Protein AF-0000000076552072 (afdb_homodimer)

pLDDT: mean 91.08, std 14.6, range [25.38, 98.88]

Nearest PDB structures (foldseek):
  7ns9-assembly1_A  TM=8.265E-01  e=8.270E-12  Sulfolobus acidocaldarius DSM 639
  3n10-assembly1_A  TM=8.066E-01  e=2.668E-11  Yersinia pestis
  2fjt-assembly1_B  TM=8.023E-01  e=6.512E-11  Yersinia pestis KIM10+
  2aca-assembly1_B  TM=8.263E-01  e=3.104E-10  Vibrio parahaemolyticus
  5a61-assembly1_A  TM=7.077E-01  e=4.773E-09  Escherichia coli K-12

Foldseek 3Di:
DKDKKKKWKFFDDDPVVVVVCQVVVQKDWDFAWWKKKKFWKAAPVRVCVVQVKTWIWIDTPQWIKIKIKGDDPPDCVVVVDPLIAIIIMDMDIDNDSVVVQVVCVVVRIHGQEMAMWIKIKIAGNVHRQWIKMWTGFLLGIMMMIIDDPVVVVVVCVVVVHDSVRMDNDDVVVVVVVSCVVPVQPARYRYCVRRVPPPPPD/DKDKKKKWKFFDDDPVVVVVCQVVVQKDWDFAWWKKKKFWKAAPVRVCVVQVKTWIWMDTPQWIKIKIKGDDPPDCVVVVDPLIAIIIMDMDIDNDSVVVQVVCVVVRIHGQEMAMWIKTKIAGNVHRQWIKMWTGFLLGIMMMIIDDPVVNVVVCVVVVHDSVRMDNDDPVVVVVVSCVVVVQPARYRYCVRRVPPPPPD

Organism: NCBI:txid570835

Solvent-accessible surface area (backbone atoms only — not comparable to full-atom values): 21334 Å² total; per-residue (Å²): 84,76,45,80,44,37,31,40,29,33,75,45,95,48,69,67,63,55,59,70,47,36,54,83,73,44,35,41,82,72,39,69,79,36,58,33,46,34,37,31,42,24,36,93,83,37,56,36,60,74,66,56,27,48,36,33,44,33,41,43,81,92,43,24,34,41,37,35,38,30,58,55,84,80,49,57,59,77,76,71,45,93,79,55,34,60,32,36,33,29,42,35,45,32,74,40,56,69,24,52,50,51,46,37,43,76,73,52,29,40,84,70,42,40,40,35,34,34,37,29,37,28,30,28,73,89,46,70,72,29,34,38,34,40,37,45,38,69,90,49,35,35,33,36,40,33,33,57,68,71,57,46,52,51,50,32,55,74,69,68,50,60,74,85,62,45,39,67,72,49,71,67,54,50,46,52,52,49,32,65,75,67,64,53,85,60,83,42,49,28,54,83,64,52,49,66,74,74,60,90,113,85,77,44,78,44,37,32,40,30,32,75,46,94,48,70,66,64,54,59,72,49,36,54,84,73,43,33,41,84,72,39,70,80,37,58,34,46,35,37,31,44,26,36,93,82,37,57,37,58,74,64,55,27,49,36,33,43,34,42,42,82,92,42,24,34,41,35,34,37,30,58,54,85,81,48,58,61,75,75,69,44,92,79,56,34,62,32,37,34,29,43,34,43,32,74,39,55,68,24,52,50,51,45,36,43,76,74,50,29,39,84,69,42,41,41,34,34,34,36,28,36,30,32,27,74,89,44,70,71,30,34,40,34,40,37,44,37,70,88,51,34,34,34,37,38,32,32,57,67,69,58,46,53,51,52,31,56,76,70,67,51,60,74,85,63,46,42,67,72,48,72,67,55,50,47,53,53,49,32,67,74,69,64,54,83,58,82,44,49,28,54,83,65,54,46,68,73,73,62,90,112

Radius of gyration: 26.34 Å; Cα contacts (8 Å, |Δi|>4): 809; chains: 2; bounding box: 53×74×59 Å

Secondary structure (DSSP, 8-state):
-EEEEEEEEEEES-HHHHHHHTGGGTEEEEEEEEEEEEEEEE-TT-HHHHTT-EEEEEEETTEEEEEEEE--SS-SSTT--TTSEEEEEEEEEES-HHHHHHHHHHTT-EEEEEEEEEEEEEEESS-TT-EEEEEEETTEEEEEEES-HHHHHHHHHHHT--GGG-B---HHHHHHHHHHHH----SSB-HHHHS------/-EEEEEEEEEEES-HHHHHHHTGGGTEEEEEEEEEEEEEEEE-TT-HHHHTT-EEEEEEETTEEEEEEEE--SS-SSTT--TTSEEEEEEEEEES-HHHHHHHHHHTT-EEEEEEEEEEEEEEESS-TT-EEEEEEETTEEEEEEES-HHHHHHHHHHHT--GGG-B---HHHHHHHHHHHH----SSB-HHHHS------

Structure (mmCIF, N/CA/C/O backbone):
data_AF-0000000076552072-model_v1
#
loop_
_entity.id
_entity.type
_entity.pdbx_description
1 polymer 'Adenylate cyclase'
#
loop_
_atom_site.group_PDB
_atom_site.id
_atom_site.type_symbol
_atom_site.label_atom_id
_atom_site.label_alt_id
_atom_site.label_comp_id
_atom_site.label_asym_id
_atom_site.label_entity_id
_atom_site.label_seq_id
_atom_site.pdbx_PDB_ins_code
_atom_site.Cartn_x
_atom_site.Cartn_y
_atom_site.Cartn_z
_atom_site.occupancy
_atom_site.B_iso_or_equiv
_atom_site.auth_seq_id
_atom_site.auth_comp_id
_atom_site.auth_asym_id
_atom_site.auth_atom_id
_atom_site.pdbx_PDB_model_num
ATOM 1 N N . MET A 1 1 ? -7.473 1.036 8.992 1 67.62 1 MET A N 1
ATOM 2 C CA . MET A 1 1 ? -8.5 1.71 9.781 1 67.62 1 MET A CA 1
ATOM 3 C C . MET A 1 1 ? -8.922 3.016 9.117 1 67.62 1 MET A C 1
ATOM 5 O O . MET A 1 1 ? -8.086 3.75 8.594 1 67.62 1 MET A O 1
ATOM 9 N N . GLN A 1 2 ? -10.148 3.154 8.773 1 73.38 2 GLN A N 1
ATOM 10 C CA . GLN A 1 2 ? -10.75 4.367 8.227 1 73.38 2 GLN A CA 1
ATOM 11 C C . GLN A 1 2 ? -11.398 5.203 9.32 1 73.38 2 GLN A C 1
ATOM 13 O O . GLN A 1 2 ? -12.117 4.672 10.172 1 73.38 2 GLN A O 1
ATOM 18 N N . ASN A 1 3 ? -10.938 6.453 9.438 1 81.88 3 ASN A N 1
ATOM 19 C CA . ASN A 1 3 ? -11.492 7.305 10.484 1 81.88 3 ASN A CA 1
ATOM 20 C C . ASN A 1 3 ? -11.719 8.727 9.984 1 81.88 3 ASN A C 1
ATOM 22 O O . ASN A 1 3 ? -11.008 9.203 9.102 1 81.88 3 ASN A O 1
ATOM 26 N N . ALA A 1 4 ? -12.797 9.234 10.484 1 83.75 4 ALA A N 1
ATOM 27 C CA . ALA A 1 4 ? -12.984 10.664 10.266 1 83.75 4 ALA A CA 1
ATOM 28 C C . ALA A 1 4 ? -12.141 11.484 11.234 1 83.75 4 ALA A C 1
ATOM 30 O O . ALA A 1 4 ? -12.172 11.258 12.445 1 83.75 4 ALA A O 1
ATOM 31 N N . GLU A 1 5 ? -11.414 12.359 10.641 1 90.56 5 GLU A N 1
ATOM 32 C CA . GLU A 1 5 ? -10.578 13.227 11.453 1 90.56 5 GLU A CA 1
ATOM 33 C C . GLU A 1 5 ? -11.102 14.656 11.461 1 90.56 5 GLU A C 1
ATOM 35 O O . GLU A 1 5 ? -11.469 15.195 10.406 1 90.56 5 GLU A O 1
ATOM 40 N N . ILE A 1 6 ? -11.289 15.25 12.617 1 91 6 ILE A N 1
ATOM 41 C CA . ILE A 1 6 ? -11.602 16.672 12.789 1 91 6 ILE A CA 1
ATOM 42 C C . ILE A 1 6 ? -10.391 17.406 13.367 1 91 6 ILE A C 1
ATOM 44 O O . ILE A 1 6 ? -9.859 17.016 14.414 1 91 6 ILE A O 1
ATOM 48 N N . GLU A 1 7 ? -9.945 18.422 12.641 1 94.44 7 GLU A N 1
ATOM 49 C CA . GLU A 1 7 ? -8.711 19.031 13.102 1 94.44 7 GLU A CA 1
ATOM 50 C C . GLU A 1 7 ? -8.664 20.516 12.75 1 94.44 7 GLU A C 1
ATOM 52 O O . GLU A 1 7 ? -9.43 20.984 11.891 1 94.44 7 GLU A O 1
ATOM 57 N N . LEU A 1 8 ? -7.891 21.25 13.477 1 94.25 8 LEU A N 1
ATOM 58 C CA . LEU A 1 8 ? -7.523 22.625 13.203 1 94.25 8 LEU A CA 1
ATOM 59 C C . LEU A 1 8 ? -6.016 22.812 13.297 1 94.25 8 LEU A C 1
ATOM 61 O O . LEU A 1 8 ? -5.359 22.203 14.148 1 94.25 8 LEU A O 1
ATOM 65 N N . LYS A 1 9 ? -5.574 23.641 12.438 1 96.31 9 LYS A N 1
ATOM 66 C CA . LYS A 1 9 ? -4.164 24.031 12.438 1 96.31 9 LYS A CA 1
ATOM 67 C C . LYS A 1 9 ? -3.994 25.5 12.852 1 96.31 9 LYS A C 1
ATOM 69 O O . LYS A 1 9 ? -4.828 26.344 12.516 1 96.31 9 LYS A O 1
ATOM 74 N N . PHE A 1 10 ? -2.945 25.812 13.57 1 96.25 10 PHE A N 1
ATOM 75 C CA . PHE A 1 10 ? -2.656 27.203 13.891 1 96.25 10 PHE A CA 1
ATOM 76 C C . PHE A 1 10 ? -1.151 27.453 13.914 1 96.25 10 PHE A C 1
ATOM 78 O O . PHE A 1 10 ? -0.379 26.578 14.297 1 96.25 10 PHE A O 1
ATOM 85 N N . PRO A 1 11 ? -0.752 28.625 13.453 1 96.62 11 PRO A N 1
ATOM 86 C CA . PRO A 1 11 ? 0.673 28.969 13.477 1 96.62 11 PRO A CA 1
ATOM 87 C C . PRO A 1 11 ? 1.206 29.172 14.891 1 96.62 11 PRO A C 1
ATOM 89 O O . PRO A 1 11 ? 0.476 29.641 15.766 1 96.62 11 PRO A O 1
ATOM 92 N N . ILE A 1 12 ? 2.428 28.781 15.047 1 96 12 ILE A N 1
ATOM 93 C CA . ILE A 1 12 ? 3.064 28.984 16.344 1 96 12 ILE A CA 1
ATOM 94 C C . ILE A 1 12 ? 4.43 29.641 16.141 1 96 12 ILE A C 1
ATOM 96 O O . ILE A 1 12 ? 5.152 29.312 15.195 1 96 12 ILE A O 1
ATOM 100 N N . SER A 1 13 ? 4.805 30.562 17.047 1 94.12 13 SER A N 1
ATOM 101 C CA . SER A 1 13 ? 6.07 31.281 16.938 1 94.12 13 SER A CA 1
ATOM 102 C C . SER A 1 13 ? 7.191 30.547 17.656 1 94.12 13 SER A C 1
ATOM 104 O O . SER A 1 13 ? 8.352 30.625 17.266 1 94.12 13 SER A O 1
ATOM 106 N N . ASP A 1 14 ? 6.867 29.844 18.656 1 95.5 14 ASP A N 1
ATOM 107 C CA . ASP A 1 14 ? 7.859 29.172 19.5 1 95.5 14 ASP A CA 1
ATOM 108 C C . ASP A 1 14 ? 7.402 27.766 19.875 1 95.5 14 ASP A C 1
ATOM 110 O O . ASP A 1 14 ? 6.742 27.578 20.906 1 95.5 14 ASP A O 1
ATOM 114 N N . PRO A 1 15 ? 7.852 26.75 19.109 1 97 15 PRO A N 1
ATOM 115 C CA . PRO A 1 15 ? 7.457 25.375 19.391 1 97 15 PRO A CA 1
ATOM 116 C C . PRO A 1 15 ? 7.832 24.922 20.797 1 97 15 PRO A C 1
ATOM 118 O O . PRO A 1 15 ? 7.059 24.219 21.453 1 97 15 PRO A O 1
ATOM 121 N N . ALA A 1 16 ? 8.961 25.297 21.281 1 96.25 16 ALA A N 1
ATOM 122 C CA . ALA A 1 16 ? 9.43 24.891 22.609 1 96.25 16 ALA A CA 1
ATOM 123 C C . ALA A 1 16 ? 8.516 25.438 23.688 1 96.25 16 ALA A C 1
ATOM 125 O O . ALA A 1 16 ? 8.227 24.75 24.672 1 96.25 16 ALA A O 1
ATOM 126 N N . ALA A 1 17 ? 8.117 26.688 23.516 1 95.88 17 ALA A N 1
ATOM 127 C CA . ALA A 1 17 ? 7.223 27.312 24.5 1 95.88 17 ALA A CA 1
ATOM 128 C C . ALA A 1 17 ? 5.895 26.578 24.578 1 95.88 17 ALA A C 1
ATOM 130 O O . ALA A 1 17 ? 5.379 26.328 25.672 1 95.88 17 ALA A O 1
ATOM 131 N N . LEU A 1 18 ? 5.32 26.266 23.453 1 96.81 18 LEU A N 1
ATOM 132 C CA . LEU A 1 18 ? 4.078 25.5 23.438 1 96.81 18 LEU A CA 1
ATOM 133 C C . LEU A 1 18 ? 4.266 24.141 24.094 1 96.81 18 LEU A C 1
ATOM 135 O O . LEU A 1 18 ? 3.475 23.75 24.953 1 96.81 18 LEU A O 1
ATOM 139 N N . GLN A 1 19 ? 5.305 23.438 23.719 1 97.19 19 GLN A N 1
ATOM 140 C CA . GLN A 1 19 ? 5.566 22.094 24.234 1 97.19 19 GLN A CA 1
ATOM 141 C C . GLN A 1 19 ? 5.656 22.078 25.75 1 97.19 19 GLN A C 1
ATOM 143 O O . GLN A 1 19 ? 5.188 21.141 26.406 1 97.19 19 GLN A O 1
ATOM 148 N N . SER A 1 20 ? 6.25 23.078 26.297 1 96.12 20 SER A N 1
ATOM 149 C CA . SER A 1 20 ? 6.461 23.156 27.75 1 96.12 20 SER A CA 1
ATOM 150 C C . SER A 1 20 ? 5.137 23.281 28.484 1 96.12 20 SER A C 1
ATOM 152 O O . SER A 1 20 ? 5.043 22.938 29.672 1 96.12 20 SER A O 1
ATOM 154 N N . ARG A 1 21 ? 4.125 23.766 27.797 1 96.06 21 ARG A N 1
ATOM 155 C CA . ARG A 1 21 ? 2.828 24 28.438 1 96.06 21 ARG A CA 1
ATOM 156 C C . ARG A 1 21 ? 1.948 22.766 28.359 1 96.06 21 ARG A C 1
ATOM 158 O O . ARG A 1 21 ? 1 22.625 29.141 1 96.06 21 ARG A O 1
ATOM 165 N N . LEU A 1 22 ? 2.217 21.844 27.453 1 97.31 22 LEU A N 1
ATOM 166 C CA . LEU A 1 22 ? 1.301 20.781 27.094 1 97.31 22 LEU A CA 1
ATOM 167 C C . LEU A 1 22 ? 1.114 19.797 28.25 1 97.31 22 LEU A C 1
ATOM 169 O O . LEU A 1 22 ? -0.006 19.359 28.531 1 97.31 22 LEU A O 1
ATOM 173 N N . PRO A 1 23 ? 2.168 19.484 29.078 1 96.88 23 PRO A N 1
ATOM 174 C CA . PRO A 1 23 ? 1.963 18.578 30.203 1 96.88 23 PRO A CA 1
ATOM 175 C C . PRO A 1 23 ? 0.987 19.141 31.234 1 96.88 23 PRO A C 1
ATOM 177 O O . PRO A 1 23 ? 0.161 18.391 31.766 1 96.88 23 PRO A O 1
ATOM 180 N N . GLN A 1 24 ? 1.025 20.406 31.5 1 95.5 24 GLN A N 1
ATOM 181 C CA . GLN A 1 24 ? 0.145 21.047 32.469 1 95.5 24 GLN A CA 1
ATOM 182 C C . GLN A 1 24 ? -1.304 21.031 32 1 95.5 24 GLN A C 1
ATOM 184 O O . GLN A 1 24 ? -2.23 21.141 32.812 1 95.5 24 GLN A O 1
ATOM 189 N N . LEU A 1 25 ? -1.431 20.906 30.672 1 94.81 25 LEU A N 1
ATOM 190 C CA . LEU A 1 25 ? -2.768 20.891 30.094 1 94.81 25 LEU A CA 1
ATOM 191 C C . LEU A 1 25 ? -3.279 19.469 29.953 1 94.81 25 LEU A C 1
ATOM 193 O O . LEU A 1 25 ? -4.34 19.234 29.359 1 94.81 25 LEU A O 1
ATOM 197 N N . GLY A 1 26 ? -2.48 18.484 30.422 1 95.69 26 GLY A N 1
ATOM 198 C CA . GLY A 1 26 ? -2.926 17.094 30.453 1 95.69 26 GLY A CA 1
ATOM 199 C C . GLY A 1 26 ? -2.459 16.297 29.25 1 95.69 26 GLY A C 1
ATOM 200 O O . GLY A 1 26 ? -2.938 15.18 29.016 1 95.69 26 GLY A O 1
ATOM 201 N N . PHE A 1 27 ? -1.583 16.844 28.469 1 97.25 27 PHE A N 1
ATOM 202 C CA . PHE A 1 27 ? -1.071 16.109 27.312 1 97.25 27 PHE A CA 1
ATOM 203 C C . PHE A 1 27 ? 0.176 15.312 27.688 1 97.25 27 PHE A C 1
ATOM 205 O O . PHE A 1 27 ? 0.976 15.758 28.516 1 97.25 27 PHE A O 1
ATOM 212 N N . HIS A 1 28 ? 0.271 14.219 27.062 1 97.12 28 HIS A N 1
ATOM 213 C CA . HIS A 1 28 ? 1.453 13.375 27.188 1 97.12 28 HIS A CA 1
ATOM 214 C C . HIS A 1 28 ? 2.17 13.219 25.844 1 97.12 28 HIS A C 1
ATOM 216 O O . HIS A 1 28 ? 1.526 13.102 24.812 1 97.12 28 HIS A O 1
ATOM 222 N N . LEU A 1 29 ? 3.488 13.18 25.953 1 97.56 29 LEU A N 1
ATOM 223 C CA . LEU A 1 29 ? 4.297 13.039 24.75 1 97.56 29 LEU A CA 1
ATOM 224 C C . LEU A 1 29 ? 4.227 11.609 24.219 1 97.56 29 LEU A C 1
ATOM 226 O O . LEU A 1 29 ? 4.578 10.664 24.906 1 97.56 29 LEU A O 1
ATOM 230 N N . ASP A 1 30 ? 3.725 11.477 23.062 1 96.62 30 ASP A N 1
ATOM 231 C CA . ASP A 1 30 ? 3.648 10.164 22.422 1 96.62 30 ASP A CA 1
ATOM 232 C C . ASP A 1 30 ? 4.906 9.875 21.609 1 96.62 30 ASP A C 1
ATOM 234 O O . ASP A 1 30 ? 5.473 8.781 21.688 1 96.62 30 ASP A O 1
ATOM 238 N N . THR A 1 31 ? 5.281 10.789 20.734 1 95.94 31 THR A N 1
ATOM 239 C CA . THR A 1 31 ? 6.414 10.672 19.828 1 95.94 31 THR A CA 1
ATOM 240 C C . THR A 1 31 ? 7.281 11.922 19.875 1 95.94 31 THR A C 1
ATOM 242 O O . THR A 1 31 ? 6.797 13.031 19.656 1 95.94 31 THR A O 1
ATOM 245 N N . PRO A 1 32 ? 8.562 11.789 20.234 1 96.75 32 PRO A N 1
ATOM 246 C CA . PRO A 1 32 ? 9.445 12.961 20.219 1 96.75 32 PRO A CA 1
ATOM 247 C C . PRO A 1 32 ? 9.641 13.531 18.828 1 96.75 32 PRO A C 1
ATOM 249 O O . PRO A 1 32 ? 9.148 12.969 17.844 1 96.75 32 PRO A O 1
ATOM 252 N N . ARG A 1 33 ? 10.258 14.68 18.797 1 97.12 33 ARG A N 1
ATOM 253 C CA . ARG A 1 33 ? 10.555 15.352 17.531 1 97.12 33 ARG A CA 1
ATOM 254 C C . ARG A 1 33 ? 11.164 14.383 16.531 1 97.12 33 ARG A C 1
ATOM 256 O O . ARG A 1 33 ? 12.281 13.898 16.703 1 97.12 33 ARG A O 1
ATOM 263 N N . THR A 1 34 ? 10.43 14.172 15.477 1 97.25 34 THR A N 1
ATOM 264 C CA . THR A 1 34 ? 10.828 13.18 14.477 1 97.25 34 THR A CA 1
ATOM 265 C C . THR A 1 34 ? 10.695 13.758 13.07 1 97.25 34 THR A C 1
ATOM 267 O O . THR A 1 34 ? 9.719 14.438 12.758 1 97.25 34 THR A O 1
ATOM 270 N N . PHE A 1 35 ? 11.711 13.461 12.25 1 97.69 35 PHE A N 1
ATOM 271 C CA . PHE A 1 35 ? 11.711 13.93 10.867 1 97.69 35 PHE A CA 1
ATOM 272 C C . PHE A 1 35 ? 10.734 13.117 10.023 1 97.69 35 PHE A C 1
ATOM 274 O O . PHE A 1 35 ? 10.742 11.883 10.078 1 97.69 35 PHE A O 1
ATOM 281 N N . GLU A 1 36 ? 9.883 13.844 9.32 1 98.06 36 GLU A N 1
ATOM 282 C CA . GLU A 1 36 ? 8.945 13.227 8.383 1 98.06 36 GLU A CA 1
ATOM 283 C C . GLU A 1 36 ? 9.219 13.672 6.953 1 98.06 36 GLU A C 1
ATOM 285 O O . GLU A 1 36 ? 9.383 14.867 6.684 1 98.06 36 GLU A O 1
ATOM 290 N N . HIS A 1 37 ? 9.344 12.75 6.078 1 98.5 37 HIS A N 1
ATOM 291 C CA . HIS A 1 37 ? 9.391 12.969 4.637 1 98.5 37 HIS A CA 1
ATOM 292 C C . HIS A 1 37 ? 8.109 12.477 3.969 1 98.5 37 HIS A C 1
ATOM 294 O O . HIS A 1 37 ? 7.859 11.273 3.91 1 98.5 37 HIS A O 1
ATOM 300 N N . ASN A 1 38 ? 7.305 13.43 3.434 1 98.75 38 ASN A N 1
ATOM 301 C CA . ASN A 1 38 ? 5.996 13.125 2.861 1 98.75 38 ASN A CA 1
ATOM 302 C C . ASN A 1 38 ? 5.988 13.32 1.348 1 98.75 38 ASN A C 1
ATOM 304 O O . ASN A 1 38 ? 6.344 14.383 0.851 1 98.75 38 ASN A O 1
ATOM 308 N N . THR A 1 39 ? 5.621 12.305 0.651 1 98.81 39 THR A N 1
ATOM 309 C CA . THR A 1 39 ? 5.445 12.414 -0.792 1 98.81 39 THR A CA 1
ATOM 310 C C . THR A 1 39 ? 3.982 12.203 -1.176 1 98.81 39 THR A C 1
ATOM 312 O O . THR A 1 39 ? 3.387 11.18 -0.832 1 98.81 39 THR A O 1
ATOM 315 N N . LEU A 1 40 ? 3.453 13.219 -1.807 1 98.81 40 LEU A N 1
ATOM 316 C CA . LEU A 1 40 ? 2.107 13.102 -2.357 1 98.81 40 LEU A CA 1
ATOM 317 C C . LEU A 1 40 ? 2.146 12.594 -3.793 1 98.81 40 LEU A C 1
ATOM 319 O O . LEU A 1 40 ? 2.932 13.086 -4.609 1 98.81 40 LEU A O 1
ATOM 323 N N . TYR A 1 41 ? 1.303 11.609 -4.055 1 98.88 41 TYR A N 1
ATOM 324 C CA . TYR A 1 41 ? 1.186 11.055 -5.398 1 98.88 41 TYR A CA 1
ATOM 325 C C . TYR A 1 41 ? -0.126 11.469 -6.051 1 98.88 41 TYR A C 1
ATOM 327 O O . TYR A 1 41 ? -1.154 11.578 -5.379 1 98.88 41 TYR A O 1
ATOM 335 N N . ASP A 1 42 ? -0.054 11.719 -7.316 1 98.75 42 ASP A N 1
ATOM 336 C CA . ASP A 1 42 ? -1.225 12.07 -8.117 1 98.75 42 ASP A CA 1
ATOM 337 C C . ASP A 1 42 ? -1.042 11.656 -9.57 1 98.75 42 ASP A C 1
ATOM 339 O O . ASP A 1 42 ? 0.049 11.242 -9.977 1 98.75 42 ASP A O 1
ATOM 343 N N . THR A 1 43 ? -2.125 11.664 -10.336 1 98.38 43 THR A N 1
ATOM 344 C CA . THR A 1 43 ? -2.027 11.461 -11.773 1 98.38 43 THR A CA 1
ATOM 345 C C . THR A 1 43 ? -1.414 12.688 -12.453 1 98.38 43 THR A C 1
ATOM 347 O O . THR A 1 43 ? -1.366 13.766 -11.867 1 98.38 43 THR A O 1
ATOM 350 N N . PRO A 1 44 ? -0.938 12.477 -13.648 1 97.81 44 PRO A N 1
ATOM 351 C CA . PRO A 1 44 ? -0.383 13.625 -14.367 1 97.81 44 PRO A CA 1
ATOM 352 C C . PRO A 1 44 ? -1.391 14.766 -14.531 1 97.81 44 PRO A C 1
ATOM 354 O O . PRO A 1 44 ? -1.007 15.938 -14.562 1 97.81 44 PRO A O 1
ATOM 357 N N . THR A 1 45 ? -2.611 14.43 -14.602 1 97.62 45 THR A N 1
ATOM 358 C CA . THR A 1 45 ? -3.658 15.43 -14.781 1 97.62 45 THR A CA 1
ATOM 359 C C . THR A 1 45 ? -4.137 15.953 -13.43 1 97.62 45 THR A C 1
ATOM 361 O O . THR A 1 45 ? -5.074 16.75 -13.359 1 97.62 45 THR A O 1
ATOM 364 N N . ARG A 1 46 ? -3.58 15.477 -12.336 1 97.25 46 ARG A N 1
ATOM 365 C CA . ARG A 1 46 ? -3.859 15.93 -10.977 1 97.25 46 ARG A CA 1
ATOM 366 C C . ARG A 1 46 ? -5.305 15.641 -10.586 1 97.25 46 ARG A C 1
ATOM 368 O O . ARG A 1 46 ? -5.996 16.516 -10.062 1 97.25 46 ARG A O 1
ATOM 375 N N . ASP A 1 47 ? -5.695 14.438 -10.883 1 97.31 47 ASP A N 1
ATOM 376 C CA . ASP A 1 47 ? -7.074 14.023 -10.648 1 97.31 47 ASP A CA 1
ATOM 377 C C . ASP A 1 47 ? -7.395 14.016 -9.156 1 97.31 47 ASP A C 1
ATOM 379 O O . ASP A 1 47 ? -8.5 14.391 -8.75 1 97.31 47 ASP A O 1
ATOM 383 N N . LEU A 1 48 ? -6.52 13.555 -8.281 1 97.5 48 LEU A N 1
ATOM 384 C CA . LEU A 1 48 ? -6.777 13.492 -6.848 1 97.5 48 LEU A CA 1
ATOM 385 C C . LEU A 1 48 ? -6.918 14.891 -6.262 1 97.5 48 LEU A C 1
ATOM 387 O O . LEU A 1 48 ? -7.816 15.141 -5.453 1 97.5 48 LEU A O 1
ATOM 391 N N . ARG A 1 49 ? -6.012 15.75 -6.637 1 95.06 49 ARG A N 1
ATOM 392 C CA . ARG A 1 49 ? -6.113 17.141 -6.191 1 95.06 49 ARG A CA 1
ATOM 393 C C . ARG A 1 49 ? -7.461 17.734 -6.574 1 95.06 49 ARG A C 1
ATOM 395 O O . ARG A 1 49 ? -8.094 18.422 -5.766 1 95.06 49 ARG A O 1
ATOM 402 N N . ALA A 1 50 ? -7.895 17.5 -7.781 1 94.81 50 ALA A N 1
ATOM 403 C CA . ALA A 1 50 ? -9.164 18.031 -8.281 1 94.81 50 ALA A CA 1
ATOM 404 C C . ALA A 1 50 ? -10.328 17.547 -7.43 1 94.81 50 ALA A C 1
ATOM 406 O O . ALA A 1 50 ? -11.312 18.266 -7.242 1 94.81 50 ALA A O 1
ATOM 407 N N . LYS A 1 51 ? -10.188 16.406 -6.934 1 93.62 51 LYS A N 1
ATOM 408 C CA . LYS A 1 51 ? -11.242 15.812 -6.117 1 93.62 51 LYS A CA 1
ATOM 409 C C . LYS A 1 51 ? -11.008 16.094 -4.633 1 93.62 51 LYS A C 1
ATOM 411 O O . LYS A 1 51 ? -11.703 15.539 -3.775 1 93.62 51 LYS A O 1
ATOM 416 N N . ARG A 1 52 ? -9.977 16.859 -4.332 1 92.25 52 ARG A N 1
ATOM 417 C CA . ARG A 1 52 ? -9.609 17.203 -2.963 1 92.25 52 ARG A CA 1
ATOM 418 C C . ARG A 1 52 ? -9.297 15.945 -2.154 1 92.25 52 ARG A C 1
ATOM 420 O O . ARG A 1 52 ? -9.727 15.82 -1.007 1 92.25 52 ARG A O 1
ATOM 427 N N . ALA A 1 53 ? -8.695 15.039 -2.809 1 95.88 53 ALA A N 1
ATOM 428 C CA . ALA A 1 53 ? -8.18 13.82 -2.189 1 95.88 53 ALA A CA 1
ATOM 429 C C . ALA A 1 53 ? -6.656 13.766 -2.258 1 95.88 53 ALA A C 1
ATOM 431 O O . ALA A 1 53 ? -6.047 14.438 -3.092 1 95.88 53 ALA A O 1
ATOM 432 N N . LEU A 1 54 ? -6.07 13.086 -1.352 1 96.75 54 LEU A N 1
ATOM 433 C CA . LEU A 1 54 ? -4.617 12.953 -1.381 1 96.75 54 LEU A CA 1
ATOM 434 C C . LEU A 1 54 ? -4.195 11.508 -1.195 1 96.75 54 LEU A C 1
ATOM 436 O O . LEU A 1 54 ? -4.891 10.727 -0.535 1 96.75 54 LEU A O 1
ATOM 440 N N . LEU A 1 55 ? -3.17 11.086 -1.785 1 98.75 55 LEU A N 1
ATOM 441 C CA . LEU A 1 55 ? -2.436 9.836 -1.626 1 98.75 55 LEU A CA 1
ATOM 442 C C . LEU A 1 55 ? -0.99 10.102 -1.22 1 98.75 55 LEU A C 1
ATOM 444 O O . LEU A 1 55 ? -0.253 10.781 -1.94 1 98.75 55 LEU A O 1
ATOM 448 N N . ARG A 1 56 ? -0.654 9.578 -0.064 1 98.75 56 ARG A N 1
ATOM 449 C CA . ARG A 1 56 ? 0.635 9.984 0.488 1 98.75 56 ARG A CA 1
ATOM 450 C C . ARG A 1 56 ? 1.429 8.773 0.966 1 98.75 56 ARG A C 1
ATOM 452 O O . ARG A 1 56 ? 0.873 7.863 1.589 1 98.75 56 ARG A O 1
ATOM 459 N N . LEU A 1 57 ? 2.662 8.75 0.659 1 98.81 57 LEU A N 1
ATOM 460 C CA . LEU A 1 57 ? 3.635 7.938 1.376 1 98.81 57 LEU A CA 1
ATOM 461 C C . LEU A 1 57 ? 4.453 8.789 2.34 1 98.81 57 LEU A C 1
ATOM 463 O O . LEU A 1 57 ? 4.969 9.844 1.96 1 98.81 57 LEU A O 1
ATOM 467 N N . ARG A 1 58 ? 4.527 8.375 3.594 1 98.69 58 ARG A N 1
ATOM 468 C CA . ARG A 1 58 ? 5.266 9.102 4.621 1 98.69 58 ARG A CA 1
ATOM 469 C C . ARG A 1 58 ? 6.352 8.227 5.238 1 98.69 58 ARG A C 1
ATOM 471 O O . ARG A 1 58 ? 6.07 7.129 5.723 1 98.69 58 ARG A O 1
ATOM 478 N N . GLN A 1 59 ? 7.547 8.648 5.09 1 97.5 59 GLN A N 1
ATOM 479 C CA . GLN A 1 59 ? 8.648 8.078 5.863 1 97.5 59 GLN A CA 1
ATOM 480 C C . GLN A 1 59 ? 8.82 8.812 7.191 1 97.5 59 GLN A C 1
ATOM 482 O O . GLN A 1 59 ? 8.992 10.039 7.215 1 97.5 59 GLN A O 1
ATOM 487 N N . TYR A 1 60 ? 8.734 8.094 8.266 1 92.62 60 TYR A N 1
ATOM 488 C CA . TYR A 1 60 ? 8.812 8.594 9.633 1 92.62 60 TYR A CA 1
ATOM 489 C C . TYR A 1 60 ? 9.695 7.703 10.492 1 92.62 60 TYR A C 1
ATOM 491 O O . TYR A 1 60 ? 9.227 6.715 11.062 1 92.62 60 TYR A O 1
ATOM 499 N N . GLY A 1 61 ? 10.938 8.203 10.703 1 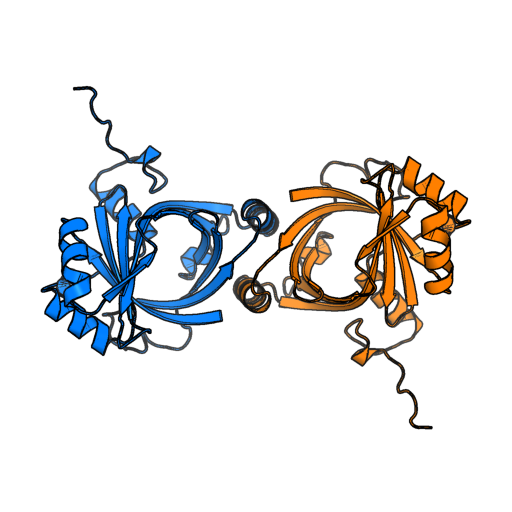86.75 61 GLY A N 1
ATOM 500 C CA . GLY A 1 61 ? 11.883 7.281 11.312 1 86.75 61 GLY A CA 1
ATOM 501 C C . GLY A 1 61 ? 12.055 5.996 10.516 1 86.75 61 GLY A C 1
ATOM 502 O O . GLY A 1 61 ? 12.398 6.031 9.336 1 86.75 61 GLY A O 1
ATOM 503 N N . SER A 1 62 ? 11.797 4.902 11.164 1 89.81 62 SER A N 1
ATOM 504 C CA . SER A 1 62 ? 11.906 3.611 10.484 1 89.81 62 SER A CA 1
ATOM 505 C C . SER A 1 62 ? 10.562 3.152 9.945 1 89.81 62 SER A C 1
ATOM 507 O O . SER A 1 62 ? 10.461 2.094 9.32 1 89.81 62 SER A O 1
ATOM 509 N N . LEU A 1 63 ? 9.617 3.959 10.141 1 95.25 63 LEU A N 1
ATOM 510 C CA . LEU A 1 63 ? 8.258 3.598 9.75 1 95.25 63 LEU A CA 1
ATOM 511 C C . LEU A 1 63 ? 7.871 4.262 8.438 1 95.25 63 LEU A C 1
ATOM 513 O O . LEU A 1 63 ? 8.227 5.418 8.188 1 95.25 63 LEU A O 1
ATOM 517 N N . CYS A 1 64 ? 7.234 3.52 7.582 1 98.12 64 CYS A N 1
ATOM 518 C CA . CYS A 1 64 ? 6.633 4.051 6.367 1 98.12 64 CYS A CA 1
ATOM 519 C C . CYS A 1 64 ? 5.129 3.789 6.344 1 98.12 64 CYS A C 1
ATOM 521 O O . CYS A 1 64 ? 4.684 2.672 6.613 1 98.12 64 CYS A O 1
ATOM 523 N N . THR A 1 65 ? 4.371 4.824 6.031 1 98.44 65 THR A N 1
ATOM 524 C CA . THR A 1 65 ? 2.922 4.656 5.977 1 98.44 65 THR A CA 1
ATOM 525 C C . THR A 1 65 ? 2.371 5.156 4.645 1 98.44 65 THR A C 1
ATOM 527 O O . THR A 1 65 ? 2.943 6.055 4.027 1 98.44 65 THR A O 1
ATOM 530 N N . VAL A 1 66 ? 1.329 4.523 4.203 1 98.75 66 VAL A N 1
ATOM 531 C CA . VAL A 1 66 ? 0.52 5.02 3.098 1 98.75 66 VAL A CA 1
ATOM 532 C C . VAL A 1 66 ? -0.814 5.539 3.625 1 98.75 66 VAL A C 1
ATOM 534 O O . VAL A 1 66 ? -1.414 4.938 4.52 1 98.75 66 VAL A O 1
ATOM 537 N N . THR A 1 67 ? -1.23 6.688 3.09 1 98.38 67 THR A N 1
ATOM 538 C CA . THR A 1 67 ? -2.455 7.328 3.559 1 98.38 67 THR A CA 1
ATOM 539 C C . THR A 1 67 ? -3.266 7.867 2.383 1 98.38 67 THR A C 1
ATOM 541 O O . THR A 1 67 ? -2.707 8.453 1.455 1 98.38 67 THR A O 1
ATOM 544 N N . HIS A 1 68 ? -4.473 7.59 2.383 1 98.38 68 HIS A N 1
ATOM 545 C CA . HIS A 1 68 ? -5.438 8.266 1.52 1 98.38 68 HIS A CA 1
ATOM 546 C C . HIS A 1 68 ? -6.379 9.148 2.332 1 98.38 68 HIS A C 1
ATOM 548 O O . HIS A 1 68 ? -6.875 8.734 3.383 1 98.38 68 HIS A O 1
ATOM 554 N N . LYS A 1 69 ? -6.535 10.367 1.95 1 96.38 69 LYS A N 1
ATOM 555 C CA . LYS A 1 69 ? -7.469 11.289 2.582 1 96.38 69 LYS A CA 1
ATOM 556 C C . LYS A 1 69 ? -8.453 11.859 1.564 1 96.38 69 LYS A C 1
ATOM 558 O O . LYS A 1 69 ? -8.078 12.148 0.426 1 96.38 69 LYS A O 1
ATOM 563 N N . ARG A 1 70 ? -9.664 11.992 1.935 1 94.31 70 ARG A N 1
ATOM 564 C CA . ARG A 1 70 ? -10.68 12.617 1.096 1 94.31 70 ARG A CA 1
ATOM 565 C C . ARG A 1 70 ? -11.703 13.367 1.943 1 94.31 70 ARG A C 1
ATOM 567 O O . ARG A 1 70 ? -11.766 13.18 3.158 1 94.31 70 ARG A O 1
ATOM 574 N N . ILE A 1 71 ? -12.445 14.227 1.218 1 88.56 71 ILE A N 1
ATOM 575 C CA . ILE A 1 71 ? -13.531 14.922 1.89 1 88.56 71 ILE A CA 1
ATOM 576 C C . ILE A 1 71 ? -14.68 13.945 2.16 1 88.56 71 ILE A C 1
ATOM 578 O O . ILE A 1 71 ? -14.961 13.07 1.34 1 88.56 71 ILE A O 1
ATOM 582 N N . ALA A 1 72 ? -15.328 13.945 3.166 1 77 72 ALA A N 1
ATOM 583 C CA . ALA A 1 72 ? -16.469 13.086 3.49 1 77 72 ALA A CA 1
ATOM 584 C C . ALA A 1 72 ? -17.641 13.367 2.57 1 77 72 ALA A C 1
ATOM 586 O O . ALA A 1 72 ? -17.875 14.508 2.166 1 77 72 ALA A O 1
ATOM 587 N N . ASP A 1 73 ? -18.125 12.367 1.581 1 62.06 73 ASP A N 1
ATOM 588 C CA . ASP A 1 73 ? -19.219 12.5 0.609 1 62.06 73 ASP A CA 1
ATOM 589 C C . ASP A 1 73 ? -20.312 13.43 1.127 1 62.06 73 ASP A C 1
ATOM 591 O O . ASP A 1 73 ? -20.812 14.266 0.381 1 62.06 73 ASP A O 1
ATOM 595 N N . ASP A 1 74 ? -21.234 12.594 1.872 1 50.62 74 ASP A N 1
ATOM 596 C CA . ASP A 1 74 ? -22.5 13.234 2.229 1 50.62 74 ASP A CA 1
ATOM 597 C C . ASP A 1 74 ? -22.25 14.562 2.939 1 50.62 74 ASP A C 1
ATOM 599 O O . ASP A 1 74 ? -23.203 15.312 3.205 1 50.62 74 ASP A O 1
ATOM 603 N N . GLN A 1 75 ? -21.406 14.453 3.871 1 46.56 75 GLN A N 1
ATOM 604 C CA . GLN A 1 75 ? -21.656 15.383 4.969 1 46.56 75 GLN A CA 1
ATOM 605 C C . GLN A 1 75 ? -21.219 16.797 4.602 1 46.56 75 GLN A C 1
ATOM 607 O O . GLN A 1 75 ? -20.109 17 4.074 1 46.56 75 GLN A O 1
ATOM 612 N N . GLU A 1 76 ? -22.141 17.547 4.113 1 43.78 76 GLU A N 1
ATOM 613 C CA . GLU A 1 76 ? -22 18.922 4.609 1 43.78 76 GLU A CA 1
ATOM 614 C C . GLU A 1 76 ? -20.969 18.984 5.73 1 43.78 76 GLU A C 1
ATOM 616 O O . GLU A 1 76 ? -20.719 18 6.422 1 43.78 76 GLU A O 1
ATOM 621 N N . ASP A 1 77 ? -19.859 19.594 5.516 1 45.62 77 ASP A N 1
ATOM 622 C CA . ASP A 1 77 ? -19.094 19.781 6.746 1 45.62 77 ASP A CA 1
ATOM 623 C C . ASP A 1 77 ? -19.922 19.391 7.969 1 45.62 77 ASP A C 1
ATOM 625 O O . ASP A 1 77 ? -20.891 20.062 8.305 1 45.62 77 ASP A O 1
ATOM 629 N N . PRO A 1 78 ? -20.203 18.031 8.141 1 42.41 78 PRO A N 1
ATOM 630 C CA . PRO A 1 78 ? -21.109 17.75 9.258 1 42.41 78 PRO A CA 1
ATOM 631 C C . PRO A 1 78 ? -21.172 18.891 10.273 1 42.41 78 PRO A C 1
ATOM 633 O O . PRO A 1 78 ? -22.109 18.969 11.062 1 42.41 78 PRO A O 1
ATOM 636 N N . SER A 1 79 ? -19.969 19.188 10.68 1 41.69 79 SER A N 1
ATOM 637 C CA . SER A 1 79 ? -20.094 20.25 11.68 1 41.69 79 SER A CA 1
ATOM 638 C C . SER A 1 79 ? -20.766 21.484 11.086 1 41.69 79 SER A C 1
ATOM 640 O O . SER A 1 79 ? -21.141 22.391 11.828 1 41.69 79 SER A O 1
ATOM 642 N N . GLY A 1 80 ? -21.266 21.312 9.797 1 42.97 80 GLY A N 1
ATOM 643 C CA . GLY A 1 80 ? -21.875 22.516 9.266 1 42.97 80 GLY A CA 1
ATOM 644 C C . GLY A 1 80 ? -21.016 23.75 9.422 1 42.97 80 GLY A C 1
ATOM 645 O O . GLY A 1 80 ? -21.406 24.859 9.031 1 42.97 80 GLY A O 1
ATOM 646 N N . ASN A 1 81 ? -20.203 23.641 10.391 1 48.91 81 ASN A N 1
ATOM 647 C CA . ASN A 1 81 ? -19.438 24.844 10.727 1 48.91 81 ASN A CA 1
ATOM 648 C C . ASN A 1 81 ? -18.094 24.875 10.008 1 48.91 81 ASN A C 1
ATOM 650 O O . ASN A 1 81 ? -17.203 24.078 10.305 1 48.91 81 ASN A O 1
ATOM 654 N N . PRO A 1 82 ? -17.953 25.562 8.898 1 59.72 82 PRO A N 1
ATOM 655 C CA . PRO A 1 82 ? -16.766 25.859 8.094 1 59.72 82 PRO A CA 1
ATOM 656 C C . PRO A 1 82 ? -15.523 26.078 8.953 1 59.72 82 PRO A C 1
ATOM 658 O O . PRO A 1 82 ? -14.438 26.328 8.414 1 59.72 82 PRO A O 1
ATOM 661 N N . ARG A 1 83 ? -15.695 25.672 10.234 1 78.38 83 ARG A N 1
ATOM 662 C CA . ARG A 1 83 ? -14.617 26.094 11.117 1 78.38 83 ARG A CA 1
ATOM 663 C C . ARG A 1 83 ? -13.562 25 11.266 1 78.38 83 ARG A C 1
ATOM 665 O O . ARG A 1 83 ? -12.391 25.281 11.516 1 78.38 83 ARG A O 1
ATOM 672 N N . TYR A 1 84 ? -13.977 23.688 10.969 1 84.56 84 TYR A N 1
ATOM 673 C CA . TYR A 1 84 ? -13.023 22.609 11.156 1 84.56 84 TYR A CA 1
ATOM 674 C C . TYR A 1 84 ? -12.742 21.891 9.844 1 84.56 84 TYR A C 1
ATOM 676 O O . TYR A 1 84 ? -13.586 21.875 8.945 1 84.56 84 TYR A O 1
ATOM 684 N N . LYS A 1 85 ? -11.5 21.344 9.781 1 85.94 85 LYS A N 1
ATOM 685 C CA . LYS A 1 85 ? -11.164 20.438 8.68 1 85.94 85 LYS A CA 1
ATOM 686 C C . LYS A 1 85 ? -11.633 19.016 8.977 1 85.94 85 LYS A C 1
ATOM 688 O O . LYS A 1 85 ? -11.266 18.438 10 1 85.94 85 LYS A O 1
ATOM 693 N N . VAL A 1 86 ? -12.547 18.5 8.164 1 87.38 86 VAL A N 1
ATOM 694 C CA . VAL A 1 86 ? -13.023 17.141 8.32 1 87.38 86 VAL A CA 1
ATOM 695 C C . VAL A 1 86 ? -12.602 16.297 7.113 1 87.38 86 VAL A C 1
ATOM 697 O O . VAL A 1 86 ? -12.898 16.656 5.969 1 87.38 86 VAL A O 1
ATOM 700 N N . ARG A 1 87 ? -11.914 15.219 7.363 1 90.5 87 ARG A N 1
ATOM 701 C CA . ARG A 1 87 ? -11.461 14.328 6.301 1 90.5 87 ARG A CA 1
ATOM 702 C C . ARG A 1 87 ? -11.641 12.867 6.695 1 90.5 87 ARG A C 1
ATOM 704 O O . ARG A 1 87 ? -11.57 12.523 7.879 1 90.5 87 ARG A O 1
ATOM 711 N N . ILE A 1 88 ? -11.992 12.086 5.746 1 94 88 ILE A N 1
ATOM 712 C CA . ILE A 1 88 ? -11.898 10.641 5.902 1 94 88 ILE A CA 1
ATOM 713 C C . ILE A 1 88 ? -10.477 10.18 5.582 1 94 88 ILE A C 1
ATOM 715 O O . ILE A 1 88 ? -9.953 10.469 4.504 1 94 88 ILE A O 1
ATOM 719 N N . GLU A 1 89 ? -9.914 9.5 6.504 1 96.06 89 GLU A N 1
ATOM 720 C CA . GLU A 1 89 ? -8.523 9.062 6.363 1 96.06 89 GLU A CA 1
ATOM 721 C C . GLU A 1 89 ? -8.414 7.547 6.449 1 96.06 89 GLU A C 1
ATOM 723 O O . GLU A 1 89 ? -9.047 6.914 7.297 1 96.06 89 GLU A O 1
ATOM 728 N N . THR A 1 90 ? -7.723 6.945 5.578 1 97.81 90 THR A N 1
ATOM 729 C CA . THR A 1 90 ? -7.312 5.547 5.617 1 97.81 90 THR A CA 1
ATOM 730 C C . THR A 1 90 ? -5.789 5.43 5.578 1 97.81 90 THR A C 1
ATOM 732 O O . THR A 1 90 ? -5.137 6.027 4.719 1 97.81 90 THR A O 1
ATOM 735 N N . GLU A 1 91 ? -5.266 4.707 6.539 1 97.5 91 GLU A N 1
ATOM 736 C CA . GLU A 1 91 ? -3.812 4.645 6.672 1 97.5 91 GLU A CA 1
ATOM 737 C C . GLU A 1 91 ? -3.357 3.252 7.098 1 97.5 91 GLU A C 1
ATOM 739 O O . GLU A 1 91 ? -4.062 2.561 7.836 1 97.5 91 GLU A O 1
ATOM 744 N N . THR A 1 92 ? -2.195 2.844 6.668 1 98.12 92 THR A N 1
ATOM 745 C CA . THR A 1 92 ? -1.562 1.613 7.133 1 98.12 92 THR A CA 1
ATOM 746 C C . THR A 1 92 ? -0.049 1.678 6.938 1 98.12 92 THR A C 1
ATOM 748 O O . THR A 1 92 ? 0.441 2.416 6.082 1 98.12 92 THR A O 1
ATOM 751 N N . ALA A 1 93 ? 0.677 0.936 7.719 1 98.06 93 ALA A N 1
ATOM 752 C CA . ALA A 1 93 ? 2.127 0.841 7.578 1 98.06 93 ALA A CA 1
ATOM 753 C C . ALA A 1 93 ? 2.508 -0.082 6.426 1 98.06 93 ALA A C 1
ATOM 755 O O . ALA A 1 93 ? 1.781 -1.029 6.113 1 98.06 93 ALA A O 1
ATOM 756 N N . VAL A 1 94 ? 3.568 0.231 5.824 1 98.06 94 VAL A N 1
ATOM 757 C CA . VAL A 1 94 ? 4.129 -0.574 4.742 1 98.06 94 VAL A CA 1
ATOM 758 C C . VAL A 1 94 ? 5.602 -0.868 5.027 1 98.06 94 VAL A C 1
ATOM 760 O O . VAL A 1 94 ? 6.328 -0.002 5.516 1 98.06 94 VAL A O 1
ATOM 763 N N . ALA A 1 95 ? 6.023 -2.025 4.719 1 97.56 95 ALA A N 1
ATOM 7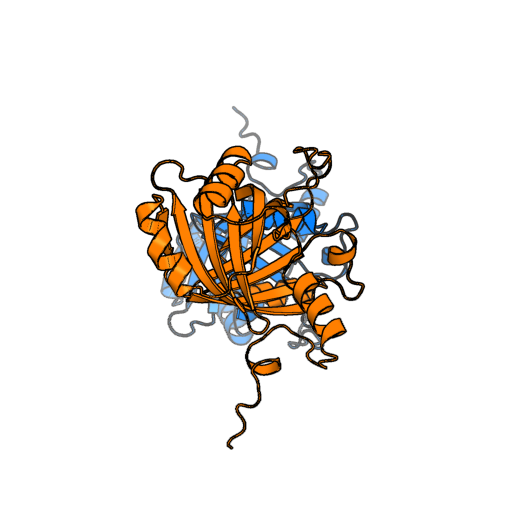64 C CA . ALA A 1 95 ? 7.387 -2.43 5.059 1 97.56 95 ALA A CA 1
ATOM 765 C C . ALA A 1 95 ? 8.406 -1.69 4.195 1 97.56 95 ALA A C 1
ATOM 767 O O . ALA A 1 95 ? 9.43 -1.214 4.699 1 97.56 95 ALA A O 1
ATOM 768 N N . GLU A 1 96 ? 8.148 -1.635 2.908 1 97.12 96 GLU A N 1
ATOM 769 C CA . GLU A 1 96 ? 9.055 -0.971 1.977 1 97.12 96 GLU A CA 1
ATOM 770 C C . GLU A 1 96 ? 8.336 0.111 1.18 1 97.12 96 GLU A C 1
ATOM 772 O O . GLU A 1 96 ? 7.699 -0.179 0.163 1 97.12 96 GLU A O 1
ATOM 777 N N . GLY A 1 97 ? 8.562 1.3 1.54 1 97.5 97 GLY A N 1
ATOM 778 C CA . GLY A 1 97 ? 7.918 2.426 0.882 1 97.5 97 GLY A CA 1
ATOM 779 C C . GLY A 1 97 ? 8.266 2.535 -0.59 1 97.5 97 GLY A C 1
ATOM 780 O O . GLY A 1 97 ? 7.418 2.891 -1.41 1 97.5 97 GLY A O 1
ATOM 781 N N . SER A 1 98 ? 9.531 2.244 -0.935 1 97.25 98 SER A N 1
ATOM 782 C CA . SER A 1 98 ? 9.984 2.355 -2.318 1 97.25 98 SER A CA 1
ATOM 783 C C . SER A 1 98 ? 9.258 1.362 -3.219 1 97.25 98 SER A C 1
ATOM 785 O O . SER A 1 98 ? 8.984 1.656 -4.387 1 97.25 98 SER A O 1
ATOM 787 N N . ALA A 1 99 ? 8.977 0.219 -2.717 1 97.94 99 ALA A N 1
ATOM 788 C CA . ALA A 1 99 ? 8.227 -0.771 -3.486 1 97.94 99 ALA A CA 1
ATOM 789 C C . ALA A 1 99 ? 6.812 -0.284 -3.775 1 97.94 99 ALA A C 1
ATOM 791 O O . ALA A 1 99 ? 6.328 -0.404 -4.902 1 97.94 99 ALA A O 1
ATOM 792 N N . LEU A 1 100 ? 6.145 0.245 -2.74 1 98.62 100 LEU A N 1
ATOM 793 C CA . LEU A 1 100 ? 4.789 0.738 -2.963 1 98.62 100 LEU A CA 1
ATOM 794 C C . LEU A 1 100 ? 4.797 1.949 -3.889 1 98.62 100 LEU A C 1
ATOM 796 O O . LEU A 1 100 ? 3.893 2.111 -4.715 1 98.62 100 LEU A O 1
ATOM 800 N N . ALA A 1 101 ? 5.812 2.787 -3.773 1 98.5 101 ALA A N 1
ATOM 801 C CA . ALA A 1 101 ? 5.969 3.904 -4.699 1 98.5 101 ALA A CA 1
ATOM 802 C C . ALA A 1 101 ? 6.035 3.414 -6.145 1 98.5 101 ALA A C 1
ATOM 804 O O . ALA A 1 101 ? 5.418 4.004 -7.035 1 98.5 101 ALA A O 1
ATOM 805 N N . GLU A 1 102 ? 6.801 2.391 -6.363 1 98.12 102 GLU A N 1
ATOM 806 C CA . GLU A 1 102 ? 6.906 1.808 -7.699 1 98.12 102 GLU A CA 1
ATOM 807 C C . GLU A 1 102 ? 5.559 1.271 -8.172 1 98.12 102 GLU A C 1
ATOM 809 O O . GLU A 1 102 ? 5.191 1.435 -9.336 1 98.12 102 GLU A O 1
ATOM 814 N N . ILE A 1 103 ? 4.887 0.646 -7.277 1 98.56 103 ILE A N 1
ATOM 815 C CA . ILE A 1 103 ? 3.557 0.152 -7.621 1 98.56 103 ILE A CA 1
ATOM 816 C C . ILE A 1 103 ? 2.662 1.319 -8.031 1 98.56 103 ILE A C 1
ATOM 818 O O . ILE A 1 103 ? 1.975 1.251 -9.055 1 98.56 103 ILE A O 1
ATOM 822 N N . PHE A 1 104 ? 2.658 2.436 -7.281 1 98.69 104 PHE A N 1
ATOM 823 C CA . PHE A 1 104 ? 1.889 3.623 -7.633 1 98.69 104 PHE A CA 1
ATOM 824 C C . PHE A 1 104 ? 2.283 4.133 -9.016 1 98.69 104 PHE A C 1
ATOM 826 O O . PHE A 1 104 ? 1.42 4.48 -9.82 1 98.69 104 PHE A O 1
ATOM 833 N N . HIS A 1 105 ? 3.535 4.133 -9.281 1 98.12 105 HIS A N 1
ATOM 834 C CA . HIS A 1 105 ? 4.027 4.574 -10.586 1 98.12 105 HIS A CA 1
ATOM 835 C C . HIS A 1 105 ? 3.42 3.746 -11.711 1 98.12 105 HIS A C 1
ATOM 837 O O . HIS A 1 105 ? 2.953 4.297 -12.711 1 98.12 105 HIS A O 1
ATOM 843 N N . GLN A 1 106 ? 3.418 2.467 -11.531 1 96.81 106 GLN A N 1
ATOM 844 C CA . GLN A 1 106 ? 2.9 1.572 -12.562 1 96.81 106 GLN A CA 1
ATOM 845 C C . GLN A 1 106 ? 1.394 1.744 -12.734 1 96.81 106 GLN A C 1
ATOM 847 O O . GLN A 1 106 ? 0.852 1.483 -13.812 1 96.81 106 GLN A O 1
ATOM 852 N N . LEU A 1 107 ? 0.75 2.24 -11.695 1 97.94 107 LEU A N 1
ATOM 853 C CA . LEU A 1 107 ? -0.689 2.469 -11.758 1 97.94 107 LEU A CA 1
ATOM 854 C C . LEU A 1 107 ? -0.999 3.867 -12.281 1 97.94 107 LEU A C 1
ATOM 856 O O . LEU A 1 107 ? -2.164 4.258 -12.375 1 97.94 107 LEU A O 1
ATOM 860 N N . GLY A 1 108 ? 0.009 4.645 -12.5 1 97.44 108 GLY A N 1
ATOM 861 C CA . GLY A 1 108 ? -0.169 5.949 -13.117 1 97.44 108 GLY A CA 1
ATOM 862 C C . GLY A 1 108 ? -0.113 7.09 -12.125 1 97.44 108 GLY A C 1
ATOM 863 O O . GLY A 1 108 ? -0.467 8.227 -12.453 1 97.44 108 GLY A O 1
ATOM 864 N N . TYR A 1 109 ? 0.279 6.82 -10.922 1 98.69 109 TYR A N 1
ATOM 865 C CA . TYR A 1 109 ? 0.438 7.852 -9.906 1 98.69 109 TYR A CA 1
ATOM 866 C C . TYR A 1 109 ? 1.907 8.211 -9.719 1 98.69 109 TYR A C 1
ATOM 868 O O . TYR A 1 109 ? 2.727 7.355 -9.383 1 98.69 109 TYR A O 1
ATOM 876 N N . LEU A 1 110 ? 2.199 9.438 -9.898 1 98.5 110 LEU A N 1
ATOM 877 C CA . LEU A 1 110 ? 3.57 9.922 -9.82 1 98.5 110 LEU A CA 1
ATOM 878 C C . LEU A 1 110 ? 3.723 10.922 -8.68 1 98.5 110 LEU A C 1
ATOM 880 O O . LEU A 1 110 ? 2.744 11.547 -8.258 1 98.5 110 LEU A O 1
ATOM 884 N N . PRO A 1 111 ? 4.977 11.062 -8.117 1 98.56 111 PRO A N 1
ATOM 885 C CA . PRO A 1 111 ? 5.176 12.109 -7.109 1 98.56 111 PRO A CA 1
ATOM 886 C C . PRO A 1 111 ? 4.777 13.5 -7.609 1 98.56 111 PRO A C 1
ATOM 888 O O . PRO A 1 111 ? 5.27 13.945 -8.648 1 98.56 111 PRO A O 1
ATOM 891 N N . ALA A 1 112 ? 3.916 14.141 -6.957 1 98.19 112 ALA A N 1
ATOM 892 C CA . ALA A 1 112 ? 3.4 15.445 -7.367 1 98.19 112 ALA A CA 1
ATOM 893 C C . ALA A 1 112 ? 3.939 16.562 -6.473 1 98.19 112 ALA A C 1
ATOM 895 O O . ALA A 1 112 ? 4.102 17.703 -6.914 1 98.19 112 ALA A O 1
ATOM 896 N N . PHE A 1 113 ? 4.145 16.25 -5.25 1 98.12 113 PHE A N 1
ATOM 897 C CA . PHE A 1 113 ? 4.582 17.219 -4.254 1 98.12 113 PHE A CA 1
ATOM 898 C C . PHE A 1 113 ? 5.254 16.516 -3.078 1 98.12 113 PHE A C 1
ATOM 900 O O . PHE A 1 113 ? 4.777 15.477 -2.615 1 98.12 113 PHE A O 1
ATOM 907 N N . THR A 1 114 ? 6.312 17 -2.602 1 98.56 114 THR A N 1
ATOM 908 C CA . THR A 1 114 ? 7.016 16.5 -1.425 1 98.56 114 THR A CA 1
ATOM 909 C C . THR A 1 114 ? 7.133 17.594 -0.363 1 98.56 114 THR A C 1
ATOM 911 O O . THR A 1 114 ? 7.422 18.75 -0.682 1 98.56 114 THR A O 1
ATOM 914 N N . TYR A 1 115 ? 6.848 17.25 0.82 1 98.44 115 TYR A N 1
ATOM 915 C CA . TYR A 1 115 ? 7.078 18.203 1.904 1 98.44 115 TYR A CA 1
ATOM 916 C C . TYR A 1 115 ? 7.707 17.516 3.107 1 98.44 115 TYR A C 1
ATOM 918 O O . TYR A 1 115 ? 7.453 16.328 3.359 1 98.44 115 TYR A O 1
ATOM 926 N N . GLU A 1 116 ? 8.484 18.219 3.785 1 98.25 116 GLU A N 1
ATOM 927 C CA . GLU A 1 116 ? 9.234 17.75 4.949 1 98.25 116 GLU A CA 1
ATOM 928 C C . GLU A 1 116 ? 8.914 18.594 6.184 1 98.25 116 GLU A C 1
ATOM 930 O O . GLU A 1 116 ? 8.625 19.781 6.078 1 98.25 116 GLU A O 1
ATOM 935 N N . LYS A 1 117 ? 8.969 17.922 7.238 1 98.06 117 LYS A N 1
ATOM 936 C CA . LYS A 1 117 ? 8.766 18.562 8.531 1 98.06 117 LYS A CA 1
ATOM 937 C C . LYS A 1 117 ? 9.344 17.734 9.664 1 98.06 117 LYS A C 1
ATOM 939 O O . LYS A 1 117 ? 9.617 16.547 9.492 1 98.06 117 LYS A O 1
ATOM 944 N N . TYR A 1 118 ? 9.609 18.375 10.75 1 97.75 118 TYR A N 1
ATOM 945 C CA . TYR A 1 118 ? 9.734 17.688 12.023 1 97.75 118 TYR A CA 1
ATOM 946 C C . TYR A 1 118 ? 8.422 17.734 12.805 1 97.75 118 TYR A C 1
ATOM 948 O O . TYR A 1 118 ? 7.762 18.766 12.859 1 97.75 118 TYR A O 1
ATOM 956 N N . ARG A 1 119 ? 8.047 16.562 13.312 1 97.88 119 ARG A N 1
ATOM 957 C CA . ARG A 1 119 ? 6.797 16.516 14.062 1 97.88 119 ARG A CA 1
ATOM 958 C C . ARG A 1 119 ? 7.012 15.953 15.461 1 97.88 119 ARG A C 1
ATOM 960 O O . ARG A 1 119 ? 7.762 14.992 15.641 1 97.88 119 ARG A O 1
ATOM 967 N N . THR A 1 120 ? 6.402 16.578 16.422 1 98 120 THR A N 1
ATOM 968 C CA . THR A 1 120 ? 6.223 16.047 17.781 1 98 120 THR A CA 1
ATOM 969 C C . THR A 1 120 ? 4.754 15.758 18.062 1 98 120 THR A C 1
ATOM 971 O O . THR A 1 120 ? 3.879 16.562 17.719 1 98 120 THR A O 1
ATOM 974 N N . GLU A 1 121 ? 4.473 14.602 18.625 1 97.56 121 GLU A N 1
ATOM 975 C CA . GLU A 1 121 ? 3.086 14.18 18.797 1 97.56 121 GLU A CA 1
ATOM 976 C C . GLU A 1 121 ? 2.74 14.047 20.281 1 97.56 121 GLU A C 1
ATOM 978 O O . GLU A 1 121 ? 3.537 13.531 21.062 1 97.56 121 GLU A O 1
ATOM 983 N N . TRP A 1 122 ? 1.533 14.516 20.547 1 98.06 122 TRP A N 1
ATOM 984 C CA . TRP A 1 122 ? 1.007 14.484 21.906 1 98.06 122 TRP A CA 1
ATOM 985 C C . TRP A 1 122 ? -0.416 13.938 21.938 1 98.06 122 TRP A C 1
ATOM 987 O O . TRP A 1 122 ? -1.179 14.133 20.984 1 98.06 122 TRP A O 1
ATOM 997 N N . SER A 1 123 ? -0.787 13.258 22.984 1 97.56 123 SER A N 1
ATOM 998 C CA . SER A 1 123 ? -2.17 12.852 23.219 1 97.56 123 SER A CA 1
ATOM 999 C C . SER A 1 123 ? -2.643 13.273 24.609 1 97.56 123 SER A C 1
ATOM 1001 O O . SER A 1 123 ? -1.832 13.461 25.516 1 97.56 123 SER A O 1
ATOM 1003 N N . HIS A 1 124 ? -3.92 13.461 24.672 1 96.19 124 HIS A N 1
ATOM 1004 C CA . HIS A 1 124 ? -4.48 13.859 25.953 1 96.19 124 HIS A CA 1
ATOM 1005 C C . HIS A 1 124 ? -4.684 12.656 26.875 1 96.19 124 HIS A C 1
ATOM 1007 O O . HIS A 1 124 ? -5.227 11.633 26.453 1 96.19 124 HIS A O 1
ATOM 1013 N N . THR A 1 125 ? -4.395 12.758 28.109 1 93.38 125 THR A N 1
ATOM 1014 C CA . THR A 1 125 ? -4.383 11.648 29.078 1 93.38 125 THR A CA 1
ATOM 1015 C C . THR A 1 125 ? -5.801 11.172 29.359 1 93.38 125 THR A C 1
ATOM 1017 O O . THR A 1 125 ? -6.047 9.969 29.453 1 93.38 125 THR A O 1
ATOM 1020 N N . VAL A 1 126 ? -6.73 12.078 29.453 1 91.56 126 VAL A N 1
ATOM 1021 C CA . VAL A 1 126 ? -8.086 11.734 29.875 1 91.56 126 VAL A CA 1
ATOM 1022 C C . VAL A 1 126 ? -8.969 11.523 28.641 1 91.56 126 VAL A C 1
ATOM 1024 O O . VAL A 1 126 ? -9.945 10.773 28.688 1 91.56 126 VAL A O 1
ATOM 1027 N N . GLU A 1 127 ? -8.625 12.156 27.562 1 92.5 127 GLU A N 1
ATOM 1028 C CA . GLU A 1 127 ? -9.336 12.008 26.297 1 92.5 127 GLU A CA 1
ATOM 1029 C C . GLU A 1 127 ? -8.391 11.555 25.188 1 92.5 127 GLU A C 1
ATOM 1031 O O . GLU A 1 127 ? -7.934 12.367 24.375 1 92.5 127 GLU A O 1
ATOM 1036 N N . PRO A 1 128 ? -8.281 10.352 25.016 1 89.06 128 PRO A N 1
ATOM 1037 C CA . PRO A 1 128 ? -7.27 9.82 24.094 1 89.06 128 PRO A CA 1
ATOM 1038 C C . PRO A 1 128 ? -7.551 10.18 22.641 1 89.06 128 PRO A C 1
ATOM 1040 O O . PRO A 1 128 ? -6.648 10.109 21.797 1 89.06 128 PRO A O 1
ATOM 1043 N N . SER A 1 129 ? -8.766 10.508 22.344 1 90.75 129 SER A N 1
ATOM 1044 C CA . SER A 1 129 ? -9.117 10.875 20.969 1 90.75 129 SER A CA 1
ATOM 1045 C C . SER A 1 129 ? -8.578 12.258 20.609 1 90.75 129 SER A C 1
ATOM 1047 O O . SER A 1 129 ? -8.57 12.648 19.438 1 90.75 129 SER A O 1
ATOM 1049 N N . VAL A 1 130 ? -8.109 12.992 21.578 1 94.31 130 VAL A N 1
ATOM 1050 C CA . VAL A 1 130 ? -7.574 14.328 21.344 1 94.31 130 VAL A CA 1
ATOM 1051 C C . VAL A 1 130 ? -6.059 14.258 21.188 1 94.31 130 VAL A C 1
ATOM 1053 O O . VAL A 1 130 ? -5.355 13.742 22.062 1 94.31 130 VAL A O 1
ATOM 1056 N N . HIS A 1 131 ? -5.625 14.75 20.125 1 96.94 131 HIS A N 1
ATOM 1057 C CA . HIS A 1 131 ? -4.207 14.773 19.797 1 96.94 131 HIS A CA 1
ATOM 1058 C C . HIS A 1 131 ? -3.746 16.188 19.438 1 96.94 131 HIS A C 1
ATOM 1060 O O . HIS A 1 131 ? -4.52 16.984 18.891 1 96.94 131 HIS A O 1
ATOM 1066 N N . LEU A 1 132 ? -2.57 16.469 19.75 1 97.88 132 LEU A N 1
ATOM 1067 C CA . LEU A 1 132 ? -1.912 17.688 19.328 1 97.88 132 LEU A CA 1
ATOM 1068 C C . LEU A 1 132 ? -0.532 17.406 18.75 1 97.88 132 LEU A C 1
ATOM 1070 O O . LEU A 1 132 ? 0.256 16.672 19.359 1 97.88 132 LEU A O 1
ATOM 1074 N N . VAL A 1 133 ? -0.284 17.922 17.625 1 98.31 133 VAL A N 1
ATOM 1075 C CA . VAL A 1 133 ? 1.033 17.734 17.016 1 98.31 133 VAL A CA 1
ATOM 1076 C C . VAL A 1 133 ? 1.683 19.094 16.766 1 98.31 133 VAL A C 1
ATOM 1078 O O . VAL A 1 133 ? 0.988 20.094 16.578 1 98.31 133 VAL A O 1
ATOM 1081 N N . ILE A 1 134 ? 2.914 19.125 16.891 1 98.5 134 ILE A N 1
ATOM 1082 C CA . ILE A 1 134 ? 3.725 20.297 16.562 1 98.5 134 ILE A CA 1
ATOM 1083 C C . ILE A 1 134 ? 4.578 20 15.336 1 98.5 134 ILE A C 1
ATOM 1085 O O . ILE A 1 134 ? 5.391 19.078 15.344 1 98.5 134 ILE A O 1
ATOM 1089 N N . ASP A 1 135 ? 4.379 20.797 14.359 1 98.38 135 ASP A N 1
ATOM 1090 C CA . ASP A 1 135 ? 5.055 20.625 13.078 1 98.38 135 ASP A CA 1
ATOM 1091 C C . ASP A 1 135 ? 6.012 21.781 12.805 1 98.38 135 ASP A C 1
ATOM 1093 O O . ASP A 1 135 ? 5.605 22.953 12.805 1 98.38 135 ASP A O 1
ATOM 1097 N N . GLU A 1 136 ? 7.273 21.469 12.609 1 98.12 136 GLU A N 1
ATOM 1098 C CA . GLU A 1 136 ? 8.281 22.438 12.18 1 98.12 136 GLU A CA 1
ATOM 1099 C C . GLU A 1 136 ? 8.609 22.281 10.703 1 98.12 136 GLU A C 1
ATOM 1101 O O . GLU A 1 136 ? 9.164 21.25 10.289 1 98.12 136 GLU A O 1
ATOM 1106 N N . THR A 1 137 ? 8.234 23.297 9.922 1 97.81 137 THR A N 1
ATOM 1107 C CA . THR A 1 137 ? 8.445 23.25 8.477 1 97.81 137 THR A CA 1
ATOM 1108 C C . THR A 1 137 ? 9.398 24.344 8.031 1 97.81 137 THR A C 1
ATOM 1110 O O . THR A 1 137 ? 9.68 25.281 8.797 1 97.81 137 THR A O 1
ATOM 1113 N N . PRO A 1 138 ? 9.867 24.359 6.785 1 97 138 PRO A N 1
ATOM 1114 C CA . PRO A 1 138 ? 10.742 25.406 6.277 1 97 138 PRO A CA 1
ATOM 1115 C C . PRO A 1 138 ? 10.039 26.766 6.137 1 97 138 PRO A C 1
ATOM 1117 O O . PRO A 1 138 ? 10.695 27.797 6.031 1 97 138 PRO A O 1
ATOM 1120 N N . ILE A 1 139 ? 8.75 26.734 6.152 1 96.75 139 ILE A N 1
ATOM 1121 C CA . ILE A 1 139 ? 8.07 28 5.879 1 96.75 139 ILE A CA 1
ATOM 1122 C C . ILE A 1 139 ? 7.363 28.5 7.141 1 96.75 139 ILE A C 1
ATOM 1124 O O . ILE A 1 139 ? 6.547 29.422 7.086 1 96.75 139 ILE A O 1
ATOM 1128 N N . GLY A 1 140 ? 7.656 27.828 8.258 1 96.38 140 GLY A N 1
ATOM 1129 C CA . GLY A 1 140 ? 7.055 28.203 9.523 1 96.38 140 GLY A CA 1
ATOM 1130 C C . GLY A 1 140 ? 6.676 27.016 10.391 1 96.38 140 GLY A C 1
ATOM 1131 O O . GLY A 1 140 ? 6.77 25.875 9.953 1 96.38 140 GLY A O 1
ATOM 1132 N N . ASN A 1 141 ? 6.301 27.312 11.609 1 98.12 141 ASN A N 1
ATOM 1133 C CA . ASN A 1 141 ? 5.879 26.281 12.562 1 98.12 141 ASN A CA 1
ATOM 1134 C C . ASN A 1 141 ? 4.371 26.328 12.805 1 98.12 141 ASN A C 1
ATOM 1136 O O . ASN A 1 141 ? 3.779 27.406 12.859 1 98.12 141 ASN A O 1
ATOM 1140 N N . TYR A 1 142 ? 3.834 25.188 12.898 1 98.19 142 TYR A N 1
ATOM 1141 C CA . TYR A 1 142 ? 2.395 25.047 13.086 1 98.19 142 TYR A CA 1
ATOM 1142 C C . TYR A 1 142 ? 2.08 24.016 14.156 1 98.19 142 TYR A C 1
ATOM 1144 O O . TYR A 1 142 ? 2.904 23.141 14.438 1 98.19 142 TYR A O 1
ATOM 1152 N N . ALA A 1 143 ? 0.989 24.109 14.727 1 98.06 143 ALA A N 1
ATOM 1153 C CA . ALA A 1 143 ? 0.41 23.062 15.562 1 98.06 143 ALA A CA 1
ATOM 1154 C C . ALA A 1 143 ? -0.967 22.641 15.047 1 98.06 143 ALA A C 1
ATOM 1156 O O . ALA A 1 143 ? -1.664 23.453 14.414 1 98.06 143 ALA A O 1
ATOM 1157 N N . GLU A 1 144 ? -1.267 21.438 15.203 1 97.56 144 GLU A N 1
ATOM 1158 C CA . GLU A 1 144 ? -2.59 20.906 14.875 1 97.56 144 GLU A CA 1
ATOM 1159 C C . GLU A 1 144 ? -3.232 20.234 16.094 1 97.56 144 GLU A C 1
ATOM 1161 O O . GLU A 1 144 ? -2.566 19.516 16.828 1 97.56 144 GLU A O 1
ATOM 1166 N N . ILE A 1 145 ? -4.449 20.531 16.297 1 96.12 145 ILE A N 1
ATOM 1167 C CA . ILE A 1 145 ? -5.238 19.812 17.297 1 96.12 145 ILE A CA 1
ATOM 1168 C C . ILE A 1 145 ? -6.32 18.984 16.609 1 96.12 145 ILE A C 1
ATOM 1170 O O . ILE A 1 145 ? -7.043 19.484 15.742 1 96.12 145 ILE A O 1
ATOM 1174 N N . GLU A 1 146 ? -6.371 17.797 16.969 1 95.62 146 GLU A N 1
ATOM 1175 C CA . GLU A 1 146 ? -7.336 16.844 16.422 1 95.62 146 GLU A CA 1
ATOM 1176 C C . GLU A 1 146 ? -8.227 16.266 17.516 1 95.62 146 GLU A C 1
ATOM 1178 O O . GLU A 1 146 ? -7.746 15.961 18.609 1 95.62 146 GLU A O 1
ATOM 1183 N N . GLY A 1 147 ? -9.516 16.078 17.25 1 94 147 GLY A N 1
ATOM 1184 C CA . GLY A 1 147 ? -10.477 15.523 18.188 1 94 147 GLY A CA 1
ATOM 1185 C C . GLY A 1 147 ? -11.875 16.078 18.016 1 94 147 GLY A C 1
ATOM 1186 O O . GLY A 1 147 ? -12.18 16.703 17 1 94 147 GLY A O 1
ATOM 1187 N N . PRO A 1 148 ? -12.742 15.812 19 1 91.94 148 PRO A N 1
ATOM 1188 C CA . PRO A 1 148 ? -14.078 16.406 18.938 1 91.94 148 PRO A CA 1
ATOM 1189 C C . PRO A 1 148 ? -14.047 17.938 18.984 1 91.94 148 PRO A C 1
ATOM 1191 O O . PRO A 1 148 ? -13.219 18.516 19.688 1 91.94 148 PRO A O 1
ATOM 1194 N N . PRO A 1 149 ? -14.969 18.547 18.281 1 91.06 149 PRO A N 1
ATOM 1195 C CA . PRO A 1 149 ? -14.969 20.016 18.172 1 91.06 149 PRO A CA 1
ATOM 1196 C C . PRO A 1 149 ? -14.953 20.703 19.531 1 91.06 149 PRO A C 1
ATOM 1198 O O . PRO A 1 149 ? -14.227 21.672 19.734 1 91.06 149 PRO A O 1
ATOM 1201 N N . ASP A 1 150 ? -15.695 20.172 20.453 1 92.06 150 ASP A N 1
ATOM 1202 C CA . ASP A 1 150 ? -15.758 20.797 21.781 1 92.06 150 ASP A CA 1
ATOM 1203 C C . ASP A 1 150 ? -14.398 20.766 22.469 1 92.06 150 ASP A C 1
ATOM 1205 O O . ASP A 1 150 ? -14.023 21.734 23.141 1 92.06 150 ASP A O 1
ATOM 1209 N N . TRP A 1 151 ? -13.695 19.703 22.328 1 92 151 TRP A N 1
ATOM 1210 C CA . TRP A 1 151 ? -12.375 19.578 22.938 1 92 151 TRP A CA 1
ATOM 1211 C C . TRP A 1 151 ? -11.367 20.469 22.234 1 92 151 TRP A C 1
ATOM 1213 O O . TRP A 1 151 ? -10.492 21.062 22.875 1 92 151 TRP A O 1
ATOM 1223 N N . ILE A 1 152 ? -11.484 20.562 20.969 1 92.81 152 ILE A N 1
ATOM 1224 C CA . ILE A 1 152 ? -10.617 21.453 20.203 1 92.81 152 ILE A CA 1
ATOM 1225 C C . ILE A 1 152 ? -10.797 22.891 20.672 1 92.81 152 ILE A C 1
ATOM 1227 O O . ILE A 1 152 ? -9.82 23.562 21 1 92.81 152 ILE A O 1
ATOM 1231 N N . ASP A 1 153 ? -12.016 23.312 20.812 1 93.12 153 ASP A N 1
ATOM 1232 C CA . ASP A 1 153 ? -12.312 24.688 21.219 1 93.12 153 ASP A CA 1
ATOM 1233 C C . ASP A 1 153 ? -11.805 24.953 22.625 1 93.12 153 ASP A C 1
ATOM 1235 O O . ASP A 1 153 ? -11.219 26.016 22.891 1 93.12 153 ASP A O 1
ATOM 1239 N N . ARG A 1 154 ? -11.992 24.031 23.484 1 93.56 154 ARG A N 1
ATOM 1240 C CA . ARG A 1 154 ? -11.531 24.172 24.859 1 93.56 154 ARG A CA 1
ATOM 1241 C C . ARG A 1 154 ? -10.008 24.266 24.922 1 93.56 154 ARG A C 1
ATOM 1243 O O . ARG A 1 154 ? -9.469 25.078 25.672 1 93.56 154 ARG A O 1
ATOM 1250 N N . THR A 1 155 ? -9.367 23.406 24.172 1 93.25 155 THR A N 1
ATOM 1251 C CA . THR A 1 155 ? -7.906 23.406 24.141 1 93.25 155 THR A CA 1
ATOM 1252 C C . THR A 1 155 ? -7.379 24.734 23.578 1 93.25 155 THR A C 1
ATOM 1254 O O . THR A 1 155 ? -6.453 25.312 24.141 1 93.25 155 THR A O 1
ATOM 1257 N N . LEU A 1 156 ? -8.008 25.25 22.547 1 93.31 156 LEU A N 1
ATOM 1258 C CA . LEU A 1 156 ? -7.613 26.531 21.969 1 93.31 156 LEU A CA 1
ATOM 1259 C C . LEU A 1 156 ? -7.762 27.656 22.984 1 93.31 156 LEU A C 1
ATOM 1261 O O . LEU A 1 156 ? -6.871 28.484 23.125 1 93.31 156 LEU A O 1
ATOM 1265 N N . ALA A 1 157 ? -8.844 27.641 23.656 1 94.62 157 ALA A N 1
ATOM 1266 C CA . ALA A 1 157 ? -9.109 28.672 24.672 1 94.62 157 ALA A CA 1
ATOM 1267 C C . ALA A 1 157 ? -8.062 28.625 25.781 1 94.62 157 ALA A C 1
ATOM 1269 O O . ALA A 1 157 ? -7.543 29.656 26.203 1 94.62 157 ALA A O 1
ATOM 1270 N N . THR A 1 158 ? -7.754 27.453 26.203 1 93.88 158 THR A N 1
ATOM 1271 C CA . THR A 1 158 ? -6.785 27.266 27.281 1 93.88 158 THR A CA 1
ATOM 1272 C C . THR A 1 158 ? -5.398 27.734 26.844 1 93.88 158 THR A C 1
ATOM 1274 O O . THR A 1 158 ? -4.637 28.281 27.641 1 93.88 158 THR A O 1
ATOM 1277 N N . LEU A 1 159 ? -5.098 27.531 25.594 1 93.06 159 LEU A N 1
ATOM 1278 C CA . LEU A 1 159 ? -3.795 27.891 25.047 1 93.06 159 LEU A CA 1
ATOM 1279 C C . LEU A 1 159 ? -3.754 29.375 24.672 1 93.06 159 LEU A C 1
ATOM 1281 O O . LEU A 1 159 ? -2.686 29.906 24.375 1 93.06 159 LEU A O 1
ATOM 1285 N N . GLY A 1 160 ? -4.93 30.031 24.656 1 92.56 160 GLY A N 1
ATOM 1286 C CA . GLY A 1 160 ? -5.016 31.438 24.297 1 92.56 160 GLY A CA 1
ATOM 1287 C C . GLY A 1 160 ? -4.883 31.672 22.797 1 92.56 160 GLY A C 1
ATOM 1288 O O . GLY A 1 160 ? -4.332 32.688 22.359 1 92.56 160 GLY A O 1
ATOM 1289 N N . ILE A 1 161 ? -5.25 30.672 22.094 1 92.69 161 ILE A N 1
ATOM 1290 C CA . ILE A 1 161 ? -5.164 30.781 20.641 1 92.69 161 ILE A CA 1
ATOM 1291 C C . ILE A 1 161 ? -6.465 31.359 20.094 1 92.69 161 ILE A C 1
ATOM 1293 O O . ILE A 1 161 ? -7.551 30.859 20.375 1 92.69 161 ILE A O 1
ATOM 1297 N N . ASP A 1 162 ? -6.355 32.406 19.344 1 91.44 162 ASP A N 1
ATOM 1298 C CA . ASP A 1 162 ? -7.496 33 18.656 1 91.44 162 ASP A CA 1
ATOM 1299 C C . ASP A 1 162 ? -7.988 32.125 17.516 1 91.44 162 ASP A C 1
ATOM 1301 O O . ASP A 1 162 ? -7.223 31.797 16.609 1 91.44 162 ASP A O 1
ATOM 1305 N N . HIS A 1 163 ? -9.273 31.828 17.5 1 89.56 163 HIS A N 1
ATOM 1306 C CA . HIS A 1 163 ? -9.875 31 16.453 1 89.56 163 HIS A CA 1
ATOM 1307 C C . HIS A 1 163 ? -9.664 31.609 15.078 1 89.56 163 HIS A C 1
ATOM 1309 O O . HIS A 1 163 ? -9.539 30.891 14.086 1 89.56 163 HIS A O 1
ATOM 1315 N N . ALA A 1 164 ? -9.578 32.844 15.039 1 90.5 164 ALA A N 1
ATOM 1316 C CA . ALA A 1 164 ? -9.438 33.562 13.781 1 90.5 164 ALA A CA 1
ATOM 1317 C C . ALA A 1 164 ? -8.078 33.281 13.141 1 90.5 164 ALA A C 1
ATOM 1319 O O . ALA A 1 164 ? -7.895 33.5 11.945 1 90.5 164 ALA A O 1
ATOM 1320 N N . THR A 1 165 ? -7.133 32.844 13.93 1 91.75 165 THR A N 1
ATOM 1321 C CA . THR A 1 165 ? -5.797 32.562 13.414 1 91.75 165 THR A CA 1
ATOM 1322 C C . THR A 1 165 ? -5.672 31.125 12.953 1 91.75 165 THR A C 1
ATOM 1324 O O . THR A 1 165 ? -4.66 30.734 12.367 1 91.75 165 THR A O 1
ATOM 1327 N N . CYS A 1 166 ? -6.688 30.359 13.203 1 93.62 166 CYS A N 1
ATOM 1328 C CA . CYS A 1 166 ? -6.656 28.938 12.852 1 93.62 166 CYS A CA 1
ATOM 1329 C C . CYS A 1 166 ? -6.863 28.734 11.359 1 93.62 166 CYS A C 1
ATOM 1331 O O . CYS A 1 166 ? -7.473 29.578 10.695 1 93.62 166 CYS A O 1
ATOM 1333 N N . LEU A 1 167 ? -6.312 27.688 10.883 1 91.69 167 LEU A N 1
ATOM 1334 C CA . LEU A 1 167 ? -6.312 27.359 9.461 1 91.69 167 LEU A CA 1
ATOM 1335 C C . LEU A 1 167 ? -6.809 25.938 9.234 1 91.69 167 LEU A C 1
ATOM 1337 O O . LEU A 1 167 ? -6.613 25.062 10.086 1 91.69 167 LEU A O 1
ATOM 1341 N N . THR A 1 168 ? -7.387 25.641 8.086 1 90.38 168 THR A N 1
ATOM 1342 C CA . THR A 1 168 ? -7.754 24.297 7.664 1 90.38 168 THR A CA 1
ATOM 1343 C C . THR A 1 168 ? -6.953 23.875 6.434 1 90.38 168 THR A C 1
ATOM 1345 O O . THR A 1 168 ? -7.082 22.75 5.961 1 90.38 168 THR A O 1
ATOM 1348 N N . ASP A 1 169 ? -6.051 24.75 6 1 91.94 169 ASP A N 1
ATOM 1349 C CA . ASP A 1 169 ? -5.27 24.531 4.785 1 91.94 169 ASP A CA 1
ATOM 1350 C C . ASP A 1 169 ? -4.309 23.359 4.953 1 91.94 169 ASP A C 1
ATOM 1352 O O . ASP A 1 169 ? -3.746 23.156 6.031 1 91.94 169 ASP A O 1
ATOM 1356 N N . SER A 1 170 ? -4.145 22.625 3.906 1 93.69 170 SER A N 1
ATOM 1357 C CA . SER A 1 170 ? -3.109 21.594 3.857 1 93.69 170 SER A CA 1
ATOM 1358 C C . SER A 1 170 ? -1.722 22.219 3.721 1 93.69 170 SER A C 1
ATOM 1360 O O . SER A 1 170 ? -1.593 23.406 3.432 1 93.69 170 SER A O 1
ATOM 1362 N N . TYR A 1 171 ? -0.708 21.438 3.938 1 96.69 171 TYR A N 1
ATOM 1363 C CA . TYR A 1 171 ? 0.65 21.953 3.77 1 96.69 171 TYR A CA 1
ATOM 1364 C C . TYR A 1 171 ? 0.928 22.297 2.311 1 96.69 171 TYR A C 1
ATOM 1366 O O . TYR A 1 171 ? 1.711 23.203 2.02 1 96.69 171 TYR A O 1
ATOM 1374 N N . GLY A 1 172 ? 0.296 21.578 1.402 1 95.94 172 GLY A N 1
ATOM 1375 C CA . GLY A 1 172 ? 0.394 21.953 0.005 1 95.94 172 GLY A CA 1
ATOM 1376 C C . GLY A 1 172 ? -0.134 23.359 -0.265 1 95.94 172 GLY A C 1
ATOM 1377 O O . GLY A 1 172 ? 0.524 24.156 -0.935 1 95.94 172 GLY A O 1
ATOM 1378 N N . LYS A 1 173 ? -1.319 23.609 0.245 1 94.38 173 LYS A N 1
ATOM 1379 C CA . LYS A 1 173 ? -1.915 24.938 0.06 1 94.38 173 LYS A CA 1
ATOM 1380 C C . LYS A 1 173 ? -1.088 26.016 0.753 1 94.38 173 LYS A C 1
ATOM 1382 O O . LYS A 1 173 ? -0.878 27.094 0.198 1 94.38 173 LYS A O 1
ATOM 1387 N N . LEU A 1 174 ? -0.591 25.734 1.969 1 96.56 174 LEU A N 1
ATOM 1388 C CA . LEU A 1 174 ? 0.263 26.672 2.682 1 96.56 174 LEU A CA 1
ATOM 1389 C C . LEU A 1 174 ? 1.522 26.984 1.879 1 96.56 174 LEU A C 1
ATOM 1391 O O . LEU A 1 174 ? 1.958 28.141 1.816 1 96.56 174 LEU A O 1
ATOM 1395 N N . PHE A 1 175 ? 2.084 26.031 1.255 1 97.81 175 PHE A N 1
ATOM 1396 C CA . PHE A 1 175 ? 3.277 26.188 0.43 1 97.81 175 PHE A CA 1
ATOM 1397 C C . PHE A 1 175 ? 2.988 27.078 -0.773 1 97.81 175 PHE A C 1
ATOM 1399 O O . PHE A 1 175 ? 3.76 27.984 -1.074 1 97.81 175 PHE A O 1
ATOM 1406 N N . LEU A 1 176 ? 1.87 26.812 -1.442 1 96.44 176 LEU A N 1
ATOM 1407 C CA . LEU A 1 176 ? 1.523 27.594 -2.621 1 96.44 176 LEU A CA 1
ATOM 1408 C C . LEU A 1 176 ? 1.304 29.062 -2.254 1 96.44 176 LEU A C 1
ATOM 1410 O O . LEU A 1 176 ? 1.737 29.969 -2.979 1 96.44 176 LEU A O 1
ATOM 1414 N N . ASP A 1 177 ? 0.601 29.266 -1.146 1 96.25 177 ASP A N 1
ATOM 1415 C CA . ASP A 1 177 ? 0.407 30.625 -0.67 1 96.25 177 ASP A CA 1
ATOM 1416 C C . ASP A 1 177 ? 1.744 31.297 -0.353 1 96.25 177 ASP A C 1
ATOM 1418 O O . ASP A 1 177 ? 1.965 32.469 -0.708 1 96.25 177 ASP A O 1
ATOM 1422 N N . TRP A 1 178 ? 2.604 30.562 0.358 1 97 178 TRP A N 1
ATOM 1423 C CA . TRP A 1 178 ? 3.936 31.062 0.696 1 97 178 TRP A CA 1
ATOM 1424 C C . TRP A 1 178 ? 4.73 31.391 -0.564 1 97 178 TRP A C 1
ATOM 1426 O O . TRP A 1 178 ? 5.391 32.438 -0.634 1 97 178 TRP A O 1
ATOM 1436 N N . LYS A 1 179 ? 4.664 30.531 -1.515 1 96.19 179 LYS A N 1
ATOM 1437 C CA . LYS A 1 179 ? 5.363 30.734 -2.781 1 96.19 179 LYS A CA 1
ATOM 1438 C C . LYS A 1 179 ? 4.883 32 -3.475 1 96.19 179 LYS A C 1
ATOM 1440 O O . LYS A 1 179 ? 5.688 32.781 -4.016 1 96.19 179 LYS A O 1
ATOM 1445 N N . GLN A 1 180 ? 3.629 32.219 -3.461 1 96.75 180 GLN A N 1
ATOM 1446 C CA . GLN A 1 180 ? 3.053 33.406 -4.078 1 96.75 180 GLN A CA 1
ATOM 1447 C C . GLN A 1 180 ? 3.523 34.656 -3.371 1 96.75 180 GLN A C 1
ATOM 1449 O O . GLN A 1 180 ? 3.871 35.656 -4.023 1 96.75 180 GLN A O 1
ATOM 1454 N N . ARG A 1 181 ? 3.594 34.625 -2.139 1 96.5 181 ARG A N 1
ATOM 1455 C CA . ARG A 1 181 ? 3.971 35.781 -1.336 1 96.5 181 ARG A CA 1
ATOM 1456 C C . ARG A 1 181 ? 5.457 36.094 -1.479 1 96.5 181 ARG A C 1
ATOM 1458 O O . ARG A 1 181 ? 5.855 37.25 -1.509 1 96.5 181 ARG A O 1
ATOM 1465 N N . THR A 1 182 ? 6.262 35.094 -1.617 1 96 182 THR A N 1
ATOM 1466 C CA . THR A 1 182 ? 7.707 35.281 -1.543 1 96 182 THR A CA 1
ATOM 1467 C C . THR A 1 182 ? 8.32 35.281 -2.939 1 96 182 THR A C 1
ATOM 1469 O O . THR A 1 182 ? 9.461 35.75 -3.117 1 96 182 THR A O 1
ATOM 1472 N N . GLY A 1 183 ? 7.613 34.719 -3.898 1 96.06 183 GLY A N 1
ATOM 1473 C CA . GLY A 1 183 ? 8.164 34.594 -5.234 1 96.06 183 GLY A CA 1
ATOM 1474 C C . GLY A 1 183 ? 9.211 33.5 -5.34 1 96.06 183 GLY A C 1
ATOM 1475 O O . GLY A 1 183 ? 9.977 33.438 -6.301 1 96.06 183 GLY A O 1
ATOM 1476 N N . SER A 1 184 ? 9.297 32.656 -4.414 1 96 184 SER A N 1
ATOM 1477 C CA . SER A 1 184 ? 10.297 31.594 -4.387 1 96 184 SER A CA 1
ATOM 1478 C C . SER A 1 184 ? 10.125 30.625 -5.555 1 96 184 SER A C 1
ATOM 1480 O O . SER A 1 184 ? 8.992 30.281 -5.922 1 96 184 SER A O 1
ATOM 1482 N N . PRO A 1 185 ? 11.172 30.125 -6.098 1 95.69 185 PRO A N 1
ATOM 1483 C CA . PRO A 1 185 ? 11.094 29.141 -7.188 1 95.69 185 PRO A CA 1
ATOM 1484 C C . PRO A 1 185 ? 10.961 27.703 -6.68 1 95.69 185 PRO A C 1
ATOM 1486 O O . PRO A 1 185 ? 10.93 26.766 -7.48 1 95.69 185 PRO A O 1
ATOM 1489 N N . ALA A 1 186 ? 10.977 27.484 -5.359 1 97 186 ALA A N 1
ATOM 1490 C CA . ALA A 1 186 ? 10.914 26.141 -4.801 1 97 186 ALA A CA 1
ATOM 1491 C C . ALA A 1 186 ? 9.742 25.359 -5.379 1 97 186 ALA A C 1
ATOM 1493 O O . ALA A 1 186 ? 8.656 25.906 -5.566 1 97 186 ALA A O 1
ATOM 1494 N N . LYS A 1 187 ? 9.914 24.094 -5.656 1 96.75 187 LYS A N 1
ATOM 1495 C CA . LYS A 1 187 ? 8.859 23.25 -6.191 1 96.75 187 LYS A CA 1
ATOM 1496 C C . LYS A 1 187 ? 8.25 22.375 -5.098 1 96.75 187 LYS A C 1
ATOM 1498 O O . LYS A 1 187 ? 7.129 21.875 -5.246 1 96.75 187 LYS A O 1
ATOM 1503 N N . ASN A 1 188 ? 9.062 22.156 -4.055 1 98.25 188 ASN A N 1
ATOM 1504 C CA . ASN A 1 188 ? 8.648 21.344 -2.916 1 98.25 188 ASN A CA 1
ATOM 1505 C C . ASN A 1 188 ? 8.891 22.062 -1.593 1 98.25 188 ASN A C 1
ATOM 1507 O O . ASN A 1 188 ? 9.688 23 -1.53 1 98.25 188 ASN A O 1
ATOM 1511 N N . LEU A 1 189 ? 8.203 21.625 -0.605 1 98.19 189 LEU A N 1
ATOM 1512 C CA . LEU A 1 189 ? 8.367 22.172 0.739 1 98.19 189 LEU A CA 1
ATOM 1513 C C . LEU A 1 189 ? 9.383 21.359 1.53 1 98.19 189 LEU A C 1
ATOM 1515 O O . LEU A 1 189 ? 9.016 20.625 2.457 1 98.19 189 LEU A O 1
ATOM 1519 N N . THR A 1 190 ? 10.609 21.453 1.176 1 98.06 190 THR A N 1
ATOM 1520 C CA . THR A 1 190 ? 11.695 20.719 1.816 1 98.06 190 THR A CA 1
ATOM 1521 C C . THR A 1 190 ? 12.727 21.672 2.41 1 98.06 190 THR A C 1
ATOM 1523 O O . THR A 1 190 ? 12.875 22.812 1.936 1 98.06 190 THR A O 1
ATOM 1526 N N . PHE A 1 191 ? 13.375 21.203 3.414 1 97.12 191 PHE A N 1
ATOM 1527 C CA . PHE A 1 191 ? 14.398 22.031 4.047 1 97.12 191 PHE A CA 1
ATOM 1528 C C . PHE A 1 191 ? 15.516 22.359 3.059 1 97.12 191 PHE A C 1
ATOM 1530 O O . PHE A 1 191 ? 16.047 23.469 3.064 1 97.12 191 PHE A O 1
ATOM 1537 N N . ALA A 1 192 ? 15.859 21.453 2.156 1 95.62 192 ALA A N 1
ATOM 1538 C CA . ALA A 1 192 ? 16.922 21.641 1.166 1 95.62 192 ALA A CA 1
ATOM 1539 C C . ALA A 1 192 ? 16.531 22.703 0.146 1 95.62 192 ALA A C 1
ATOM 1541 O O . ALA A 1 192 ? 17.359 23.547 -0.224 1 95.62 192 ALA A O 1
ATOM 1542 N N . GLU A 1 193 ? 15.312 22.719 -0.281 1 95.81 193 GLU A N 1
ATOM 1543 C CA . GLU A 1 193 ? 14.883 23.641 -1.325 1 95.81 193 GLU A CA 1
ATOM 1544 C C . GLU A 1 193 ? 14.633 25.031 -0.759 1 95.81 193 GLU A C 1
ATOM 1546 O O . GLU A 1 193 ? 14.781 26.031 -1.466 1 95.81 193 GLU A O 1
ATOM 1551 N N . ILE A 1 194 ? 14.18 25.078 0.489 1 94.94 194 ILE A N 1
ATOM 1552 C CA . ILE A 1 194 ? 13.734 26.344 1.031 1 94.94 194 ILE A CA 1
ATOM 1553 C C . ILE A 1 194 ? 14.766 26.891 2.018 1 94.94 194 ILE A C 1
ATOM 1555 O O . ILE A 1 194 ? 14.898 28.094 2.195 1 94.94 194 ILE A O 1
ATOM 1559 N N . ALA A 1 195 ? 15.453 26.031 2.936 1 73.25 195 ALA A N 1
ATOM 1560 C CA . ALA A 1 195 ? 16.422 26.516 3.922 1 73.25 195 ALA A CA 1
ATOM 1561 C C . ALA A 1 195 ? 17.188 27.719 3.391 1 73.25 195 ALA A C 1
ATOM 1563 O O . ALA A 1 195 ? 17.688 27.688 2.266 1 73.25 195 ALA A O 1
ATOM 1564 N N . PRO A 1 196 ? 16.875 28.75 4.062 1 55.97 196 PRO A N 1
ATOM 1565 C CA . PRO A 1 196 ? 17.609 30 3.82 1 55.97 196 PRO A CA 1
ATOM 1566 C C . PRO A 1 196 ? 19.094 29.781 3.562 1 55.97 196 PRO A C 1
ATOM 1568 O O . PRO A 1 196 ? 19.656 28.781 4.016 1 55.97 196 PRO A O 1
ATOM 1571 N N . ALA A 1 197 ? 19.641 30.25 2.473 1 44.78 197 ALA A N 1
ATOM 1572 C CA . ALA A 1 197 ? 21.078 30.453 2.393 1 44.78 197 ALA A CA 1
ATOM 1573 C C . ALA A 1 197 ? 21.656 30.844 3.752 1 44.78 197 ALA A C 1
ATOM 1575 O O . ALA A 1 197 ? 21.391 31.938 4.258 1 44.78 197 ALA A O 1
ATOM 1576 N N . LEU A 1 198 ? 21.562 30.031 4.77 1 39.97 198 LEU A N 1
ATOM 1577 C CA . LEU A 1 198 ? 22.531 30.594 5.699 1 39.97 198 LEU A CA 1
ATOM 1578 C C . LEU A 1 198 ? 23.641 31.328 4.949 1 39.97 198 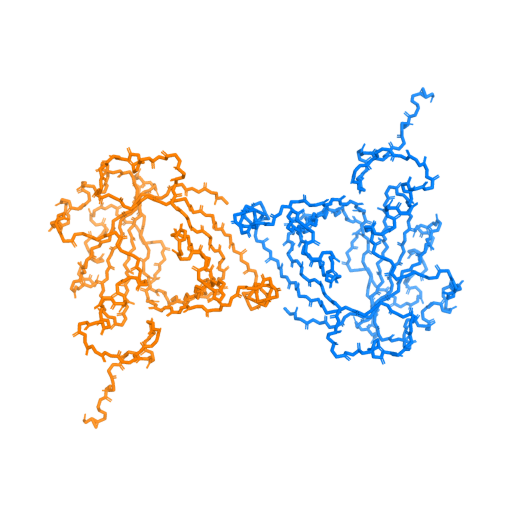LEU A C 1
ATOM 1580 O O . LEU A 1 198 ? 24.328 30.734 4.117 1 39.97 198 LEU A O 1
ATOM 1584 N N . ALA A 1 199 ? 23.453 32.531 4.648 1 34.44 199 ALA A N 1
ATOM 1585 C CA . ALA A 1 199 ? 24.547 33.438 4.273 1 34.44 199 ALA A CA 1
ATOM 1586 C C . ALA A 1 199 ? 25.812 33.125 5.043 1 34.44 199 ALA A C 1
ATOM 1588 O O . ALA A 1 199 ? 25.797 32.969 6.27 1 34.44 199 ALA A O 1
ATOM 1589 N N . THR A 1 200 ? 26.656 32.281 4.582 1 30.25 200 THR A N 1
ATOM 1590 C CA . THR A 1 200 ? 28.031 32.438 5.055 1 30.25 200 THR A CA 1
ATOM 1591 C C . THR A 1 200 ? 28.312 33.875 5.457 1 30.25 200 THR A C 1
ATOM 1593 O O . THR A 1 200 ? 28.609 34.719 4.605 1 30.25 200 THR A O 1
ATOM 1596 N N . ARG A 1 201 ? 27.375 34.75 5.836 1 25.38 201 ARG A N 1
ATOM 1597 C CA . ARG A 1 201 ? 28.078 35.875 6.445 1 25.38 201 ARG A CA 1
ATOM 1598 C C . ARG A 1 201 ? 28.5 35.562 7.875 1 25.38 201 ARG A C 1
ATOM 1600 O O . ARG A 1 201 ? 27.797 34.844 8.586 1 25.38 201 ARG A O 1
ATOM 1607 N N . MET B 1 1 ? 11.234 -4.172 -3.293 1 67.94 1 MET B N 1
ATOM 1608 C CA . MET B 1 1 ? 12.211 -4.82 -4.16 1 67.94 1 MET B CA 1
ATOM 1609 C C . MET B 1 1 ? 11.57 -5.242 -5.48 1 67.94 1 MET B C 1
ATOM 1611 O O . MET B 1 1 ? 10.438 -5.711 -5.504 1 67.94 1 MET B O 1
ATOM 1615 N N . GLN B 1 2 ? 12.039 -4.75 -6.562 1 73.44 2 GLN B N 1
ATOM 1616 C CA . GLN B 1 2 ? 11.625 -5.121 -7.914 1 73.44 2 GLN B CA 1
ATOM 1617 C C . GLN B 1 2 ? 12.555 -6.184 -8.5 1 73.44 2 GLN B C 1
ATOM 1619 O O . GLN B 1 2 ? 13.773 -6.062 -8.414 1 73.44 2 GLN B O 1
ATOM 1624 N N . ASN B 1 3 ? 11.945 -7.316 -8.891 1 81.69 3 ASN B N 1
ATOM 1625 C CA . ASN B 1 3 ? 12.773 -8.383 -9.445 1 81.69 3 ASN B CA 1
ATOM 1626 C C . ASN B 1 3 ? 12.094 -9.062 -10.633 1 81.69 3 ASN B C 1
ATOM 1628 O O . ASN B 1 3 ? 10.867 -9.094 -10.719 1 81.69 3 ASN B O 1
ATOM 1632 N N . ALA B 1 4 ? 12.961 -9.406 -11.539 1 83.75 4 ALA B N 1
ATOM 1633 C CA . ALA B 1 4 ? 12.461 -10.266 -12.602 1 83.75 4 ALA B CA 1
ATOM 1634 C C . ALA B 1 4 ? 12.367 -11.711 -12.148 1 83.75 4 ALA B C 1
ATOM 1636 O O . ALA B 1 4 ? 13.328 -12.258 -11.594 1 83.75 4 ALA B O 1
ATOM 1637 N N . GLU B 1 5 ? 11.211 -12.227 -12.359 1 90.69 5 GLU B N 1
ATOM 1638 C CA . GLU B 1 5 ? 11.008 -13.625 -11.992 1 90.69 5 GLU B CA 1
ATOM 1639 C C . GLU B 1 5 ? 10.875 -14.508 -13.227 1 90.69 5 GLU B C 1
ATOM 1641 O O . GLU B 1 5 ? 10.172 -14.148 -14.172 1 90.69 5 GLU B O 1
ATOM 1646 N N . ILE B 1 6 ? 11.641 -15.57 -13.312 1 91.06 6 ILE B N 1
ATOM 1647 C CA . ILE B 1 6 ? 11.508 -16.609 -14.328 1 91.06 6 ILE B CA 1
ATOM 1648 C C . ILE B 1 6 ? 10.938 -17.875 -13.695 1 91.06 6 ILE B C 1
ATOM 1650 O O . ILE B 1 6 ? 11.484 -18.391 -12.719 1 91.06 6 ILE B O 1
ATOM 1654 N N . GLU B 1 7 ? 9.812 -18.328 -14.242 1 94.31 7 GLU B N 1
ATOM 1655 C CA . GLU B 1 7 ? 9.172 -19.453 -13.562 1 94.31 7 GLU B CA 1
ATOM 1656 C C . GLU B 1 7 ? 8.422 -20.344 -14.547 1 94.31 7 GLU B C 1
ATOM 1658 O O . GLU B 1 7 ? 8.125 -19.922 -15.664 1 94.31 7 GLU B O 1
ATOM 1663 N N . LEU B 1 8 ? 8.227 -21.562 -14.164 1 94.06 8 LEU B N 1
ATOM 1664 C CA . LEU B 1 8 ? 7.363 -22.531 -14.828 1 94.06 8 LEU B CA 1
ATOM 1665 C C . LEU B 1 8 ? 6.441 -23.219 -13.828 1 94.06 8 LEU B C 1
ATOM 1667 O O . LEU B 1 8 ? 6.844 -23.484 -12.688 1 94.06 8 LEU B O 1
ATOM 1671 N N . LYS B 1 9 ? 5.273 -23.453 -14.312 1 96.25 9 LYS B N 1
ATOM 1672 C CA . LYS B 1 9 ? 4.285 -24.188 -13.531 1 96.25 9 LYS B CA 1
ATOM 1673 C C . LYS B 1 9 ? 4.004 -25.562 -14.141 1 96.25 9 LYS B C 1
ATOM 1675 O O . LYS B 1 9 ? 4.004 -25.703 -15.359 1 96.25 9 LYS B O 1
ATOM 1680 N N . PHE B 1 10 ? 3.787 -26.547 -13.32 1 96.19 10 PHE B N 1
ATOM 1681 C CA . PHE B 1 10 ? 3.389 -27.859 -13.844 1 96.19 10 PHE B CA 1
ATOM 1682 C C . PHE B 1 10 ? 2.402 -28.531 -12.898 1 96.19 10 PHE B C 1
ATOM 1684 O O . PHE B 1 10 ? 2.479 -28.359 -11.68 1 96.19 10 PHE B O 1
ATOM 1691 N N . PRO B 1 11 ? 1.444 -29.25 -13.477 1 96.56 11 PRO B N 1
ATOM 1692 C CA . PRO B 1 11 ? 0.473 -29.953 -12.648 1 96.56 11 PRO B CA 1
ATOM 1693 C C . PRO B 1 11 ? 1.093 -31.141 -11.891 1 96.56 11 PRO B C 1
ATOM 1695 O O . PRO B 1 11 ? 2.021 -31.781 -12.391 1 96.56 11 PRO B O 1
ATOM 1698 N N . ILE B 1 12 ? 0.578 -31.328 -10.719 1 95.94 12 ILE B N 1
ATOM 1699 C CA . ILE B 1 12 ? 1.044 -32.469 -9.93 1 95.94 12 ILE B CA 1
ATOM 1700 C C . ILE B 1 12 ? -0.152 -33.25 -9.414 1 95.94 12 ILE B C 1
ATOM 1702 O O . ILE B 1 12 ? -1.173 -32.688 -9.039 1 95.94 12 ILE B O 1
ATOM 1706 N N . SER B 1 13 ? -0.028 -34.594 -9.391 1 94.12 13 SER B N 1
ATOM 1707 C CA . SER B 1 13 ? -1.11 -35.469 -8.945 1 94.12 13 SER B CA 1
ATOM 1708 C C . SER B 1 13 ? -1.046 -35.719 -7.445 1 94.12 13 SER B C 1
ATOM 1710 O O . SER B 1 13 ? -2.076 -35.906 -6.801 1 94.12 13 SER B O 1
ATOM 1712 N N . ASP B 1 14 ? 0.116 -35.688 -6.914 1 95.5 14 ASP B N 1
ATOM 1713 C CA . ASP B 1 14 ? 0.319 -36.031 -5.508 1 95.5 14 ASP B CA 1
ATOM 1714 C C . ASP B 1 14 ? 1.321 -35.094 -4.855 1 95.5 14 ASP B C 1
ATOM 1716 O O . ASP B 1 14 ? 2.525 -35.344 -4.855 1 95.5 14 ASP B O 1
ATOM 1720 N N . PRO B 1 15 ? 0.809 -34.031 -4.199 1 96.94 15 PRO B N 1
ATOM 1721 C CA . PRO B 1 15 ? 1.695 -33.062 -3.549 1 96.94 15 PRO B CA 1
ATOM 1722 C C . PRO B 1 15 ? 2.621 -33.688 -2.52 1 96.94 15 PRO B C 1
ATOM 1724 O O . PRO B 1 15 ? 3.795 -33.344 -2.424 1 96.94 15 PRO B O 1
ATOM 1727 N N . ALA B 1 16 ? 2.15 -34.625 -1.763 1 96.19 16 ALA B N 1
ATOM 1728 C CA . ALA B 1 16 ? 2.939 -35.281 -0.725 1 96.19 16 ALA B CA 1
ATOM 1729 C C . ALA B 1 16 ? 4.117 -36.031 -1.329 1 96.19 16 ALA B C 1
ATOM 1731 O O . ALA B 1 16 ? 5.219 -36.031 -0.776 1 96.19 16 ALA B O 1
ATOM 1732 N N . ALA B 1 17 ? 3.842 -36.719 -2.416 1 95.81 17 ALA B N 1
ATOM 1733 C CA . ALA B 1 17 ? 4.898 -37.469 -3.088 1 95.81 17 ALA B CA 1
ATOM 1734 C C . ALA B 1 17 ? 6.012 -36.562 -3.564 1 95.81 17 ALA B C 1
ATOM 1736 O O . ALA B 1 17 ? 7.195 -36.844 -3.404 1 95.81 17 ALA B O 1
ATOM 1737 N N . LEU B 1 18 ? 5.652 -35.469 -4.188 1 96.81 18 LEU B N 1
ATOM 1738 C CA . LEU B 1 18 ? 6.652 -34.5 -4.629 1 96.81 18 LEU B CA 1
ATOM 1739 C C . LEU B 1 18 ? 7.441 -33.969 -3.443 1 96.81 18 LEU B C 1
ATOM 1741 O O . LEU B 1 18 ? 8.672 -33.938 -3.473 1 96.81 18 LEU B O 1
ATOM 1745 N N . GLN B 1 19 ? 6.758 -33.562 -2.4 1 97.12 19 GLN B N 1
ATOM 1746 C CA . GLN B 1 19 ? 7.387 -32.969 -1.224 1 97.12 19 GLN B CA 1
ATOM 1747 C C . GLN B 1 19 ? 8.422 -33.906 -0.623 1 97.12 19 GLN B C 1
ATOM 1749 O O . GLN B 1 19 ? 9.484 -33.469 -0.167 1 97.12 19 GLN B O 1
ATOM 1754 N N . SER B 1 20 ? 8.141 -35.156 -0.615 1 96.06 20 SER B N 1
ATOM 1755 C CA . SER B 1 20 ? 9.023 -36.156 -0.006 1 96.06 20 SER B CA 1
ATOM 1756 C C . SER B 1 20 ? 10.336 -36.25 -0.774 1 96.06 20 SER B C 1
ATOM 1758 O O . SER B 1 20 ? 11.352 -36.688 -0.219 1 96.06 20 SER B O 1
ATOM 1760 N N . ARG B 1 21 ? 10.32 -35.875 -2.033 1 96 21 ARG B N 1
ATOM 1761 C CA . ARG B 1 21 ? 11.492 -36 -2.889 1 96 21 ARG B CA 1
ATOM 1762 C C . ARG B 1 21 ? 12.383 -34.781 -2.797 1 96 21 ARG B C 1
ATOM 1764 O O . ARG B 1 21 ? 13.57 -34.812 -3.123 1 96 21 ARG B O 1
ATOM 1771 N N . LEU B 1 22 ? 11.852 -33.656 -2.363 1 97.31 22 LEU B N 1
ATOM 1772 C CA . LEU B 1 22 ? 12.5 -32.344 -2.504 1 97.31 22 LEU B CA 1
ATOM 1773 C C . LEU B 1 22 ? 13.758 -32.281 -1.645 1 97.31 22 LEU B C 1
ATOM 1775 O O . LEU B 1 22 ? 14.789 -31.766 -2.092 1 97.31 22 LEU B O 1
ATOM 1779 N N . PRO B 1 23 ? 13.797 -32.875 -0.42 1 96.88 23 PRO B N 1
ATOM 1780 C CA . PRO B 1 23 ? 15.031 -32.812 0.375 1 96.88 23 PRO B CA 1
ATOM 1781 C C . PRO B 1 23 ? 16.203 -33.531 -0.298 1 96.88 23 PRO B C 1
ATOM 1783 O O . PRO B 1 23 ? 17.328 -33.031 -0.256 1 96.88 23 PRO B O 1
ATOM 1786 N N . GLN B 1 24 ? 15.961 -34.625 -0.942 1 95.5 24 GLN B N 1
ATOM 1787 C CA . GLN B 1 24 ? 17 -35.406 -1.615 1 95.5 24 GLN B CA 1
ATOM 1788 C C . GLN B 1 24 ? 17.547 -34.656 -2.818 1 95.5 24 GLN B C 1
ATOM 1790 O O . GLN B 1 24 ? 18.672 -34.906 -3.26 1 95.5 24 GLN B O 1
ATOM 1795 N N . LEU B 1 25 ? 16.734 -33.719 -3.291 1 94.81 25 LEU B N 1
ATOM 1796 C CA . LEU B 1 25 ? 17.141 -32.938 -4.445 1 94.81 25 LEU B CA 1
ATOM 1797 C C . LEU B 1 25 ? 17.812 -31.625 -4.004 1 94.81 25 LEU B C 1
ATOM 1799 O O . LEU B 1 25 ? 18.125 -30.766 -4.832 1 94.81 25 LEU B O 1
ATOM 1803 N N . GLY B 1 26 ? 17.969 -31.453 -2.68 1 95.69 26 GLY B N 1
ATOM 1804 C CA . GLY B 1 26 ? 18.703 -30.312 -2.158 1 95.69 26 GLY B CA 1
ATOM 1805 C C . GLY B 1 26 ? 17.812 -29.141 -1.76 1 95.69 26 GLY B C 1
ATOM 1806 O O . GLY B 1 26 ? 18.297 -28.047 -1.518 1 95.69 26 GLY B O 1
ATOM 1807 N N . PHE B 1 27 ? 16.516 -29.359 -1.735 1 97.25 27 PHE B N 1
ATOM 1808 C CA . PHE B 1 27 ? 15.609 -28.297 -1.33 1 97.25 27 PHE B CA 1
ATOM 1809 C C . PHE B 1 27 ? 15.359 -28.344 0.173 1 97.25 27 PHE B C 1
ATOM 1811 O O . PHE B 1 27 ? 15.32 -29.422 0.77 1 97.25 27 PHE B O 1
ATOM 1818 N N . HIS B 1 28 ? 15.211 -27.203 0.688 1 97.06 28 HIS B N 1
ATOM 1819 C CA . HIS B 1 28 ? 14.836 -27.047 2.09 1 97.06 28 HIS B CA 1
ATOM 1820 C C . HIS B 1 28 ? 13.484 -26.359 2.227 1 97.06 28 HIS B C 1
ATOM 1822 O O . HIS B 1 28 ? 13.18 -25.438 1.472 1 97.06 28 HIS B O 1
ATOM 1828 N N . LEU B 1 29 ? 12.758 -26.797 3.227 1 97.5 29 LEU B N 1
ATOM 1829 C CA . LEU B 1 29 ? 11.438 -26.234 3.473 1 97.5 29 LEU B CA 1
ATOM 1830 C C . LEU B 1 29 ? 11.547 -24.844 4.086 1 97.5 29 LEU B C 1
ATOM 1832 O O . LEU B 1 29 ? 12.148 -24.672 5.152 1 97.5 29 LEU B O 1
ATOM 1836 N N . ASP B 1 30 ? 11.062 -23.875 3.402 1 96.56 30 ASP B N 1
ATOM 1837 C CA . ASP B 1 30 ? 11.078 -22.516 3.912 1 96.56 30 ASP B CA 1
ATOM 1838 C C . ASP B 1 30 ? 9.805 -22.219 4.707 1 96.56 30 ASP B C 1
ATOM 1840 O O . ASP B 1 30 ? 9.875 -21.656 5.801 1 96.56 30 ASP B O 1
ATOM 1844 N N . THR B 1 31 ? 8.664 -22.484 4.125 1 95.88 31 THR B N 1
ATOM 1845 C CA . THR B 1 31 ? 7.348 -22.219 4.691 1 95.88 31 THR B CA 1
ATOM 1846 C C . THR B 1 31 ? 6.445 -23.438 4.582 1 95.88 31 THR B C 1
ATOM 18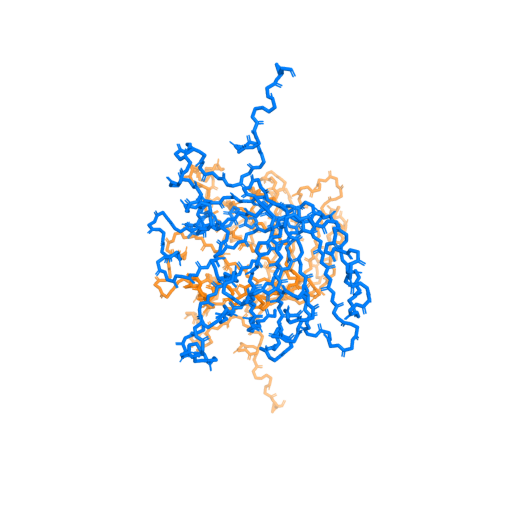48 O O . THR B 1 31 ? 6.227 -23.953 3.484 1 95.88 31 THR B O 1
ATOM 1851 N N . PRO B 1 32 ? 5.957 -23.969 5.707 1 96.69 32 PRO B N 1
ATOM 1852 C CA . PRO B 1 32 ? 5.027 -25.094 5.637 1 96.69 32 PRO B CA 1
ATOM 1853 C C . PRO B 1 32 ? 3.715 -24.734 4.941 1 96.69 32 PRO B C 1
ATOM 1855 O O . PRO B 1 32 ? 3.494 -23.562 4.598 1 96.69 32 PRO B O 1
ATOM 1858 N N . ARG B 1 33 ? 2.949 -25.75 4.688 1 97.06 33 ARG B N 1
ATOM 1859 C CA . ARG B 1 33 ? 1.646 -25.594 4.051 1 97.06 33 ARG B CA 1
ATOM 1860 C C . ARG B 1 33 ? 0.855 -24.469 4.719 1 97.06 33 ARG B C 1
ATOM 1862 O O . ARG B 1 33 ? 0.452 -24.594 5.875 1 97.06 33 ARG B O 1
ATOM 1869 N N . THR B 1 34 ? 0.613 -23.453 3.959 1 97.12 34 THR B N 1
ATOM 1870 C CA . THR B 1 34 ? -0.034 -22.266 4.488 1 97.12 34 THR B CA 1
ATOM 1871 C C . THR B 1 34 ? -1.152 -21.797 3.561 1 97.12 34 THR B C 1
ATOM 1873 O O . THR B 1 34 ? -0.989 -21.781 2.34 1 97.12 34 THR B O 1
ATOM 1876 N N . PHE B 1 35 ? -2.279 -21.422 4.18 1 97.62 35 PHE B N 1
ATOM 1877 C CA . PHE B 1 35 ? -3.418 -20.922 3.41 1 97.62 35 PHE B CA 1
ATOM 1878 C C . PHE B 1 35 ? -3.164 -19.516 2.906 1 97.62 35 PHE B C 1
ATOM 1880 O O . PHE B 1 35 ? -2.738 -18.641 3.672 1 97.62 35 PHE B O 1
ATOM 1887 N N . GLU B 1 36 ? -3.383 -19.344 1.612 1 98.12 36 GLU B N 1
ATOM 1888 C CA . GLU B 1 36 ? -3.275 -18.031 0.985 1 98.12 36 GLU B CA 1
ATOM 1889 C C . GLU B 1 36 ? -4.617 -17.578 0.413 1 98.12 36 GLU B C 1
ATOM 1891 O O . GLU B 1 36 ? -5.289 -18.344 -0.282 1 98.12 36 GLU B O 1
ATOM 1896 N N . HIS B 1 37 ? -5.023 -16.422 0.746 1 98.5 37 HIS B N 1
ATOM 1897 C CA . HIS B 1 37 ? -6.152 -15.734 0.139 1 98.5 37 HIS B CA 1
ATOM 1898 C C . HIS B 1 37 ? -5.684 -14.562 -0.721 1 98.5 37 HIS B C 1
ATOM 1900 O O . HIS B 1 37 ? -5.172 -13.57 -0.2 1 98.5 37 HIS B O 1
ATOM 1906 N N . ASN B 1 38 ? -5.879 -14.68 -2.055 1 98.75 38 ASN B N 1
ATOM 1907 C CA . ASN B 1 38 ? -5.383 -13.695 -3.01 1 98.75 38 ASN B CA 1
ATOM 1908 C C . ASN B 1 38 ? -6.523 -12.922 -3.664 1 98.75 38 ASN B C 1
ATOM 1910 O O . ASN B 1 38 ? -7.441 -13.523 -4.227 1 98.75 38 ASN B O 1
ATOM 1914 N N . THR B 1 39 ? -6.465 -11.641 -3.564 1 98.81 39 THR B N 1
ATOM 1915 C CA . THR B 1 39 ? -7.426 -10.789 -4.266 1 98.81 39 THR B CA 1
ATOM 1916 C C . THR B 1 39 ? -6.73 -9.945 -5.324 1 98.81 39 THR B C 1
ATOM 1918 O O . THR B 1 39 ? -5.785 -9.211 -5.02 1 98.81 39 THR B O 1
ATOM 1921 N N . LEU B 1 40 ? -7.184 -10.133 -6.527 1 98.81 40 LEU B N 1
ATOM 1922 C CA . LEU B 1 40 ? -6.711 -9.297 -7.621 1 98.81 40 LEU B CA 1
ATOM 1923 C C . LEU B 1 40 ? -7.602 -8.07 -7.793 1 98.81 40 LEU B C 1
ATOM 1925 O O . LEU B 1 40 ? -8.828 -8.188 -7.812 1 98.81 40 LEU B O 1
ATOM 1929 N N . TYR B 1 41 ? -6.965 -6.926 -7.895 1 98.88 41 TYR B N 1
ATOM 1930 C CA . TYR B 1 41 ? -7.676 -5.672 -8.117 1 98.88 41 TYR B CA 1
ATOM 1931 C C . TYR B 1 41 ? -7.469 -5.164 -9.539 1 98.88 41 TYR B C 1
ATOM 1933 O O . TYR B 1 41 ? -6.387 -5.328 -10.109 1 98.88 41 TYR B O 1
ATOM 1941 N N . ASP B 1 42 ? -8.492 -4.605 -10.078 1 98.75 42 ASP B N 1
ATOM 1942 C CA . ASP B 1 42 ? -8.461 -4.008 -11.414 1 98.75 42 ASP B CA 1
ATOM 1943 C C . ASP B 1 42 ? -9.484 -2.881 -11.539 1 98.75 42 ASP B C 1
ATOM 1945 O O . ASP B 1 42 ? -10.305 -2.686 -10.641 1 98.75 42 ASP B O 1
ATOM 1949 N N . THR B 1 43 ? -9.359 -2.086 -12.602 1 98.38 43 THR B N 1
ATOM 1950 C CA . THR B 1 43 ? -10.391 -1.102 -12.906 1 98.38 43 THR B CA 1
ATOM 1951 C C . THR B 1 43 ? -11.648 -1.783 -13.43 1 98.38 43 THR B C 1
ATOM 1953 O O . THR B 1 43 ? -11.609 -2.945 -13.844 1 98.38 43 THR B O 1
ATOM 1956 N N . PRO B 1 44 ? -12.734 -1.066 -13.383 1 97.81 44 PRO B N 1
ATOM 1957 C CA . PRO B 1 44 ? -13.961 -1.653 -13.922 1 97.81 44 PRO B CA 1
ATOM 1958 C C . PRO B 1 44 ? -13.828 -2.061 -15.383 1 97.81 44 PRO B C 1
ATOM 1960 O O . PRO B 1 44 ? -14.469 -3.02 -15.828 1 97.81 44 PRO B O 1
ATOM 1963 N N . THR B 1 45 ? -13.023 -1.382 -16.094 1 97.62 45 THR B N 1
ATOM 1964 C CA . THR B 1 45 ? -12.828 -1.675 -17.516 1 97.62 45 THR B CA 1
ATOM 1965 C C . THR B 1 45 ? -11.727 -2.719 -17.703 1 97.62 45 THR B C 1
ATOM 1967 O O . THR B 1 45 ? -11.359 -3.043 -18.828 1 97.62 45 THR B O 1
ATOM 1970 N N . ARG B 1 46 ? -11.133 -3.213 -16.641 1 97.25 46 ARG B N 1
ATOM 1971 C CA . ARG B 1 46 ? -10.125 -4.27 -16.641 1 97.25 46 ARG B CA 1
ATOM 1972 C C . ARG B 1 46 ? -8.859 -3.826 -17.359 1 97.25 46 ARG B C 1
ATOM 1974 O O . ARG B 1 46 ? -8.336 -4.559 -18.203 1 97.25 46 ARG B O 1
ATOM 1981 N N . ASP B 1 47 ? -8.453 -2.635 -17.031 1 97.38 47 ASP B N 1
ATOM 1982 C CA . ASP B 1 47 ? -7.297 -2.029 -17.688 1 97.38 47 ASP B CA 1
ATOM 1983 C C . ASP B 1 47 ? -6.02 -2.818 -17.391 1 97.38 47 ASP B C 1
ATOM 1985 O O . ASP B 1 47 ? -5.168 -2.979 -18.266 1 97.38 47 ASP B O 1
ATOM 1989 N N . LEU B 1 48 ? -5.789 -3.287 -16.172 1 97.5 48 LEU B N 1
ATOM 1990 C CA . LEU B 1 48 ? -4.578 -4.02 -15.82 1 97.5 48 LEU B CA 1
ATOM 1991 C C . LEU B 1 48 ? -4.516 -5.355 -16.562 1 97.5 48 LEU B C 1
ATOM 1993 O O . LEU B 1 48 ? -3.461 -5.734 -17.062 1 97.5 48 LEU B O 1
ATOM 1997 N N . ARG B 1 49 ? -5.609 -6.047 -16.547 1 95 49 ARG B N 1
ATOM 1998 C CA . ARG B 1 49 ? -5.664 -7.301 -17.297 1 95 49 ARG B CA 1
ATOM 1999 C C . ARG B 1 49 ? -5.301 -7.078 -18.766 1 95 49 ARG B C 1
ATOM 2001 O O . ARG B 1 49 ? -4.547 -7.863 -19.344 1 95 49 ARG B O 1
ATOM 2008 N N . ALA B 1 50 ? -5.84 -6.047 -19.359 1 94.75 50 ALA B N 1
ATOM 2009 C CA . ALA B 1 50 ? -5.586 -5.73 -20.766 1 94.75 50 ALA B CA 1
ATOM 2010 C C . ALA B 1 50 ? -4.098 -5.508 -21.016 1 94.75 50 ALA B C 1
ATOM 2012 O O . ALA B 1 50 ? -3.59 -5.836 -22.094 1 94.75 50 ALA B O 1
ATOM 2013 N N . LYS B 1 51 ? -3.463 -5.012 -20.047 1 93.62 51 LYS B N 1
ATOM 2014 C CA . LYS B 1 51 ? -2.033 -4.738 -20.172 1 93.62 51 LYS B CA 1
ATOM 2015 C C . LYS B 1 51 ? -1.203 -5.906 -19.656 1 93.62 51 LYS B C 1
ATOM 2017 O O . LYS B 1 51 ? 0.016 -5.793 -19.5 1 93.62 51 LYS B O 1
ATOM 2022 N N . ARG B 1 52 ? -1.876 -6.98 -19.266 1 92.19 52 ARG B N 1
ATOM 2023 C CA . ARG B 1 52 ? -1.226 -8.164 -18.719 1 92.19 52 ARG B CA 1
ATOM 2024 C C . ARG B 1 52 ? -0.438 -7.832 -17.453 1 92.19 52 ARG B C 1
ATOM 2026 O O . ARG B 1 52 ? 0.692 -8.289 -17.281 1 92.19 52 ARG B O 1
ATOM 2033 N N . ALA B 1 53 ? -0.982 -6.973 -16.703 1 95.88 53 ALA B N 1
ATOM 2034 C CA . ALA B 1 53 ? -0.466 -6.617 -15.391 1 95.88 53 ALA B CA 1
ATOM 2035 C C . ALA B 1 53 ? -1.44 -7.027 -14.289 1 95.88 53 ALA B C 1
ATOM 2037 O O . ALA B 1 53 ? -2.633 -7.215 -14.547 1 95.88 53 ALA B O 1
ATOM 2038 N N . LEU B 1 54 ? -0.934 -7.254 -13.133 1 96.69 54 LEU B N 1
ATOM 2039 C CA . LEU B 1 54 ? -1.81 -7.613 -12.023 1 96.69 54 LEU B CA 1
ATOM 2040 C C . LEU B 1 54 ? -1.474 -6.797 -10.781 1 96.69 54 LEU B C 1
ATOM 2042 O O . LEU B 1 54 ? -0.322 -6.402 -10.586 1 96.69 54 LEU B O 1
ATOM 2046 N N . LEU B 1 55 ? -2.396 -6.465 -10 1 98.75 55 LEU B N 1
ATOM 2047 C CA . LEU B 1 55 ? -2.334 -5.879 -8.664 1 98.75 55 LEU B CA 1
ATOM 2048 C C . LEU B 1 55 ? -3.021 -6.777 -7.641 1 98.75 55 LEU B C 1
ATOM 2050 O O . LEU B 1 55 ? -4.215 -7.066 -7.766 1 98.75 55 LEU B O 1
ATOM 2054 N N . ARG B 1 56 ? -2.227 -7.203 -6.684 1 98.75 56 ARG B N 1
ATOM 2055 C CA . ARG B 1 56 ? -2.756 -8.242 -5.809 1 98.75 56 ARG B CA 1
ATOM 2056 C C . ARG B 1 56 ? -2.512 -7.898 -4.344 1 98.75 56 ARG B C 1
ATOM 2058 O O . ARG B 1 56 ? -1.43 -7.434 -3.98 1 98.75 56 ARG B O 1
ATOM 2065 N N . LEU B 1 57 ? -3.492 -8.094 -3.557 1 98.81 57 LEU B N 1
ATOM 2066 C CA . LEU B 1 57 ? -3.314 -8.234 -2.115 1 98.81 57 LEU B CA 1
ATOM 2067 C C . LEU B 1 57 ? -3.404 -9.703 -1.7 1 98.81 57 LEU B C 1
ATOM 2069 O O . LEU B 1 57 ? -4.336 -10.406 -2.092 1 98.81 57 LEU B O 1
ATOM 2073 N N . ARG B 1 58 ? -2.422 -10.18 -0.959 1 98.69 58 ARG B N 1
ATOM 2074 C CA . ARG B 1 58 ? -2.377 -11.562 -0.503 1 98.69 58 ARG B CA 1
ATOM 2075 C C . ARG B 1 58 ? -2.326 -11.641 1.02 1 98.69 58 ARG B C 1
ATOM 2077 O O . ARG B 1 58 ? -1.455 -11.031 1.647 1 98.69 58 ARG B O 1
ATOM 2084 N N . GLN B 1 59 ? -3.307 -12.242 1.569 1 97.5 59 GLN B N 1
ATOM 2085 C CA . GLN B 1 59 ? -3.25 -12.641 2.973 1 97.5 59 GLN B CA 1
ATOM 2086 C C . GLN B 1 59 ? -2.652 -14.039 3.127 1 97.5 59 GLN B C 1
ATOM 2088 O O . GLN B 1 59 ? -3.139 -15 2.527 1 97.5 59 GLN B O 1
ATOM 2093 N N . TYR B 1 60 ? -1.597 -14.133 3.879 1 92.38 60 TYR B N 1
ATOM 2094 C CA . TYR B 1 60 ? -0.84 -15.352 4.121 1 92.38 60 TYR B CA 1
ATOM 2095 C C . TYR B 1 60 ? -0.473 -15.484 5.594 1 92.38 60 TYR B C 1
ATOM 2097 O O . TYR B 1 60 ? 0.542 -14.945 6.039 1 92.38 60 TYR B O 1
ATOM 2105 N N . GLY B 1 61 ? -1.234 -16.375 6.266 1 86.25 61 GLY B N 1
ATOM 2106 C CA . GLY B 1 61 ? -1.074 -16.359 7.711 1 86.25 61 GLY B CA 1
ATOM 2107 C C . GLY B 1 61 ? -1.334 -14.992 8.32 1 86.25 61 GLY B C 1
ATOM 2108 O O . GLY B 1 61 ? -2.414 -14.422 8.148 1 86.25 61 GLY B O 1
ATOM 2109 N N . SER B 1 62 ? -0.364 -14.492 9.023 1 89.5 62 SER B N 1
ATOM 2110 C CA . SER B 1 62 ? -0.502 -13.18 9.641 1 89.5 62 SER B CA 1
ATOM 2111 C C . SER B 1 62 ? 0.088 -12.086 8.758 1 89.5 62 SER B C 1
ATOM 2113 O O . SER B 1 62 ? 0.055 -10.906 9.117 1 89.5 62 SER B O 1
ATOM 2115 N N . LEU B 1 63 ? 0.538 -12.492 7.645 1 95.06 63 LEU B N 1
ATOM 2116 C CA . LEU B 1 63 ? 1.213 -11.555 6.75 1 95.06 63 LEU B CA 1
ATOM 2117 C C . LEU B 1 63 ? 0.291 -11.125 5.617 1 95.06 63 LEU B C 1
ATOM 2119 O O . LEU B 1 63 ? -0.48 -11.938 5.098 1 95.06 63 LEU B O 1
ATOM 2123 N N . CYS B 1 64 ? 0.321 -9.867 5.293 1 98.12 64 CYS B N 1
ATOM 2124 C CA . CYS B 1 64 ? -0.347 -9.336 4.113 1 98.12 64 CYS B CA 1
ATOM 2125 C C . CYS B 1 64 ? 0.651 -8.656 3.182 1 98.12 64 CYS B C 1
ATOM 2127 O O . CYS B 1 64 ? 1.478 -7.855 3.627 1 98.12 64 CYS B O 1
ATOM 2129 N N . THR B 1 65 ? 0.568 -8.992 1.911 1 98.44 65 THR B N 1
ATOM 2130 C CA . THR B 1 65 ? 1.478 -8.383 0.95 1 98.44 65 THR B CA 1
ATOM 2131 C C . THR B 1 65 ? 0.703 -7.773 -0.215 1 98.44 65 THR B C 1
ATOM 2133 O O . THR B 1 65 ? -0.378 -8.25 -0.566 1 98.44 65 THR B O 1
ATOM 2136 N N . VAL B 1 66 ? 1.23 -6.703 -0.729 1 98.75 66 VAL B N 1
ATOM 2137 C CA . VAL B 1 66 ? 0.775 -6.145 -1.996 1 98.75 66 VAL B CA 1
ATOM 2138 C C . VAL B 1 66 ? 1.812 -6.414 -3.084 1 98.75 66 VAL B C 1
ATOM 2140 O O . VAL B 1 66 ? 3.018 -6.316 -2.84 1 98.75 66 VAL B O 1
ATOM 2143 N N . THR B 1 67 ? 1.319 -6.805 -4.258 1 98.38 67 THR B N 1
ATOM 2144 C CA . THR B 1 67 ? 2.207 -7.164 -5.359 1 98.38 67 THR B CA 1
ATOM 2145 C C . THR B 1 67 ? 1.688 -6.598 -6.68 1 98.38 67 THR B C 1
ATOM 2147 O O . THR B 1 67 ? 0.488 -6.648 -6.953 1 98.38 67 THR B O 1
ATOM 2150 N N . HIS B 1 68 ? 2.52 -6 -7.379 1 98.38 68 HIS B N 1
ATOM 2151 C CA . HIS B 1 68 ? 2.279 -5.668 -8.781 1 98.38 68 HIS B CA 1
ATOM 2152 C C . HIS B 1 68 ? 3.16 -6.504 -9.703 1 98.38 68 HIS B C 1
ATOM 2154 O O . HIS B 1 68 ? 4.355 -6.672 -9.445 1 98.38 68 HIS B O 1
ATOM 2160 N N . LYS B 1 69 ? 2.598 -7.109 -10.68 1 96.38 69 LYS B N 1
ATOM 2161 C CA . LYS B 1 69 ? 3.336 -7.863 -11.688 1 96.38 69 LYS B CA 1
ATOM 2162 C C . LYS B 1 69 ? 3.029 -7.352 -13.094 1 96.38 69 LYS B C 1
ATOM 2164 O O . LYS B 1 69 ? 1.888 -7 -13.398 1 96.38 69 LYS B O 1
ATOM 2169 N N . ARG B 1 70 ? 3.988 -7.293 -13.914 1 94.31 70 ARG B N 1
ATOM 2170 C CA . ARG B 1 70 ? 3.814 -6.918 -15.312 1 94.31 70 ARG B CA 1
ATOM 2171 C C . ARG B 1 70 ? 4.812 -7.648 -16.203 1 94.31 70 ARG B C 1
ATOM 2173 O O . ARG B 1 70 ? 5.789 -8.219 -15.719 1 94.31 70 ARG B O 1
ATOM 2180 N N . ILE B 1 71 ? 4.48 -7.605 -17.516 1 88.5 71 ILE B N 1
ATOM 2181 C CA . ILE B 1 71 ? 5.418 -8.164 -18.484 1 88.5 71 ILE B CA 1
ATOM 2182 C C . ILE B 1 71 ? 6.633 -7.25 -18.609 1 88.5 71 ILE B C 1
ATOM 2184 O O . ILE B 1 71 ? 6.5 -6.027 -18.562 1 88.5 71 ILE B O 1
ATOM 2188 N N . ALA B 1 72 ? 7.754 -7.648 -18.75 1 77.06 72 ALA B N 1
ATOM 2189 C CA . ALA B 1 72 ? 8.969 -6.855 -18.922 1 77.06 72 ALA B CA 1
ATOM 2190 C C . ALA B 1 72 ? 8.953 -6.121 -20.266 1 77.06 72 ALA B C 1
ATOM 2192 O O . ALA B 1 72 ? 8.438 -6.645 -21.25 1 77.06 72 ALA B O 1
ATOM 2193 N N . ASP B 1 73 ? 8.852 -4.637 -20.344 1 62.06 73 ASP B N 1
ATOM 2194 C CA . ASP B 1 73 ? 8.789 -3.803 -21.547 1 62.06 73 ASP B CA 1
ATOM 2195 C C . ASP B 1 73 ? 9.531 -4.449 -22.719 1 62.06 73 ASP B C 1
ATOM 2197 O O . ASP B 1 73 ? 9.031 -4.473 -23.844 1 62.06 73 ASP B O 1
ATOM 2201 N N . ASP B 1 74 ? 10.906 -3.967 -22.656 1 50 74 ASP B N 1
ATOM 2202 C CA . ASP B 1 74 ? 11.742 -4.25 -23.812 1 50 74 ASP B CA 1
ATOM 2203 C C . ASP B 1 74 ? 11.711 -5.738 -24.156 1 50 74 ASP B C 1
ATOM 2205 O O . ASP B 1 74 ? 12.273 -6.156 -25.172 1 50 74 ASP B O 1
ATOM 2209 N N . GLN B 1 75 ? 11.883 -6.488 -23.156 1 46.84 75 GLN B N 1
ATOM 2210 C CA . GLN B 1 75 ? 12.523 -7.758 -23.469 1 46.84 75 GLN B CA 1
ATOM 2211 C C . GLN B 1 75 ? 11.539 -8.719 -24.141 1 46.84 75 GLN B C 1
ATOM 2213 O O . GLN B 1 75 ? 10.414 -8.883 -23.672 1 46.84 75 GLN B O 1
ATOM 2218 N N . GLU B 1 76 ? 11.523 -8.703 -25.438 1 43.69 76 GLU B N 1
ATOM 2219 C CA . GLU B 1 76 ? 11.359 -10.047 -25.969 1 43.69 76 GLU B CA 1
ATOM 2220 C C . GLU B 1 76 ? 11.492 -11.102 -24.875 1 43.69 76 GLU B C 1
ATOM 2222 O O . GLU B 1 76 ? 12.133 -10.859 -23.844 1 43.69 76 GLU B O 1
ATOM 2227 N N . ASP B 1 77 ? 10.469 -11.781 -24.531 1 45.72 77 ASP B N 1
ATOM 2228 C CA . ASP B 1 77 ? 10.82 -12.891 -23.656 1 45.72 77 ASP B CA 1
ATOM 2229 C C . ASP B 1 77 ? 12.336 -13.078 -23.578 1 45.72 77 ASP B C 1
ATOM 2231 O O . ASP B 1 77 ? 12.969 -13.453 -24.562 1 45.72 77 ASP B O 1
ATOM 2235 N N . PRO B 1 78 ? 13.047 -12.086 -22.922 1 42.44 78 PRO B N 1
ATOM 2236 C CA . PRO B 1 78 ? 14.5 -12.25 -23 1 42.44 78 PRO B CA 1
ATOM 2237 C C . PRO B 1 78 ? 14.906 -13.68 -23.359 1 42.44 78 PRO B C 1
ATOM 2239 O O . PRO B 1 78 ? 16.031 -13.906 -23.828 1 42.44 78 PRO B O 1
ATOM 2242 N N . SER B 1 79 ? 14.336 -14.523 -22.531 1 42.28 79 SER B N 1
ATOM 2243 C CA . SER B 1 79 ? 14.812 -15.852 -22.906 1 42.28 79 SER B CA 1
ATOM 2244 C C . SER B 1 79 ? 14.43 -16.203 -24.328 1 42.28 79 SER B C 1
ATOM 2246 O O . SER B 1 79 ? 14.898 -17.203 -24.875 1 42.28 79 SER B O 1
ATOM 2248 N N . GLY B 1 80 ? 13.875 -15.148 -25.078 1 43 80 GLY B N 1
ATOM 2249 C CA . GLY B 1 80 ? 13.516 -15.531 -26.422 1 43 80 GLY B CA 1
ATOM 2250 C C . GLY B 1 80 ? 12.68 -16.797 -26.484 1 43 80 GLY B C 1
ATOM 2251 O O . GLY B 1 80 ? 12.297 -17.25 -27.562 1 43 80 GLY B O 1
ATOM 2252 N N . ASN B 1 81 ? 12.898 -17.562 -25.484 1 48.56 81 ASN B N 1
ATOM 2253 C CA . ASN B 1 81 ? 12.281 -18.891 -25.562 1 48.56 81 ASN B CA 1
ATOM 2254 C C . ASN B 1 81 ? 10.922 -18.906 -24.875 1 48.56 81 ASN B C 1
ATOM 2256 O O . ASN B 1 81 ? 10.836 -18.781 -23.656 1 48.56 81 ASN B O 1
ATOM 2260 N N . PRO B 1 82 ? 9.812 -18.766 -25.594 1 59.53 82 PRO B N 1
ATOM 2261 C CA . PRO B 1 82 ? 8.406 -18.875 -25.203 1 59.53 82 PRO B CA 1
ATOM 2262 C C . PRO B 1 82 ? 8.172 -19.969 -24.141 1 59.53 82 PRO B C 1
ATOM 2264 O O . PRO B 1 82 ? 7.035 -20.172 -23.719 1 59.53 82 PRO B O 1
ATOM 2267 N N . ARG B 1 83 ? 9.32 -20.359 -23.562 1 78.38 83 ARG B N 1
ATOM 2268 C CA . ARG B 1 83 ? 9.148 -21.547 -22.734 1 78.38 83 ARG B CA 1
ATOM 2269 C C . ARG B 1 83 ? 8.961 -21.172 -21.266 1 78.38 83 ARG B C 1
ATOM 2271 O O . ARG B 1 83 ? 8.32 -21.906 -20.5 1 78.38 83 ARG B O 1
ATOM 2278 N N . TYR B 1 84 ? 9.398 -19.922 -20.875 1 84.5 84 TYR B N 1
ATOM 2279 C CA . TYR B 1 84 ? 9.305 -19.531 -19.469 1 84.5 84 TYR B CA 1
ATOM 2280 C C . TYR B 1 84 ? 8.422 -18.312 -19.312 1 84.5 84 TYR B C 1
ATOM 2282 O O . TYR B 1 84 ? 8.289 -17.5 -20.219 1 84.5 84 TYR B O 1
ATOM 2290 N N . LYS B 1 85 ? 7.777 -18.25 -18.109 1 85.81 85 LYS B N 1
ATOM 2291 C CA . LYS B 1 85 ? 7.07 -17.031 -17.719 1 85.81 85 LYS B CA 1
ATOM 2292 C C . LYS B 1 85 ? 8.023 -16.016 -17.094 1 85.81 85 LYS B C 1
ATOM 2294 O O . LYS B 1 85 ? 8.719 -16.328 -16.125 1 85.81 85 LYS B O 1
ATOM 2299 N N . VAL B 1 86 ? 8.18 -14.875 -17.719 1 87.31 86 VAL B N 1
ATOM 2300 C CA . VAL B 1 86 ? 9.023 -13.805 -17.188 1 87.31 86 VAL B CA 1
ATOM 2301 C C . VAL B 1 86 ? 8.156 -12.609 -16.812 1 87.31 86 VAL B C 1
ATOM 2303 O O . VAL B 1 86 ? 7.422 -12.078 -17.641 1 87.31 86 VAL B O 1
ATOM 2306 N N . ARG B 1 87 ? 8.25 -12.195 -15.57 1 90.44 87 ARG B N 1
ATOM 2307 C CA . ARG B 1 87 ? 7.488 -11.047 -15.086 1 90.44 87 ARG B CA 1
ATOM 2308 C C . ARG B 1 87 ? 8.352 -10.156 -14.195 1 90.44 87 ARG B C 1
ATOM 2310 O O . ARG B 1 87 ? 9.266 -10.641 -13.523 1 90.44 87 ARG B O 1
ATOM 2317 N N . ILE B 1 88 ? 8.148 -8.898 -14.312 1 94 88 ILE B N 1
ATOM 2318 C CA . ILE B 1 88 ? 8.672 -7.965 -13.32 1 94 88 ILE B CA 1
ATOM 2319 C C . ILE B 1 88 ? 7.711 -7.887 -12.133 1 94 88 ILE B C 1
ATOM 2321 O O . ILE B 1 88 ? 6.52 -7.613 -12.305 1 94 88 ILE B O 1
ATOM 2325 N N . GLU B 1 89 ? 8.234 -8.125 -11 1 96.06 89 GLU B N 1
ATOM 2326 C CA . GLU B 1 89 ? 7.418 -8.172 -9.789 1 96.06 89 GLU B CA 1
ATOM 2327 C C . GLU B 1 89 ? 7.895 -7.145 -8.766 1 96.06 89 GLU B C 1
ATOM 2329 O O . GLU B 1 89 ? 9.094 -6.992 -8.539 1 96.06 89 GLU B O 1
ATOM 2334 N N . THR B 1 90 ? 7.031 -6.398 -8.211 1 97.81 90 THR B N 1
ATOM 2335 C CA . THR B 1 90 ? 7.25 -5.527 -7.062 1 97.81 90 THR B CA 1
ATOM 2336 C C . THR B 1 90 ? 6.324 -5.906 -5.914 1 97.81 90 THR B C 1
ATOM 2338 O O . THR B 1 90 ? 5.113 -6.035 -6.102 1 97.81 90 THR B O 1
ATOM 2341 N N . GLU B 1 91 ? 6.922 -6.129 -4.773 1 97.56 91 GLU B N 1
ATOM 2342 C CA . GLU B 1 91 ? 6.141 -6.629 -3.646 1 97.56 91 GLU B CA 1
ATOM 2343 C C . GLU B 1 91 ? 6.613 -6.012 -2.332 1 97.56 91 GLU B C 1
ATOM 2345 O O . GLU B 1 91 ? 7.801 -5.719 -2.168 1 97.56 91 GLU B O 1
ATOM 2350 N N . THR B 1 92 ? 5.715 -5.82 -1.397 1 98.12 92 THR B N 1
ATOM 2351 C CA . THR B 1 92 ? 6.051 -5.398 -0.042 1 98.12 92 THR B CA 1
ATOM 2352 C C . THR B 1 92 ? 4.957 -5.812 0.939 1 98.12 92 THR B C 1
ATOM 2354 O O . THR B 1 92 ? 3.805 -6.008 0.547 1 98.12 92 THR B O 1
ATOM 2357 N N . ALA B 1 93 ? 5.305 -5.969 2.174 1 98.06 93 ALA B N 1
ATOM 2358 C CA . ALA B 1 93 ? 4.34 -6.285 3.225 1 98.06 93 ALA B CA 1
ATOM 2359 C C . ALA B 1 93 ? 3.572 -5.039 3.656 1 98.06 93 ALA B C 1
ATOM 2361 O O . ALA B 1 93 ? 4.098 -3.926 3.6 1 98.06 93 ALA B O 1
ATOM 2362 N N . VAL B 1 94 ? 2.379 -5.246 4.02 1 98.06 94 VAL B N 1
ATOM 2363 C CA . VAL B 1 94 ? 1.513 -4.188 4.527 1 98.06 94 VAL B CA 1
ATOM 2364 C C . VAL B 1 94 ? 0.906 -4.617 5.863 1 98.06 94 VAL B C 1
ATOM 2366 O O . VAL B 1 94 ? 0.533 -5.777 6.039 1 98.06 94 VAL B O 1
ATOM 2369 N N . ALA B 1 95 ? 0.797 -3.715 6.758 1 97.56 95 ALA B N 1
ATOM 2370 C CA . ALA B 1 95 ? 0.327 -4.059 8.094 1 97.56 95 ALA B CA 1
ATOM 2371 C C . ALA B 1 95 ? -1.16 -4.402 8.086 1 97.56 95 ALA B C 1
ATOM 2373 O O . ALA B 1 95 ? -1.584 -5.379 8.703 1 97.56 95 ALA B O 1
ATOM 2374 N N . GLU B 1 96 ? -1.946 -3.588 7.418 1 97.12 96 GLU B N 1
ATOM 2375 C CA . GLU B 1 96 ? -3.389 -3.797 7.348 1 97.12 96 GLU B CA 1
ATOM 2376 C C . GLU B 1 96 ? -3.865 -3.879 5.898 1 97.12 96 GLU B C 1
ATOM 2378 O O . GLU B 1 96 ? -4.117 -2.854 5.266 1 97.12 96 GLU B O 1
ATOM 2383 N N . GLY B 1 97 ? -4.121 -5.043 5.477 1 97.5 97 GLY B N 1
ATOM 2384 C CA . GLY B 1 97 ? -4.555 -5.273 4.109 1 97.5 97 GLY B CA 1
ATOM 2385 C C . GLY B 1 97 ? -5.863 -4.582 3.777 1 97.5 97 GLY B C 1
ATOM 2386 O O . GLY B 1 97 ? -6.043 -4.078 2.666 1 97.5 97 GLY B O 1
ATOM 2387 N N . SER B 1 98 ? -6.801 -4.566 4.734 1 97.19 98 SER B N 1
ATOM 2388 C CA . SER B 1 98 ? -8.109 -3.961 4.508 1 97.19 98 SER B CA 1
ATOM 2389 C C . SER B 1 98 ? -7.992 -2.459 4.27 1 97.19 98 SER B C 1
ATOM 2391 O O . SER B 1 98 ? -8.758 -1.889 3.49 1 97.19 98 SER B O 1
ATOM 2393 N N . ALA B 1 99 ? -7.098 -1.83 4.938 1 97.94 99 ALA B N 1
ATOM 2394 C CA . ALA B 1 99 ? -6.871 -0.403 4.727 1 97.94 99 ALA B CA 1
ATOM 2395 C C . ALA B 1 99 ? -6.359 -0.132 3.314 1 97.94 99 ALA B C 1
ATOM 2397 O O . ALA B 1 99 ? -6.828 0.79 2.643 1 97.94 99 ALA B O 1
ATOM 2398 N N . LEU B 1 100 ? -5.367 -0.928 2.879 1 98.56 100 LEU B N 1
ATOM 2399 C CA . LEU B 1 100 ? -4.848 -0.723 1.532 1 98.56 100 LEU B CA 1
ATOM 2400 C C . LEU B 1 100 ? -5.902 -1.055 0.484 1 98.56 100 LEU B C 1
ATOM 2402 O O . LEU B 1 100 ? -5.988 -0.388 -0.55 1 98.56 100 LEU B O 1
ATOM 2406 N N . ALA B 1 101 ? -6.719 -2.064 0.746 1 98.5 101 ALA B N 1
ATOM 2407 C CA . ALA B 1 101 ? -7.84 -2.375 -0.139 1 98.5 101 ALA B CA 1
ATOM 2408 C C . ALA B 1 101 ? -8.758 -1.171 -0.302 1 98.5 101 ALA B C 1
ATOM 2410 O O . ALA B 1 101 ? -9.203 -0.868 -1.412 1 98.5 101 ALA B O 1
ATOM 2411 N N . GLU B 1 102 ? -9.062 -0.526 0.786 1 98.12 102 GLU B N 1
ATOM 2412 C CA . GLU B 1 102 ? -9.906 0.669 0.742 1 98.12 102 GLU B CA 1
ATOM 2413 C C . GLU B 1 102 ? -9.234 1.779 -0.066 1 98.12 102 GLU B C 1
ATOM 2415 O O . GLU B 1 102 ? -9.898 2.479 -0.834 1 98.12 102 GLU B O 1
ATOM 2420 N N . ILE B 1 103 ? -7.973 1.911 0.145 1 98.62 103 ILE B N 1
ATOM 2421 C CA . ILE B 1 103 ? -7.238 2.906 -0.632 1 98.62 103 ILE B CA 1
ATOM 2422 C C . ILE B 1 103 ? -7.355 2.586 -2.121 1 98.62 103 ILE B C 1
ATOM 2424 O O . ILE B 1 103 ? -7.641 3.469 -2.932 1 98.62 103 ILE B O 1
ATOM 2428 N N . PHE B 1 104 ? -7.172 1.316 -2.529 1 98.75 104 PHE B N 1
ATOM 2429 C CA . PHE B 1 104 ? -7.328 0.904 -3.92 1 98.75 104 PHE B CA 1
ATOM 2430 C C . PHE B 1 104 ? -8.727 1.232 -4.426 1 98.75 104 PHE B C 1
ATOM 2432 O O . PHE B 1 104 ? -8.891 1.741 -5.539 1 98.75 104 PHE B O 1
ATOM 2439 N N . HIS B 1 105 ? -9.695 0.99 -3.629 1 98.12 105 HIS B N 1
ATOM 2440 C CA . HIS B 1 105 ? -11.078 1.289 -3.996 1 98.12 105 HIS B CA 1
ATOM 2441 C C . HIS B 1 105 ? -11.25 2.768 -4.332 1 98.12 105 HIS B C 1
ATOM 2443 O O . HIS B 1 105 ? -11.852 3.111 -5.348 1 98.12 105 HIS B O 1
ATOM 2449 N N . GLN B 1 106 ? -10.719 3.605 -3.492 1 96.88 106 GLN B N 1
ATOM 2450 C CA . GLN B 1 106 ? -10.852 5.047 -3.689 1 96.88 106 GLN B CA 1
ATOM 2451 C C . GLN B 1 106 ? -10.102 5.504 -4.934 1 96.88 106 GLN B C 1
ATOM 2453 O O . GLN B 1 106 ? -10.461 6.512 -5.547 1 96.88 106 GLN B O 1
ATOM 2458 N N . LEU B 1 107 ? -9.109 4.73 -5.332 1 98 107 LEU B N 1
ATOM 2459 C CA . LEU B 1 107 ? -8.328 5.059 -6.52 1 98 107 LEU B CA 1
ATOM 2460 C C . LEU B 1 107 ? -8.961 4.449 -7.77 1 98 107 LEU B C 1
ATOM 2462 O O . LEU B 1 107 ? -8.43 4.598 -8.875 1 98 107 LEU B O 1
ATOM 2466 N N . GLY B 1 108 ? -9.992 3.691 -7.598 1 97.44 108 GLY B N 1
ATOM 2467 C CA . GLY B 1 108 ? -10.742 3.164 -8.727 1 97.44 108 GLY B CA 1
ATOM 2468 C C . GLY B 1 108 ? -10.422 1.711 -9.023 1 97.44 108 GLY B C 1
ATOM 2469 O O . GLY B 1 108 ? -10.797 1.191 -10.078 1 97.44 108 GLY B O 1
ATOM 2470 N N . TYR B 1 109 ? -9.727 1.053 -8.148 1 98.69 109 TYR B N 1
ATOM 2471 C CA . TYR B 1 109 ? -9.422 -0.366 -8.305 1 98.69 109 TYR B CA 1
ATOM 2472 C C . TYR B 1 109 ? -10.312 -1.212 -7.398 1 98.69 109 TYR B C 1
ATOM 2474 O O . TYR B 1 109 ? -10.305 -1.051 -6.176 1 98.69 109 TYR B O 1
ATOM 2482 N N . LEU B 1 110 ? -11.016 -2.094 -7.984 1 98.5 110 LEU B N 1
ATOM 2483 C CA . LEU B 1 110 ? -11.961 -2.939 -7.27 1 98.5 110 LEU B CA 1
ATOM 2484 C C . LEU B 1 110 ? -11.562 -4.406 -7.363 1 98.5 110 LEU B C 1
ATOM 2486 O O . LEU B 1 110 ? -10.844 -4.801 -8.289 1 98.5 110 LEU B O 1
ATOM 2490 N N . PRO B 1 111 ? -11.977 -5.262 -6.352 1 98.56 111 PRO B N 1
ATOM 2491 C CA . PRO B 1 111 ? -11.711 -6.695 -6.484 1 98.56 111 PRO B CA 1
ATOM 2492 C C . PRO B 1 111 ? -12.266 -7.281 -7.777 1 98.56 111 PRO B C 1
ATOM 2494 O O . PRO B 1 111 ? -13.461 -7.148 -8.055 1 98.56 111 PRO B O 1
ATOM 2497 N N . ALA B 1 112 ? -11.469 -7.859 -8.562 1 98.19 112 ALA B N 1
ATOM 2498 C CA . ALA B 1 112 ? -11.867 -8.398 -9.859 1 98.19 112 ALA B CA 1
ATOM 2499 C C . ALA B 1 112 ? -11.906 -9.93 -9.82 1 98.19 112 ALA B C 1
ATOM 2501 O O . ALA B 1 112 ? -12.688 -10.547 -10.547 1 98.19 112 ALA B O 1
ATOM 2502 N N . PHE B 1 113 ? -11.062 -10.5 -9.07 1 98.12 113 PHE B N 1
ATOM 2503 C CA . PHE B 1 113 ? -10.93 -11.945 -8.984 1 98.12 113 PHE B CA 1
ATOM 2504 C C . PHE B 1 113 ? -10.273 -12.352 -7.668 1 98.12 113 PHE B C 1
ATOM 2506 O O . PHE B 1 113 ? -9.32 -11.711 -7.219 1 98.12 113 PHE B O 1
ATOM 2513 N N . THR B 1 114 ? -10.734 -13.336 -7.035 1 98.56 114 THR B N 1
ATOM 2514 C CA . THR B 1 114 ? -10.172 -13.898 -5.816 1 98.56 114 THR B CA 1
ATOM 2515 C C . THR B 1 114 ? -9.828 -15.375 -6.016 1 98.56 114 THR B C 1
ATOM 2517 O O . THR B 1 114 ? -10.602 -16.125 -6.613 1 98.56 114 THR 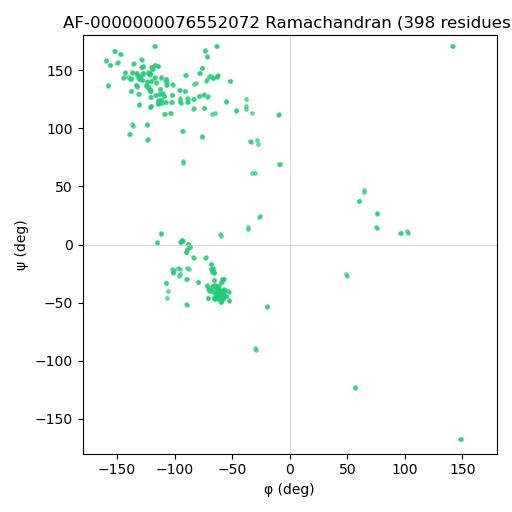B O 1
ATOM 2520 N N . TYR B 1 115 ? -8.695 -15.742 -5.594 1 98.44 115 TYR B N 1
ATOM 2521 C CA . TYR B 1 115 ? -8.359 -17.172 -5.621 1 98.44 115 TYR B CA 1
ATOM 2522 C C . TYR B 1 115 ? -7.668 -17.594 -4.332 1 98.44 115 TYR B C 1
ATOM 2524 O O . TYR B 1 115 ? -6.957 -16.797 -3.715 1 98.44 115 TYR B O 1
ATOM 2532 N N . GLU B 1 116 ? -7.887 -18.781 -3.969 1 98.25 116 GLU B N 1
ATOM 2533 C CA . GLU B 1 116 ? -7.359 -19.359 -2.742 1 98.25 116 GLU B CA 1
ATOM 2534 C C . GLU B 1 116 ? -6.535 -20.609 -3.043 1 98.25 116 GLU B C 1
ATOM 2536 O O . GLU B 1 116 ? -6.812 -21.328 -4.008 1 98.25 116 GLU B O 1
ATOM 2541 N N . LYS B 1 117 ? -5.598 -20.766 -2.225 1 97.94 117 LYS B N 1
ATOM 2542 C CA . LYS B 1 117 ? -4.754 -21.953 -2.311 1 97.94 117 LYS B CA 1
ATOM 2543 C C . LYS B 1 117 ? -4.027 -22.219 -0.993 1 97.94 117 LYS B C 1
ATOM 2545 O O . LYS B 1 117 ? -3.949 -21.328 -0.14 1 97.94 117 LYS B O 1
ATOM 2550 N N . TYR B 1 118 ? -3.617 -23.422 -0.818 1 97.75 118 TYR B N 1
ATOM 2551 C CA . TYR B 1 118 ? -2.555 -23.734 0.134 1 97.75 118 TYR B CA 1
ATOM 2552 C C . TYR B 1 118 ? -1.2 -23.797 -0.562 1 97.75 118 TYR B C 1
ATOM 2554 O O . TYR B 1 118 ? -1.082 -24.375 -1.645 1 97.75 118 TYR B O 1
ATOM 2562 N N . ARG B 1 119 ? -0.228 -23.141 0.052 1 97.81 119 ARG B N 1
ATOM 2563 C CA . ARG B 1 119 ? 1.096 -23.156 -0.561 1 97.81 119 ARG B CA 1
ATOM 2564 C C . ARG B 1 119 ? 2.148 -23.656 0.425 1 97.81 119 ARG B C 1
ATOM 2566 O O . ARG B 1 119 ? 2.119 -23.297 1.604 1 97.81 119 ARG B O 1
ATOM 2573 N N . THR B 1 120 ? 3.02 -24.484 -0.051 1 97.94 120 THR B N 1
ATOM 2574 C CA . THR B 1 120 ? 4.266 -24.859 0.606 1 97.94 120 THR B CA 1
ATOM 2575 C C . THR B 1 120 ? 5.469 -24.344 -0.177 1 97.94 120 THR B C 1
ATOM 2577 O O . THR B 1 120 ? 5.516 -24.469 -1.402 1 97.94 120 THR B O 1
ATOM 2580 N N . GLU B 1 121 ? 6.418 -23.75 0.508 1 97.5 121 GLU B N 1
ATOM 2581 C CA . GLU B 1 121 ? 7.535 -23.109 -0.173 1 97.5 121 GLU B CA 1
ATOM 2582 C C . GLU B 1 121 ? 8.859 -23.797 0.173 1 97.5 121 GLU B C 1
ATOM 2584 O O . GLU B 1 121 ? 9.094 -24.141 1.331 1 97.5 121 GLU B O 1
ATOM 2589 N N . TRP B 1 122 ? 9.656 -23.906 -0.879 1 98.06 122 TRP B N 1
ATOM 2590 C CA . TRP B 1 122 ? 10.977 -24.531 -0.763 1 98.06 122 TRP B CA 1
ATOM 2591 C C . TRP B 1 122 ? 12.039 -23.688 -1.447 1 98.06 122 TRP B C 1
ATOM 2593 O O . TRP B 1 122 ? 11.766 -23.016 -2.451 1 98.06 122 TRP B O 1
ATOM 2603 N N . SER B 1 123 ? 13.227 -23.703 -0.941 1 97.56 123 SER B N 1
ATOM 2604 C CA . SER B 1 123 ? 14.383 -23.109 -1.606 1 97.56 123 SER B CA 1
ATOM 2605 C C . SER B 1 123 ? 15.531 -24.094 -1.716 1 97.56 123 SER B C 1
ATOM 2607 O O . SER B 1 123 ? 15.625 -25.047 -0.933 1 97.56 123 SER B O 1
ATOM 2609 N N . HIS B 1 124 ? 16.328 -23.844 -2.713 1 96.12 124 HIS B N 1
ATOM 2610 C CA . HIS B 1 124 ? 17.469 -24.734 -2.91 1 96.12 124 HIS B CA 1
ATOM 2611 C C . HIS B 1 124 ? 18.641 -24.344 -2.016 1 96.12 124 HIS B C 1
ATOM 2613 O O . HIS B 1 124 ? 19 -23.156 -1.938 1 96.12 124 HIS B O 1
ATOM 2619 N N . THR B 1 125 ? 19.328 -25.25 -1.42 1 93.31 125 THR B N 1
ATOM 2620 C CA . THR B 1 125 ? 20.359 -25.016 -0.415 1 93.31 125 THR B CA 1
ATOM 2621 C C . THR B 1 125 ? 21.594 -24.375 -1.045 1 93.31 125 THR B C 1
ATOM 2623 O O . THR B 1 125 ? 22.203 -23.469 -0.468 1 93.31 125 THR B O 1
ATOM 2626 N N . VAL B 1 126 ? 21.953 -24.812 -2.227 1 91.5 126 VAL B N 1
ATOM 2627 C CA . VAL B 1 126 ? 23.188 -24.375 -2.844 1 91.5 126 VAL B CA 1
ATOM 2628 C C . VAL B 1 126 ? 22.922 -23.203 -3.791 1 91.5 126 VAL B C 1
ATOM 2630 O O . VAL B 1 126 ? 23.812 -22.391 -4.059 1 91.5 126 VAL B O 1
ATOM 2633 N N . GLU B 1 127 ? 21.719 -23.125 -4.285 1 92.5 127 GLU B N 1
ATOM 2634 C CA . GLU B 1 127 ? 21.281 -22.031 -5.152 1 92.5 127 GLU B CA 1
ATOM 2635 C C . GLU B 1 127 ? 20.047 -21.328 -4.594 1 92.5 127 GLU B C 1
ATOM 2637 O O . GLU B 1 127 ? 18.938 -21.594 -5.039 1 92.5 127 GLU B O 1
ATOM 2642 N N . PRO B 1 128 ? 20.25 -20.391 -3.848 1 89 128 PRO B N 1
ATOM 2643 C CA . PRO B 1 128 ? 19.125 -19.766 -3.127 1 89 128 PRO B CA 1
ATOM 2644 C C . PRO B 1 128 ? 18.141 -19.062 -4.059 1 89 128 PRO B C 1
ATOM 2646 O O . PRO B 1 128 ? 17 -18.781 -3.664 1 89 128 PRO B O 1
ATOM 2649 N N . SER B 1 129 ? 18.578 -18.734 -5.238 1 90.69 129 SER B N 1
ATOM 2650 C CA . SER B 1 129 ? 17.688 -18.078 -6.188 1 90.69 129 SER B CA 1
ATOM 2651 C C . SER B 1 129 ? 16.656 -19.047 -6.754 1 90.69 129 SER B C 1
ATOM 2653 O O . SER B 1 129 ? 15.688 -18.625 -7.398 1 90.69 129 SER B O 1
ATOM 2655 N N . VAL B 1 130 ? 16.828 -20.312 -6.516 1 94.25 130 VAL B N 1
ATOM 2656 C CA . VAL B 1 130 ? 15.898 -21.312 -7.016 1 94.25 130 VAL B CA 1
ATOM 2657 C C . VAL B 1 130 ? 14.867 -21.641 -5.941 1 94.25 130 VAL B C 1
ATOM 2659 O O . VAL B 1 130 ? 15.227 -22.016 -4.82 1 94.25 130 VAL B O 1
ATOM 2662 N N . HIS B 1 131 ? 13.68 -21.531 -6.297 1 96.88 131 HIS B N 1
ATOM 2663 C CA . HIS B 1 131 ? 12.555 -21.797 -5.41 1 96.88 131 HIS B CA 1
ATOM 2664 C C . HIS B 1 131 ? 11.562 -22.766 -6.055 1 96.88 131 HIS B C 1
ATOM 2666 O O . HIS B 1 131 ? 11.391 -22.766 -7.273 1 96.88 131 HIS B O 1
ATOM 2672 N N . LEU B 1 132 ? 10.984 -23.547 -5.262 1 97.81 132 LEU B N 1
ATOM 2673 C CA . LEU B 1 132 ? 9.883 -24.406 -5.68 1 97.81 132 LEU B CA 1
ATOM 2674 C C . LEU B 1 132 ? 8.711 -24.281 -4.715 1 97.81 132 LEU B C 1
ATOM 2676 O O . LEU B 1 132 ? 8.891 -24.375 -3.496 1 97.81 132 LEU B O 1
ATOM 2680 N N . VAL B 1 133 ? 7.578 -24.062 -5.246 1 98.31 133 VAL B N 1
ATOM 2681 C CA . VAL B 1 133 ? 6.395 -23.984 -4.398 1 98.31 133 VAL B CA 1
ATOM 2682 C C . VAL B 1 133 ? 5.379 -25.047 -4.836 1 98.31 133 VAL B C 1
ATOM 2684 O O . VAL B 1 133 ? 5.344 -25.438 -6.008 1 98.31 133 VAL B O 1
ATOM 2687 N N . ILE B 1 134 ? 4.691 -25.516 -3.93 1 98.5 134 ILE B N 1
ATOM 2688 C CA . ILE B 1 134 ? 3.586 -26.438 -4.164 1 98.5 134 ILE B CA 1
ATOM 2689 C C . ILE B 1 134 ? 2.266 -25.766 -3.807 1 98.5 134 ILE B C 1
ATOM 2691 O O . ILE B 1 134 ? 2.064 -25.344 -2.664 1 98.5 134 ILE B O 1
ATOM 2695 N N . ASP B 1 135 ? 1.433 -25.703 -4.766 1 98.31 135 ASP B N 1
ATOM 2696 C CA . ASP B 1 135 ? 0.148 -25.031 -4.625 1 98.31 135 ASP B CA 1
ATOM 2697 C C . ASP B 1 135 ? -1.011 -26.016 -4.73 1 98.31 135 ASP B C 1
ATOM 2699 O O . ASP B 1 135 ? -1.125 -26.75 -5.715 1 98.31 135 ASP B O 1
ATOM 2703 N N . GLU B 1 136 ? -1.829 -26.062 -3.717 1 98.12 136 GLU B N 1
ATOM 2704 C CA . GLU B 1 136 ? -3.064 -26.844 -3.719 1 98.12 136 GLU B CA 1
ATOM 2705 C C . GLU B 1 136 ? -4.281 -25.938 -3.904 1 98.12 136 GLU B C 1
ATOM 2707 O O . GLU B 1 136 ? -4.594 -25.109 -3.037 1 98.12 136 GLU B O 1
ATOM 2712 N N . THR B 1 137 ? -4.941 -26.109 -5.051 1 97.75 137 THR B N 1
ATOM 2713 C CA . THR B 1 137 ? -6.094 -25.266 -5.375 1 97.75 137 THR B CA 1
ATOM 2714 C C . THR B 1 137 ? -7.352 -26.125 -5.516 1 97.75 137 THR B C 1
ATOM 2716 O O . THR B 1 137 ? -7.277 -27.344 -5.609 1 97.75 137 THR B O 1
ATOM 2719 N N . PRO B 1 138 ? -8.539 -25.516 -5.621 1 97 138 PRO B N 1
ATOM 2720 C CA . PRO B 1 138 ? -9.781 -26.266 -5.809 1 97 138 PRO B CA 1
ATOM 2721 C C . PRO B 1 138 ? -9.867 -26.938 -7.176 1 97 138 PRO B C 1
ATOM 2723 O O . PRO B 1 138 ? -10.68 -27.844 -7.371 1 97 138 PRO B O 1
ATOM 2726 N N . ILE B 1 139 ? -9.062 -26.516 -8.086 1 96.69 139 ILE B N 1
ATOM 2727 C CA . ILE B 1 139 ? -9.242 -27.062 -9.43 1 96.69 139 ILE B CA 1
ATOM 2728 C C . ILE B 1 139 ? -8.055 -27.953 -9.781 1 96.69 139 ILE B C 1
ATOM 2730 O O . ILE B 1 139 ? -7.883 -28.328 -10.945 1 96.69 139 ILE B O 1
ATOM 2734 N N . GLY B 1 140 ? -7.215 -28.219 -8.773 1 96.31 140 GLY B N 1
ATOM 2735 C CA . GLY B 1 140 ? -6.055 -29.078 -8.992 1 96.31 140 GLY B CA 1
ATOM 2736 C C . GLY B 1 140 ? -4.82 -28.609 -8.25 1 96.31 140 GLY B C 1
ATOM 2737 O O . GLY B 1 140 ? -4.82 -27.531 -7.648 1 96.31 140 GLY B O 1
ATOM 2738 N N . ASN B 1 141 ? -3.812 -29.422 -8.258 1 98.12 141 ASN B N 1
ATOM 2739 C CA . ASN B 1 141 ? -2.539 -29.125 -7.617 1 98.12 141 ASN B CA 1
ATOM 2740 C C . ASN B 1 141 ? -1.45 -28.812 -8.641 1 98.12 141 ASN B C 1
ATOM 2742 O O . ASN B 1 141 ? -1.39 -29.453 -9.695 1 98.12 141 ASN B O 1
ATOM 2746 N N . TYR B 1 142 ? -0.679 -27.859 -8.305 1 98.19 142 TYR B N 1
ATOM 2747 C CA . TYR B 1 142 ? 0.387 -27.406 -9.195 1 98.19 142 TYR B CA 1
ATOM 2748 C C . TYR B 1 142 ? 1.681 -27.188 -8.422 1 98.19 142 TYR B C 1
ATOM 2750 O O . TYR B 1 142 ? 1.657 -26.969 -7.207 1 98.19 142 TYR B O 1
ATOM 2758 N N . ALA B 1 143 ? 2.729 -27.266 -9.062 1 98.06 143 ALA B N 1
ATOM 2759 C CA . ALA B 1 143 ? 4.02 -26.812 -8.555 1 98.06 143 ALA B CA 1
ATOM 2760 C C . ALA B 1 143 ? 4.629 -25.75 -9.477 1 98.06 143 ALA B C 1
ATOM 2762 O O . ALA B 1 143 ? 4.352 -25.734 -10.68 1 98.06 143 ALA B O 1
ATOM 2763 N N . GLU B 1 144 ? 5.32 -24.875 -8.914 1 97.5 144 GLU B N 1
ATOM 2764 C CA . GLU B 1 144 ? 6.07 -23.859 -9.664 1 97.5 144 GLU B CA 1
ATOM 2765 C C . GLU B 1 144 ? 7.551 -23.906 -9.305 1 97.5 144 GLU B C 1
ATOM 2767 O O . GLU B 1 144 ? 7.906 -24.047 -8.133 1 97.5 144 GLU B O 1
ATOM 2772 N N . ILE B 1 145 ? 8.367 -23.828 -10.273 1 96 145 ILE B N 1
ATOM 2773 C CA . ILE B 1 145 ? 9.805 -23.656 -10.062 1 96 145 ILE B CA 1
ATOM 2774 C C . ILE B 1 145 ? 10.242 -22.297 -10.578 1 96 145 ILE B C 1
ATOM 2776 O O . ILE B 1 145 ? 9.906 -21.906 -11.703 1 96 145 ILE B O 1
ATOM 2780 N N . GLU B 1 146 ? 10.906 -21.625 -9.781 1 95.56 146 GLU B N 1
ATOM 2781 C CA . GLU B 1 146 ? 11.414 -20.297 -10.094 1 95.56 146 GLU B CA 1
ATOM 2782 C C . GLU B 1 146 ? 12.938 -20.25 -9.992 1 95.56 146 GLU B C 1
ATOM 2784 O O . GLU B 1 146 ? 13.523 -20.828 -9.086 1 95.56 146 GLU B O 1
ATOM 2789 N N . GLY B 1 147 ? 13.602 -19.531 -10.914 1 93.88 147 GLY B N 1
ATOM 2790 C CA . GLY B 1 147 ? 15.055 -19.391 -10.938 1 93.88 147 GLY B CA 1
ATOM 2791 C C . GLY B 1 147 ? 15.609 -19.234 -12.344 1 93.88 147 GLY B C 1
ATOM 2792 O O . GLY B 1 147 ? 14.867 -19 -13.289 1 93.88 147 GLY B O 1
ATOM 2793 N N . PRO B 1 148 ? 16.922 -19.359 -12.461 1 91.88 148 PRO B N 1
ATOM 2794 C CA . PRO B 1 148 ? 17.516 -19.328 -13.797 1 91.88 148 PRO B CA 1
ATOM 2795 C C . PRO B 1 148 ? 17.062 -20.484 -14.672 1 91.88 148 PRO B C 1
ATOM 2797 O O . PRO B 1 148 ? 16.875 -21.609 -14.18 1 91.88 148 PRO B O 1
ATOM 2800 N N . PRO B 1 149 ? 16.922 -20.219 -15.945 1 90.94 149 PRO B N 1
ATOM 2801 C CA . PRO B 1 149 ? 16.391 -21.219 -16.859 1 90.94 149 PRO B CA 1
ATOM 2802 C C . PRO B 1 149 ? 17.141 -22.547 -16.781 1 90.94 149 PRO B C 1
ATOM 2804 O O . PRO B 1 149 ? 16.516 -23.625 -16.781 1 90.94 149 PRO B O 1
ATOM 2807 N N . ASP B 1 150 ? 18.422 -22.484 -16.672 1 91.88 150 ASP B N 1
ATOM 2808 C CA . ASP B 1 150 ? 19.219 -23.719 -16.641 1 91.88 150 ASP B CA 1
ATOM 2809 C C . ASP B 1 150 ? 18.875 -24.547 -15.398 1 91.88 150 ASP B C 1
ATOM 2811 O O . ASP B 1 150 ? 18.828 -25.766 -15.461 1 91.88 150 ASP B O 1
ATOM 2815 N N . TRP B 1 151 ? 18.688 -23.891 -14.297 1 91.81 151 TRP B N 1
ATOM 2816 C CA . TRP B 1 151 ? 18.344 -24.594 -13.062 1 91.81 151 TRP B CA 1
ATOM 2817 C C . TRP B 1 151 ? 16.922 -25.156 -13.125 1 91.81 151 TRP B C 1
ATOM 2819 O O . TRP B 1 151 ? 16.656 -26.25 -12.625 1 91.81 151 TRP B O 1
ATOM 2829 N N . ILE B 1 152 ? 16.047 -24.422 -13.711 1 92.56 152 ILE B N 1
ATOM 2830 C CA . ILE B 1 152 ? 14.68 -24.891 -13.883 1 92.56 152 ILE B CA 1
ATOM 2831 C C . ILE B 1 152 ? 14.672 -26.172 -14.711 1 92.56 152 ILE B C 1
ATOM 2833 O O . ILE B 1 152 ? 14.086 -27.172 -14.305 1 92.56 152 ILE B O 1
ATOM 2837 N N . ASP B 1 153 ? 15.391 -26.172 -15.805 1 92.94 153 ASP B N 1
ATOM 2838 C CA . ASP B 1 153 ? 15.43 -27.328 -16.703 1 92.94 153 ASP B CA 1
ATOM 2839 C C . ASP B 1 153 ? 16.047 -28.531 -16 1 92.94 153 ASP B C 1
ATOM 2841 O O . ASP B 1 153 ? 15.531 -29.656 -16.125 1 92.94 153 ASP B O 1
ATOM 2845 N N . ARG B 1 154 ? 17.062 -28.297 -15.273 1 93.38 154 ARG B N 1
ATOM 2846 C CA . ARG B 1 154 ? 17.719 -29.375 -14.547 1 93.38 154 ARG B CA 1
ATOM 2847 C C . ARG B 1 154 ? 16.797 -29.984 -13.5 1 93.38 154 ARG B C 1
ATOM 2849 O O . ARG B 1 154 ? 16.75 -31.203 -13.336 1 93.38 154 ARG B O 1
ATOM 2856 N N . THR B 1 155 ? 16.141 -29.094 -12.773 1 93.12 155 THR B N 1
ATOM 2857 C CA . THR B 1 155 ? 15.219 -29.562 -11.734 1 93.12 155 THR B CA 1
ATOM 2858 C C . THR B 1 155 ? 14.07 -30.359 -12.344 1 93.12 155 THR B C 1
ATOM 2860 O O . THR B 1 155 ? 13.711 -31.422 -11.844 1 93.12 155 THR B O 1
ATOM 2863 N N . LEU B 1 156 ? 13.547 -29.906 -13.477 1 93.12 156 LEU B N 1
ATOM 2864 C CA . LEU B 1 156 ? 12.477 -30.625 -14.156 1 93.12 156 LEU B CA 1
ATOM 2865 C C . LEU B 1 156 ? 12.938 -32 -14.594 1 93.12 156 LEU B C 1
ATOM 2867 O O . LEU B 1 156 ? 12.219 -33 -14.406 1 93.12 156 LEU B O 1
ATOM 2871 N N . ALA B 1 157 ? 14.102 -32.062 -15.133 1 94.44 157 ALA B N 1
ATOM 2872 C CA . ALA B 1 157 ? 14.672 -33.344 -15.586 1 94.44 157 ALA B CA 1
ATOM 2873 C C . ALA B 1 157 ? 14.836 -34.312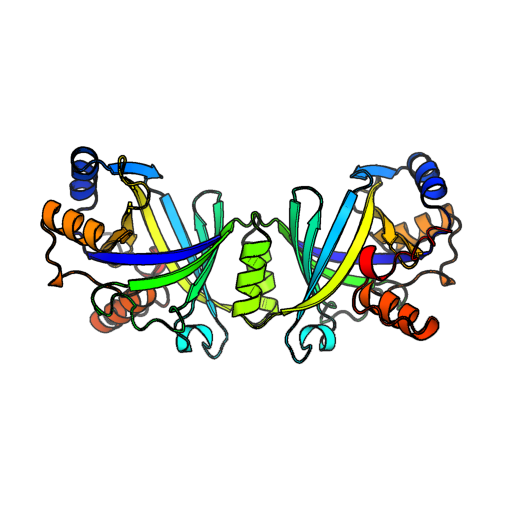 -14.414 1 94.44 157 ALA B C 1
ATOM 2875 O O . ALA B 1 157 ? 14.477 -35.469 -14.523 1 94.44 157 ALA B O 1
ATOM 2876 N N . THR B 1 158 ? 15.312 -33.812 -13.336 1 93.75 158 THR B N 1
ATOM 2877 C CA . THR B 1 158 ? 15.547 -34.625 -12.156 1 93.75 158 THR B CA 1
ATOM 2878 C C . THR B 1 158 ? 14.227 -35.156 -11.586 1 93.75 158 THR B C 1
ATOM 2880 O O . THR B 1 158 ? 14.164 -36.281 -11.094 1 93.75 158 THR B O 1
ATOM 2883 N N . LEU B 1 159 ? 13.203 -34.344 -11.695 1 92.94 159 LEU B N 1
ATOM 2884 C CA . LEU B 1 159 ? 11.891 -34.719 -11.172 1 92.94 159 LEU B CA 1
ATOM 2885 C C . LEU B 1 159 ? 11.125 -35.562 -12.164 1 92.94 159 LEU B C 1
ATOM 2887 O O . LEU B 1 159 ? 10.07 -36.125 -11.82 1 92.94 159 LEU B O 1
ATOM 2891 N N . GLY B 1 160 ? 11.625 -35.656 -13.406 1 92.38 160 GLY B N 1
ATOM 2892 C CA . GLY B 1 160 ? 10.961 -36.438 -14.438 1 92.38 160 GLY B CA 1
ATOM 2893 C C . GLY B 1 160 ? 9.727 -35.75 -15 1 92.38 160 GLY B C 1
ATOM 2894 O O . GLY B 1 160 ? 8.758 -36.406 -15.367 1 92.38 160 GLY B O 1
ATOM 2895 N N . ILE B 1 161 ? 9.781 -34.5 -14.914 1 92.56 161 ILE B N 1
ATOM 2896 C CA . ILE B 1 161 ? 8.656 -33.719 -15.43 1 92.56 161 ILE B CA 1
ATOM 2897 C C . ILE B 1 161 ? 8.867 -33.406 -16.906 1 92.56 161 ILE B C 1
ATOM 2899 O O . ILE B 1 161 ? 9.914 -32.844 -17.281 1 92.56 161 ILE B O 1
ATOM 2903 N N . ASP B 1 162 ? 7.93 -33.75 -17.703 1 91.31 162 ASP B N 1
ATOM 2904 C CA . ASP B 1 162 ? 7.949 -33.438 -19.125 1 91.31 162 ASP B CA 1
ATOM 2905 C C . ASP B 1 162 ? 7.711 -31.938 -19.359 1 91.31 162 ASP B C 1
ATOM 2907 O O . ASP B 1 162 ? 6.691 -31.391 -18.922 1 91.31 162 ASP B O 1
ATOM 2911 N N . HIS B 1 163 ? 8.586 -31.297 -20.094 1 89.38 163 HIS B N 1
ATOM 2912 C CA . HIS B 1 163 ? 8.477 -29.875 -20.391 1 89.38 163 HIS B CA 1
ATOM 2913 C C . HIS B 1 163 ? 7.16 -29.562 -21.094 1 89.38 163 HIS B C 1
ATOM 2915 O O . HIS B 1 163 ? 6.598 -28.484 -20.922 1 89.38 163 HIS B O 1
ATOM 2921 N N . ALA B 1 164 ? 6.691 -30.453 -21.781 1 90.38 164 ALA B N 1
ATOM 2922 C CA . ALA B 1 164 ? 5.469 -30.281 -22.547 1 90.38 164 ALA B CA 1
ATOM 2923 C C . ALA B 1 164 ? 4.258 -30.109 -21.641 1 90.38 164 ALA B C 1
ATOM 2925 O O . ALA B 1 164 ? 3.211 -29.625 -22.062 1 90.38 164 ALA B O 1
ATOM 2926 N N . THR B 1 165 ? 4.379 -30.578 -20.422 1 91.75 165 THR B N 1
ATOM 2927 C CA . THR B 1 165 ? 3.264 -30.5 -19.484 1 91.75 165 THR B CA 1
ATOM 2928 C C . THR B 1 165 ? 3.318 -29.203 -18.688 1 91.75 165 THR B C 1
ATOM 2930 O O . THR B 1 165 ? 2.396 -28.891 -17.922 1 91.75 165 THR B O 1
ATOM 2933 N N . CYS B 1 166 ? 4.375 -28.453 -18.859 1 93.56 166 CYS B N 1
ATOM 2934 C CA . CYS B 1 166 ? 4.559 -27.219 -18.109 1 93.56 166 CYS B CA 1
ATOM 2935 C C . CYS B 1 166 ? 3.674 -26.109 -18.672 1 93.56 166 CYS B C 1
ATOM 2937 O O . CYS B 1 166 ? 3.305 -26.125 -19.844 1 93.56 166 CYS B O 1
ATOM 2939 N N . LEU B 1 167 ? 3.33 -25.219 -17.812 1 91.62 167 LEU B N 1
ATOM 2940 C CA . LEU B 1 167 ? 2.414 -24.125 -18.109 1 91.62 167 LEU B CA 1
ATOM 2941 C C . LEU B 1 167 ? 3.014 -22.797 -17.688 1 91.62 167 LEU B C 1
ATOM 2943 O O . LEU B 1 167 ? 3.787 -22.719 -16.734 1 91.62 167 LEU B O 1
ATOM 2947 N N . THR B 1 168 ? 2.643 -21.703 -18.328 1 90.25 168 THR B N 1
ATOM 2948 C CA . THR B 1 168 ? 3.002 -20.344 -17.938 1 90.25 168 THR B CA 1
ATOM 2949 C C . THR B 1 168 ? 1.76 -19.562 -17.531 1 90.25 168 THR B C 1
ATOM 2951 O O . THR B 1 168 ? 1.862 -18.406 -17.109 1 90.25 168 THR B O 1
ATOM 2954 N N . ASP B 1 169 ? 0.61 -20.219 -17.562 1 91.81 169 ASP B N 1
ATOM 2955 C CA . ASP B 1 169 ? -0.674 -19.578 -17.297 1 91.81 169 ASP B CA 1
ATOM 2956 C C . ASP B 1 169 ? -0.771 -19.125 -15.836 1 91.81 169 ASP B C 1
ATOM 2958 O O . ASP B 1 169 ? -0.277 -19.797 -14.93 1 91.81 169 ASP B O 1
ATOM 2962 N N . SER B 1 170 ? -1.399 -18.016 -15.648 1 93.62 170 SER B N 1
ATOM 2963 C CA . SER B 1 170 ? -1.746 -17.578 -14.305 1 93.62 170 SER B CA 1
ATOM 2964 C C . SER B 1 170 ? -2.9 -18.391 -13.734 1 93.62 170 SER B C 1
ATOM 2966 O O . SER B 1 170 ? -3.568 -19.125 -14.461 1 93.62 170 SER B O 1
ATOM 2968 N N . TYR B 1 171 ? -3.123 -18.266 -12.453 1 96.69 171 TYR B N 1
ATOM 2969 C CA . TYR B 1 171 ? -4.246 -18.969 -11.844 1 96.69 171 TYR B CA 1
ATOM 2970 C C . TYR B 1 171 ? -5.574 -18.438 -12.359 1 96.69 171 TYR B C 1
ATOM 2972 O O . TYR B 1 171 ? -6.559 -19.172 -12.445 1 96.69 171 TYR B O 1
ATOM 2980 N N . GLY B 1 172 ? -5.605 -17.156 -12.703 1 95.94 172 GLY B N 1
ATOM 2981 C CA . GLY B 1 172 ? -6.793 -16.625 -13.359 1 95.94 172 GLY B CA 1
ATOM 2982 C C . GLY B 1 172 ? -7.105 -17.328 -14.672 1 95.94 172 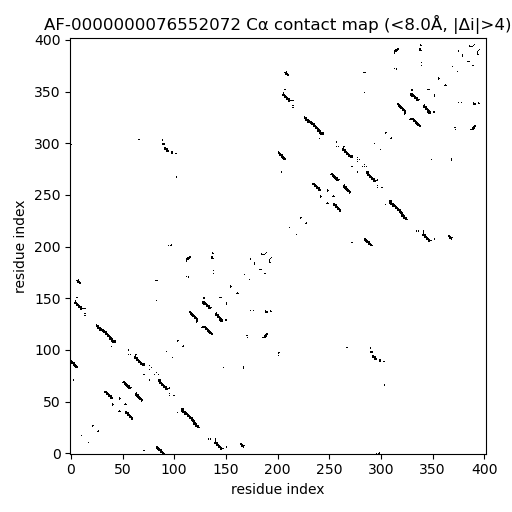GLY B C 1
ATOM 2983 O O . GLY B 1 172 ? -8.25 -17.719 -14.914 1 95.94 172 GLY B O 1
ATOM 2984 N N . LYS B 1 173 ? -6.082 -17.438 -15.492 1 94.44 173 LYS B N 1
ATOM 2985 C CA . LYS B 1 173 ? -6.27 -18.109 -16.781 1 94.44 173 LYS B CA 1
ATOM 2986 C C . LYS B 1 173 ? -6.629 -19.578 -16.594 1 94.44 173 LYS B C 1
ATOM 2988 O O . LYS B 1 173 ? -7.5 -20.109 -17.281 1 94.44 173 LYS B O 1
ATOM 2993 N N . LEU B 1 174 ? -5.977 -20.266 -15.641 1 96.62 174 LEU B N 1
ATOM 2994 C CA . LEU B 1 174 ? -6.293 -21.656 -15.344 1 96.62 174 LEU B CA 1
ATOM 2995 C C . LEU B 1 174 ? -7.746 -21.797 -14.906 1 96.62 174 LEU B C 1
ATOM 2997 O O . LEU B 1 174 ? -8.43 -22.75 -15.305 1 96.62 174 LEU B O 1
ATOM 3001 N N . PHE B 1 175 ? -8.242 -20.906 -14.148 1 97.88 175 PHE B N 1
ATOM 3002 C CA . PHE B 1 175 ? -9.617 -20.922 -13.68 1 97.88 175 PHE B CA 1
ATOM 3003 C C . PHE B 1 175 ? -10.594 -20.75 -14.836 1 97.88 175 PHE B C 1
ATOM 3005 O O . PHE B 1 175 ? -11.57 -21.5 -14.938 1 97.88 175 PHE B O 1
ATOM 3012 N N . LEU B 1 176 ? -10.305 -19.797 -15.711 1 96.5 176 LEU B N 1
ATOM 3013 C CA . LEU B 1 176 ? -11.188 -19.562 -16.844 1 96.5 176 LEU B CA 1
ATOM 3014 C C . LEU B 1 176 ? -11.25 -20.781 -17.766 1 96.5 176 LEU B C 1
ATOM 3016 O O . LEU B 1 176 ? -12.328 -21.141 -18.234 1 96.5 176 LEU B O 1
ATOM 3020 N N . ASP B 1 177 ? -10.086 -21.359 -18 1 96.31 177 ASP B N 1
ATOM 3021 C CA . ASP B 1 177 ? -10.062 -22.578 -18.797 1 96.31 177 ASP B CA 1
ATOM 3022 C C . ASP B 1 177 ? -10.867 -23.688 -18.125 1 96.31 177 ASP B C 1
ATOM 3024 O O . ASP B 1 177 ? -11.633 -24.391 -18.781 1 96.31 177 ASP B O 1
ATOM 3028 N N . TRP B 1 178 ? -10.656 -23.859 -16.812 1 96.94 178 TRP B N 1
ATOM 3029 C CA . TRP B 1 178 ? -11.398 -24.844 -16.031 1 96.94 178 TRP B CA 1
ATOM 3030 C C . TRP B 1 178 ? -12.898 -24.594 -16.109 1 96.94 178 TRP B C 1
ATOM 3032 O O . TRP B 1 178 ? -13.688 -25.516 -16.281 1 96.94 178 TRP B O 1
ATOM 3042 N N . LYS B 1 179 ? -13.266 -23.375 -15.961 1 96.19 179 LYS B N 1
ATOM 3043 C CA . LYS B 1 179 ? -14.672 -23 -16.031 1 96.19 179 LYS B CA 1
ATOM 3044 C C . LYS B 1 179 ? -15.281 -23.359 -17.375 1 96.19 179 LYS B C 1
ATOM 3046 O O . LYS B 1 179 ? -16.406 -23.844 -17.438 1 96.19 179 LYS B O 1
ATOM 3051 N N . GLN B 1 180 ? -14.562 -23.094 -18.391 1 96.75 180 GLN B N 1
ATOM 3052 C CA . GLN B 1 180 ? -15.031 -23.422 -19.734 1 96.75 180 GLN B CA 1
ATOM 3053 C C . GLN B 1 180 ? -15.219 -24.922 -19.906 1 96.75 180 GLN B C 1
ATOM 3055 O O . GLN B 1 180 ? -16.219 -25.359 -20.484 1 96.75 180 GLN B O 1
ATOM 3060 N N . ARG B 1 181 ? -14.367 -25.656 -19.406 1 96.56 181 ARG B N 1
ATOM 3061 C CA . ARG B 1 181 ? -14.391 -27.109 -19.547 1 96.56 181 ARG B CA 1
ATOM 3062 C C . ARG B 1 181 ? -15.508 -27.719 -18.719 1 96.56 181 ARG B C 1
ATOM 3064 O O . ARG B 1 181 ? -16.141 -28.688 -19.141 1 96.56 181 ARG B O 1
ATOM 3071 N N . THR B 1 182 ? -15.781 -27.172 -17.578 1 96 182 THR B N 1
ATOM 3072 C CA . THR B 1 182 ? -16.672 -27.812 -16.625 1 96 182 THR B CA 1
ATOM 3073 C C . THR B 1 182 ? -18.062 -27.188 -16.688 1 96 182 THR B C 1
ATOM 3075 O O . THR B 1 182 ? -19.031 -27.766 -16.188 1 96 182 THR B O 1
ATOM 3078 N N . GLY B 1 183 ? -18.141 -25.953 -17.188 1 96.12 183 GLY B N 1
ATOM 3079 C CA . GLY B 1 183 ? -19.406 -25.234 -17.188 1 96.12 183 GLY B CA 1
ATOM 3080 C C . GLY B 1 183 ? -19.766 -24.703 -15.805 1 96.12 183 GLY B C 1
ATOM 3081 O O . GLY B 1 183 ? -20.922 -24.344 -15.57 1 96.12 183 GLY B O 1
ATOM 3082 N N . SER B 1 184 ? -18.891 -24.672 -14.914 1 95.94 184 SER B N 1
ATOM 3083 C CA . SER B 1 184 ? -19.156 -24.234 -13.547 1 95.94 184 SER B CA 1
ATOM 3084 C C . SER B 1 184 ? -19.578 -22.766 -13.508 1 95.94 184 SER B C 1
ATOM 3086 O O . SER B 1 184 ? -19.031 -21.938 -14.242 1 95.94 184 SER B O 1
ATOM 3088 N N . PRO B 1 185 ? -20.453 -22.406 -12.641 1 95.69 185 PRO B N 1
ATOM 3089 C CA . PRO B 1 185 ? -20.875 -21 -12.492 1 95.69 185 PRO B CA 1
ATOM 3090 C C . PRO B 1 185 ? -19.969 -20.219 -11.547 1 95.69 185 PRO B C 1
ATOM 3092 O O . PRO B 1 185 ? -20.219 -19.031 -11.289 1 95.69 185 PRO B O 1
ATOM 3095 N N . ALA B 1 186 ? -18.969 -20.859 -10.945 1 97 186 ALA B N 1
ATOM 3096 C CA . ALA B 1 186 ? -18.094 -20.188 -9.992 1 97 186 ALA B CA 1
ATOM 3097 C C . ALA B 1 186 ? -17.531 -18.906 -10.578 1 97 186 ALA B C 1
ATOM 3099 O O . ALA B 1 186 ? -17.172 -18.844 -11.758 1 97 186 ALA B O 1
ATOM 3100 N N . LYS B 1 187 ? -17.422 -17.859 -9.789 1 96.75 187 LYS B N 1
ATOM 3101 C CA . LYS B 1 187 ? -16.875 -16.578 -10.227 1 96.75 187 LYS B CA 1
ATOM 3102 C C . LYS B 1 187 ? -15.438 -16.406 -9.758 1 96.75 187 LYS B C 1
ATOM 3104 O O . LYS B 1 187 ? -14.695 -15.602 -10.312 1 96.75 187 LYS B O 1
ATOM 3109 N N . ASN B 1 188 ? -15.133 -17.125 -8.664 1 98.19 188 ASN B N 1
ATOM 3110 C CA . ASN B 1 188 ? -13.797 -17.078 -8.07 1 98.19 188 ASN B CA 1
ATOM 3111 C C . ASN B 1 188 ? -13.227 -18.484 -7.863 1 98.19 188 ASN B C 1
ATOM 3113 O O . ASN B 1 188 ? -13.977 -19.469 -7.828 1 98.19 188 ASN B O 1
ATOM 3117 N N . LEU B 1 189 ? -11.945 -18.531 -7.754 1 98.19 189 LEU B N 1
ATOM 3118 C CA . LEU B 1 189 ? -11.258 -19.797 -7.488 1 98.19 189 LEU B CA 1
ATOM 3119 C C . LEU B 1 189 ? -11.055 -20 -5.992 1 98.19 189 LEU B C 1
ATOM 3121 O O . LEU B 1 189 ? -9.93 -19.906 -5.496 1 98.19 189 LEU B O 1
ATOM 3125 N N . THR B 1 190 ? -12.102 -20.266 -5.309 1 98.06 190 THR B N 1
ATOM 3126 C CA . THR B 1 190 ? -12.078 -20.453 -3.861 1 98.06 190 THR B CA 1
ATOM 3127 C C . THR B 1 190 ? -12.586 -21.844 -3.496 1 98.06 190 THR B C 1
ATOM 3129 O O . THR B 1 190 ? -13.383 -22.438 -4.234 1 98.06 190 THR B O 1
ATOM 3132 N N . PHE B 1 191 ? -12.117 -22.312 -2.387 1 97.12 191 PHE B N 1
ATOM 3133 C CA . PHE B 1 191 ? -12.555 -23.625 -1.928 1 97.12 191 PHE B CA 1
ATOM 3134 C C . PHE B 1 191 ? -14.062 -23.625 -1.673 1 97.12 191 PHE B C 1
ATOM 3136 O O . PHE B 1 191 ? -14.742 -24.609 -1.966 1 97.12 191 PHE B O 1
ATOM 3143 N N . ALA B 1 192 ? -14.641 -22.547 -1.184 1 95.62 192 ALA B N 1
ATOM 3144 C CA . ALA B 1 192 ? -16.062 -22.422 -0.883 1 95.62 192 ALA B CA 1
ATOM 3145 C C . ALA B 1 192 ? -16.906 -22.469 -2.16 1 95.62 192 ALA B C 1
ATOM 3147 O O . ALA B 1 192 ? -17.938 -23.125 -2.205 1 95.62 192 ALA B O 1
ATOM 3148 N N . GLU B 1 193 ? -16.453 -21.828 -3.191 1 95.88 193 GLU B N 1
ATOM 3149 C CA . GLU B 1 193 ? -17.234 -21.734 -4.422 1 95.88 193 GLU B CA 1
ATOM 3150 C C . GLU B 1 193 ? -17.125 -23.016 -5.246 1 95.88 193 GLU B C 1
ATOM 3152 O O . GLU B 1 193 ? -18.047 -23.375 -5.984 1 95.88 193 GLU B O 1
ATOM 3157 N N . ILE B 1 194 ? -15.945 -23.672 -5.148 1 95 194 ILE B N 1
ATOM 3158 C CA . ILE B 1 194 ? -15.695 -24.781 -6.055 1 95 194 ILE B CA 1
ATOM 3159 C C . ILE B 1 194 ? -15.797 -26.094 -5.289 1 95 194 ILE B C 1
ATOM 3161 O O . ILE B 1 194 ? -16.156 -27.125 -5.863 1 95 194 ILE B O 1
ATOM 3165 N N . ALA B 1 195 ? -15.18 -26.297 -4.039 1 73.81 195 ALA B N 1
ATOM 3166 C CA . ALA B 1 195 ? -15.234 -27.562 -3.305 1 73.81 195 ALA B CA 1
ATOM 3167 C C . ALA B 1 195 ? 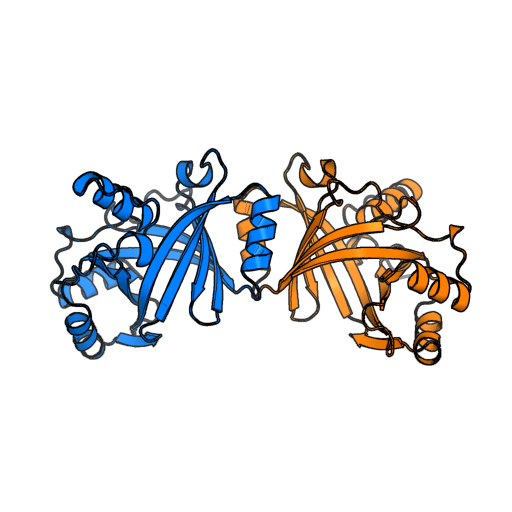-16.594 -28.234 -3.443 1 73.81 195 ALA B C 1
ATOM 3169 O O . ALA B 1 195 ? -17.625 -27.562 -3.314 1 73.81 195 ALA B O 1
ATOM 3170 N N . PRO B 1 196 ? -16.5 -29.359 -4.035 1 55.94 196 PRO B N 1
ATOM 3171 C CA . PRO B 1 196 ? -17.625 -30.266 -4.227 1 55.94 196 PRO B CA 1
ATOM 3172 C C . PRO B 1 196 ? -18.562 -30.297 -3.018 1 55.94 196 PRO B C 1
ATOM 3174 O O . PRO B 1 196 ? -18.125 -30.062 -1.888 1 55.94 196 PRO B O 1
ATOM 3177 N N . ALA B 1 197 ? -19.812 -29.938 -3.164 1 44.81 197 ALA B N 1
ATOM 3178 C CA . ALA B 1 197 ? -20.797 -30.391 -2.184 1 44.81 197 ALA B CA 1
ATOM 3179 C C . ALA B 1 197 ? -20.406 -31.75 -1.604 1 44.81 197 ALA B C 1
ATOM 3181 O O . ALA B 1 197 ? -20.438 -32.75 -2.303 1 44.81 197 ALA B O 1
ATOM 3182 N N . LEU B 1 198 ? -19.297 -31.875 -0.948 1 40.56 198 LEU B N 1
ATOM 3183 C CA . LEU B 1 198 ? -19.453 -33.156 -0.283 1 40.56 198 LEU B CA 1
ATOM 3184 C C . LEU B 1 198 ? -20.922 -33.469 -0.011 1 40.56 198 LEU B C 1
ATOM 3186 O O . LEU B 1 198 ? -21.609 -32.688 0.631 1 40.56 198 LEU B O 1
ATOM 3190 N N . ALA B 1 199 ? -21.562 -34.094 -0.904 1 34.97 199 ALA B N 1
ATOM 3191 C CA . ALA B 1 199 ? -22.859 -34.75 -0.71 1 34.97 199 ALA B CA 1
ATOM 3192 C C . ALA B 1 199 ? -22.984 -35.312 0.702 1 34.97 199 ALA B C 1
ATOM 3194 O O . ALA B 1 199 ? -22.094 -36.031 1.17 1 34.97 199 ALA B O 1
ATOM 3195 N N . THR B 1 200 ? -23.438 -34.594 1.663 1 31.19 200 THR B N 1
ATOM 3196 C CA . THR B 1 200 ? -24.016 -35.344 2.762 1 31.19 200 THR B CA 1
ATOM 3197 C C . THR B 1 200 ? -24.547 -36.688 2.264 1 31.19 200 THR B C 1
ATOM 3199 O O . THR B 1 200 ? -25.703 -36.781 1.839 1 31.19 200 THR B O 1
ATOM 3202 N N . ARG B 1 201 ? -24.094 -37.281 1.161 1 25.67 201 ARG B N 1
ATOM 3203 C CA . ARG B 1 201 ? -24.578 -38.656 1.175 1 25.67 201 ARG B CA 1
ATOM 3204 C C . ARG B 1 201 ? -23.734 -39.531 2.086 1 25.67 201 ARG B C 1
ATOM 3206 O O . ARG B 1 201 ? -22.516 -39.375 2.168 1 25.67 201 ARG B O 1
#

InterPro domains:
  IPR008173 Adenylyl cyclase CyaB [PTHR21028] (4-148)
  IPR008173 Adenylyl cyclase CyaB [cd07890] (5-180)
  IPR023577 CYTH domain [PF01928] (4-146)
  IPR023577 CYTH domain [PS51707] (3-177)
  IPR023577 CYTH domain [SM01118] (3-177)
  IPR033469 CYTH-like domain superfamily [SSF55154] (4-164)

Sequence (402 aa):
MQNAEIELKFPISDPAALQSRLPQLGFHLDTPRTFEHNTLYDTPTRDLRAKRALLRLRQYGSLCTVTHKRIADDQEDPSGNPRYKVRIETETAVAEGSALAEIFHQLGYLPAFTYEKYRTEWSHTVEPSVHLVIDETPIGNYAEIEGPPDWIDRTLATLGIDHATCLTDSYGKLFLDWKQRTGSPAKNLTFAEIAPALATRMQNAEIELKFPISDPAALQSRLPQLGFHLDTPRTFEHNTLYDTPTRDLRAKRALLRLRQYGSLCTVTHKRIADDQEDPSGNPRYKVRIETETAVAEGSALAEIFHQLGYLPAFTYEKYRTEWSHTVEPSVHLVIDETPIGNYAEIEGPPDWIDRTLATLGIDHATCLTDSYGKLFLDWKQRTGSPAKNLTFAEIAPALATR